Protein AF-A0AAD2CV80-F1 (afdb_monomer)

Sequence (392 aa):
MEKDSDRKEDLEDEEGEEEGEEEEEEEEKKTISNSDIKRDERKTDMGKVMTVIHEESKKSILDYGKTAAKKYKFEELEPTHRPIFSLKTSTVKTEERFKMSAQEYLDHFKIATILQDTFKTILDRREENARDLFIQYLEATLNGEHILLREHAFVNATPLNRKCFLQQVRKVFHCTPCYKIVTGLDYLQLLTLICSDFPKSLMIEAVKVINVADTKLPSTKAMEDLLFEKYELFDLQCSICIFFYFHEFMEGIKTIFQDAQLNSASLD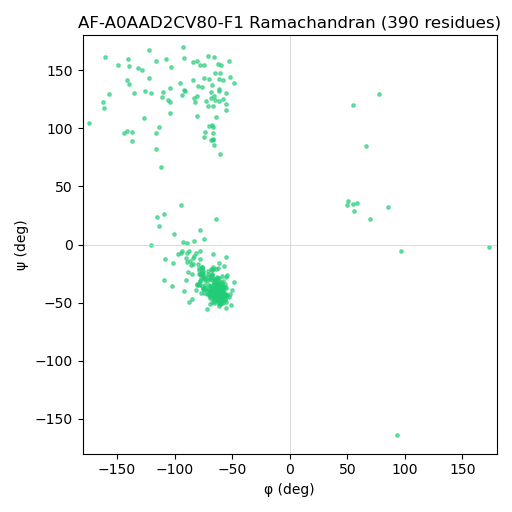LDEECSVITIYTAACNFIRRGNLNKCPYPSFENVLEAIIHDTDLEERLSSEPLVLADDIVPDLTGKISYRKFCAGMYRNKHLILSIYKPIVSKSLLEKRKLHESSKRKETGSKKDDIKRTKTKG

Organism: Euplotes crassus (NCBI:txid5936)

Radius of gyration: 31.73 Å; Cα contacts (8 Å, |Δi|>4): 319; chains: 1; bounding box: 100×70×102 Å

pLDDT: mean 74.3, std 18.34, range [37.34, 96.38]

Mean predicted aligned error: 14.47 Å

Foldseek 3Di:
DDDDDDDDDDDDDDDDDDDDPPPPVVVVVVVVVVVVVVVVVVVLVVLVVVVVVQVVLLVVLVVLLVVLCVVDPDDDPPPPADQLADPPPDPVVPVVLVVDDPVRNCQLQVVVLLVVVLVVVCVSVVDPCSPVSSVVSVVCLLQLSVQFADAPCSCQVALSSVLSLLLSLCSRPVSHPPDQKDFLQVSVVSSCSRHVPPDPVLSLVLQQLDDPVPDPDDCPDDSNVSRRDMDGPLSSSLSCCCCRSVVVLLVQLQVQQVVQPPDDPHADQFDWGWLLSSLVSSVVCVVVCVVVSGDDDDSSLQLQLSCPPHPVCVVSSPDPHDDPVVCSVVRGDIDGNSSSSVSNSPPVVSSVVSNPRSDDPVVVVVVVVVVVVVVVVVVVVVVVVVVVPPPD

InterPro domains:
  IPR038968 Centriolar satellite-associated tubulin polyglutamylase complex regulator 1 [PTHR34252] (95-263)

Secondary structure (DSSP, 8-state):
-------------------S-SSSHHHHHHHHHHHHHHHHHHHHHHHHHHHHHHHHHHHHHHHHHHHHHHH--------SS--SS----SSHHHHHHHHS-HHHHHHHTTHHHHHHHHHHHHHHHT-S-HHHHHHHHHHHHHHT-TTTT--HHHHHSSHHHHHHHHHHHIIIIIT-TT-SEEEHHHHHHHHHTTSTT--HHHHHHHHHTS--TT--S---S-TTGGGGSEEEHHHHHHHHIIIIITHHHHHHHHHHHHHHSTT-SS--SS-EEEHHHHHHHHHHHHHHHTTTT-----HHHHHHHHSTTSHHHHHHHT-S---HHHHGGG--SEEEHHHHHHHHHH-HHHHHHHHS-SS-HHHHHHHHHHHHHHHHHHHHHHHHHHHSSS--

Solvent-accessible surface area (backbone atoms only — not comparable to full-atom values): 23108 Å² total; per-residue (Å²): 133,86,81,86,83,89,87,83,88,86,88,84,89,83,90,82,87,91,84,85,74,79,73,66,60,62,57,54,58,58,53,53,57,56,52,54,53,54,51,50,53,52,51,54,49,52,51,51,50,52,52,49,54,50,52,53,49,50,49,52,52,50,52,50,19,54,50,35,52,69,74,42,87,69,81,72,90,69,72,90,62,78,72,73,56,89,76,85,78,71,72,72,60,59,64,54,58,75,70,47,52,72,67,56,47,37,64,60,71,46,47,59,60,55,52,52,51,49,51,49,53,44,64,72,65,64,55,94,55,52,69,59,54,50,51,52,49,52,52,31,47,60,73,27,53,68,43,60,73,32,52,38,71,65,36,66,70,38,64,66,36,36,38,23,43,55,42,45,51,39,46,54,58,69,45,45,93,86,61,61,65,43,31,50,48,59,51,49,54,59,49,29,73,38,18,73,61,55,59,65,67,58,53,45,58,30,55,71,51,54,79,58,93,84,56,99,54,81,80,86,62,60,73,73,56,59,30,73,39,74,38,50,43,68,59,55,51,37,26,44,51,46,53,61,55,27,33,74,47,51,54,50,49,52,49,53,53,31,71,67,43,90,87,52,100,58,74,62,49,75,58,66,37,53,37,54,56,53,52,52,52,49,54,52,47,51,66,60,41,62,78,71,59,62,53,69,79,53,71,64,55,52,49,53,9,64,37,46,99,37,76,62,40,64,58,49,71,75,53,95,75,64,60,70,78,76,44,59,84,71,51,68,64,67,43,19,57,33,54,38,52,44,18,50,52,66,37,58,65,65,56,49,61,55,62,50,68,85,59,55,69,69,58,55,49,53,47,53,50,51,54,54,51,52,52,52,57,59,50,56,57,55,56,58,59,62,66,64,74,78,73,129

Structure (mmCIF, N/CA/C/O backbone):
data_AF-A0AAD2CV80-F1
#
_entry.id   AF-A0AAD2CV80-F1
#
loop_
_atom_site.group_PDB
_atom_site.id
_atom_site.type_symbol
_atom_site.label_atom_id
_atom_site.label_alt_id
_atom_site.label_comp_id
_atom_site.label_asym_id
_atom_site.label_entity_id
_atom_site.label_seq_id
_atom_site.pdbx_PDB_ins_code
_atom_site.Cartn_x
_atom_site.Cartn_y
_atom_site.Cartn_z
_atom_site.occupancy
_atom_site.B_iso_or_equiv
_atom_site.auth_seq_id
_atom_site.auth_comp_id
_atom_site.auth_asym_id
_atom_site.auth_atom_id
_atom_site.pdbx_PDB_model_num
ATOM 1 N N . MET A 1 1 ? -75.167 -33.364 -38.576 1.00 37.97 1 MET A N 1
ATOM 2 C CA . MET A 1 1 ? -74.734 -34.770 -38.475 1.00 37.97 1 MET A CA 1
ATOM 3 C C . MET A 1 1 ? -74.179 -34.914 -37.066 1.00 37.97 1 MET A C 1
ATOM 5 O O . MET A 1 1 ? -73.156 -34.306 -36.803 1.00 37.97 1 MET A O 1
ATOM 9 N N . GLU A 1 2 ? -75.004 -35.286 -36.079 1.00 38.47 2 GLU A N 1
ATOM 10 C CA . GLU A 1 2 ? -75.248 -36.691 -35.654 1.00 38.47 2 GLU A CA 1
ATOM 11 C C . GLU A 1 2 ? -73.912 -37.390 -35.312 1.00 38.47 2 GLU A C 1
ATOM 13 O O . GLU A 1 2 ? -73.063 -37.466 -36.191 1.00 38.47 2 GLU A O 1
ATOM 18 N N . LYS A 1 3 ? -73.617 -37.903 -34.107 1.00 43.44 3 LYS A N 1
ATOM 19 C CA . LYS A 1 3 ? -74.447 -38.496 -33.043 1.00 43.44 3 LYS A CA 1
ATOM 20 C C . LYS A 1 3 ? -73.737 -38.496 -31.679 1.00 43.44 3 LYS A C 1
ATOM 22 O O . LYS A 1 3 ? -72.512 -38.450 -31.607 1.00 43.44 3 LYS A O 1
ATOM 27 N N . ASP A 1 4 ? -74.582 -38.642 -30.666 1.00 47.25 4 ASP A N 1
ATOM 28 C CA . ASP A 1 4 ? -74.363 -39.020 -29.268 1.00 47.25 4 ASP A CA 1
ATOM 29 C C . ASP A 1 4 ? -73.577 -40.327 -29.048 1.00 47.25 4 ASP A C 1
ATOM 31 O O . ASP A 1 4 ? -73.647 -41.244 -29.870 1.00 47.25 4 ASP A O 1
ATOM 35 N N . SER A 1 5 ? -72.974 -40.462 -27.859 1.00 50.16 5 SER A N 1
ATOM 36 C CA . SER A 1 5 ? -73.147 -41.669 -27.032 1.00 50.16 5 SER A CA 1
ATOM 37 C C . SER A 1 5 ? -72.735 -41.438 -25.572 1.00 50.16 5 SER A C 1
ATOM 39 O O . SER A 1 5 ? -71.585 -41.106 -25.282 1.00 50.16 5 SER A O 1
ATOM 41 N N . ASP A 1 6 ? -73.701 -41.678 -24.693 1.00 51.53 6 ASP A N 1
ATOM 42 C CA . ASP A 1 6 ? -73.673 -41.690 -23.232 1.00 51.53 6 ASP A CA 1
ATOM 43 C C . ASP A 1 6 ? -72.697 -42.698 -22.597 1.00 51.53 6 ASP A C 1
ATOM 45 O O . ASP A 1 6 ? -72.509 -43.800 -23.119 1.00 51.53 6 ASP A O 1
ATOM 49 N N . ARG A 1 7 ? -72.240 -42.407 -21.366 1.00 49.97 7 ARG A N 1
ATOM 50 C CA . ARG A 1 7 ? -72.308 -43.392 -20.269 1.00 49.97 7 ARG A CA 1
ATOM 51 C C . ARG A 1 7 ? -72.270 -42.738 -18.880 1.00 49.97 7 ARG A C 1
ATOM 53 O O . ARG A 1 7 ? -71.425 -41.895 -18.600 1.00 49.97 7 ARG A O 1
ATOM 60 N N . LYS A 1 8 ? -73.242 -43.151 -18.068 1.00 45.69 8 LYS A N 1
ATOM 61 C CA . LYS A 1 8 ? -73.557 -42.797 -16.678 1.00 45.69 8 LYS A CA 1
ATOM 62 C C . LYS A 1 8 ? -72.895 -43.760 -15.674 1.00 45.69 8 LYS A C 1
ATOM 64 O O . LYS A 1 8 ? -72.506 -44.849 -16.094 1.00 45.69 8 LYS A O 1
ATOM 69 N N . GLU A 1 9 ? -72.985 -43.358 -14.394 1.00 44.88 9 GLU A N 1
ATOM 70 C CA . GLU A 1 9 ? -72.984 -44.171 -13.148 1.00 44.88 9 GLU A CA 1
ATOM 71 C C . GLU A 1 9 ? -71.583 -44.675 -12.700 1.00 44.88 9 GLU A C 1
ATOM 73 O O . GLU A 1 9 ? -70.792 -45.094 -13.534 1.00 44.88 9 GLU A O 1
ATOM 78 N N . ASP A 1 10 ? -71.118 -44.508 -11.450 1.00 47.16 10 ASP A N 1
ATOM 79 C CA . ASP A 1 10 ? -71.797 -44.693 -10.156 1.00 47.16 10 ASP A CA 1
ATOM 80 C C . ASP A 1 10 ? -71.296 -43.765 -9.018 1.00 47.16 10 ASP A C 1
ATOM 82 O O . ASP A 1 10 ? -70.159 -43.290 -9.013 1.00 47.16 10 ASP A O 1
ATOM 86 N N . LEU A 1 11 ? -72.206 -43.537 -8.063 1.00 48.62 11 LEU A N 1
ATOM 87 C CA . LEU A 1 11 ? -72.027 -42.977 -6.717 1.00 48.62 11 LEU A CA 1
ATOM 88 C C . LEU A 1 11 ? -71.796 -44.130 -5.729 1.00 48.62 11 LEU A C 1
ATOM 90 O O . LEU A 1 11 ? -72.610 -45.049 -5.712 1.00 48.62 11 LEU A O 1
ATOM 94 N N . GLU A 1 12 ? -70.789 -44.027 -4.861 1.00 50.53 12 GLU A N 1
ATOM 95 C CA . GLU A 1 12 ? -70.768 -44.731 -3.572 1.00 50.53 12 GLU A CA 1
ATOM 96 C C . GLU A 1 12 ? -70.311 -43.770 -2.466 1.00 50.53 12 GLU A C 1
ATOM 98 O O . GLU A 1 12 ? -69.336 -43.029 -2.616 1.00 50.53 12 GLU A O 1
ATOM 103 N N . ASP A 1 13 ? -71.113 -43.767 -1.403 1.00 47.34 13 ASP A N 1
ATOM 104 C CA . ASP A 1 13 ? -70.988 -43.026 -0.155 1.00 47.34 13 ASP A CA 1
ATOM 105 C C . ASP A 1 13 ? -69.916 -43.652 0.751 1.00 47.34 13 ASP A C 1
ATOM 107 O O . ASP A 1 13 ? -69.956 -44.857 0.979 1.00 47.34 13 ASP A O 1
ATOM 111 N N . GLU A 1 14 ? -69.052 -42.841 1.368 1.00 46.66 14 GLU A N 1
ATOM 112 C CA . GLU A 1 14 ? -68.424 -43.177 2.657 1.00 46.66 14 GLU A CA 1
ATOM 113 C C . GLU A 1 14 ? -68.341 -41.911 3.529 1.00 46.66 14 GLU A C 1
ATOM 115 O O . GLU A 1 14 ? -67.460 -41.065 3.380 1.00 46.66 14 GLU A O 1
ATOM 120 N N . GLU A 1 15 ? -69.317 -41.773 4.432 1.00 44.31 15 GLU A N 1
ATOM 121 C CA . GLU A 1 15 ? -69.205 -40.984 5.660 1.00 44.31 15 GLU A CA 1
ATOM 122 C C . GLU A 1 15 ? -68.452 -41.831 6.700 1.00 44.31 15 GLU A C 1
ATOM 124 O O . GLU A 1 15 ? -68.851 -42.965 6.973 1.00 44.31 15 GLU A O 1
ATOM 129 N N . GLY A 1 16 ? -67.390 -41.291 7.307 1.00 41.75 16 GLY A N 1
ATOM 130 C CA . GLY A 1 16 ? -66.671 -41.975 8.383 1.00 41.75 16 GLY A CA 1
ATOM 131 C C . GLY A 1 16 ? -65.572 -41.139 9.044 1.00 41.75 16 GLY A C 1
ATOM 132 O O . GLY A 1 16 ? -64.489 -41.008 8.494 1.00 41.75 16 GLY A O 1
ATOM 133 N N . GLU A 1 17 ? -65.878 -40.652 10.251 1.00 47.00 17 GLU A N 1
ATOM 134 C CA . GLU A 1 17 ? -64.962 -40.474 11.397 1.00 47.00 17 GLU A CA 1
ATOM 135 C C . GLU A 1 17 ? -63.813 -39.436 11.296 1.00 47.00 17 GLU A C 1
ATOM 137 O O . GLU A 1 17 ? -62.654 -39.780 11.097 1.00 47.00 17 GLU A O 1
ATOM 142 N N . GLU A 1 18 ? -64.115 -38.163 11.600 1.00 46.06 18 GLU A N 1
ATOM 143 C CA . GLU A 1 18 ? -63.144 -37.159 12.085 1.00 46.06 18 GLU A CA 1
ATOM 144 C C . GLU A 1 18 ? -63.519 -36.723 13.517 1.00 46.06 18 GLU A C 1
ATOM 146 O O . GLU A 1 18 ? -64.161 -35.699 13.722 1.00 46.06 18 GLU A O 1
ATOM 151 N N . GLU A 1 19 ? -63.131 -37.500 14.529 1.00 49.28 19 GLU A N 1
ATOM 152 C CA . GLU A 1 19 ? -63.000 -37.017 15.913 1.00 49.28 19 GLU A CA 1
ATOM 153 C C . GLU A 1 19 ? -61.801 -37.735 16.554 1.00 49.28 19 GLU A C 1
ATOM 155 O O . GLU A 1 19 ? -61.918 -38.871 17.012 1.00 49.28 19 GLU A O 1
ATOM 160 N N . GLY A 1 20 ? -60.620 -37.099 16.553 1.00 47.88 20 GLY A N 1
ATOM 161 C CA . GLY A 1 20 ? -59.444 -37.687 17.210 1.00 47.88 20 GLY A CA 1
ATOM 162 C C . GLY A 1 20 ? -58.074 -37.014 17.056 1.00 47.88 20 GLY A C 1
ATOM 163 O O . GLY A 1 20 ? -57.135 -37.509 17.669 1.00 47.88 20 GLY A O 1
ATOM 164 N N . GLU A 1 21 ? -57.913 -35.918 16.303 1.00 45.22 21 GLU A N 1
ATOM 165 C CA . GLU A 1 21 ? -56.579 -35.341 16.002 1.00 45.22 21 GLU A CA 1
ATOM 166 C C . GLU A 1 21 ? -56.299 -33.949 16.615 1.00 45.22 21 GLU A C 1
ATOM 168 O O . GLU A 1 21 ? -55.346 -33.282 16.223 1.00 45.22 21 GLU A O 1
ATOM 173 N N . GLU A 1 22 ? -57.070 -33.481 17.605 1.00 46.62 22 GLU A N 1
ATOM 174 C CA . GLU A 1 22 ? -56.837 -32.145 18.199 1.00 46.62 22 GLU A CA 1
ATOM 175 C C . GLU A 1 22 ? -55.952 -32.124 19.465 1.00 46.62 22 GLU A C 1
ATOM 177 O O . GLU A 1 22 ? -55.540 -31.043 19.883 1.00 46.62 22 GLU A O 1
ATOM 182 N N . GLU A 1 23 ? -55.572 -33.268 20.054 1.00 46.78 23 GLU A N 1
ATOM 183 C CA . GLU A 1 23 ? -54.727 -33.280 21.271 1.00 46.78 23 GLU A CA 1
ATOM 184 C C . GLU A 1 23 ? -53.230 -33.585 21.036 1.00 46.78 23 GLU A C 1
ATOM 186 O O . GLU A 1 23 ? -52.414 -33.242 21.893 1.00 46.78 23 GLU A O 1
ATOM 191 N N . GLU A 1 24 ? -52.813 -34.118 19.878 1.00 46.50 24 GLU A N 1
ATOM 192 C CA . GLU A 1 24 ? -51.377 -34.335 19.574 1.00 46.50 24 GLU A CA 1
ATOM 193 C C . GLU A 1 24 ? -50.689 -33.115 18.920 1.00 46.50 24 GLU A C 1
ATOM 195 O O . GLU A 1 24 ? -49.484 -32.911 19.092 1.00 46.50 24 GLU A O 1
ATOM 200 N N . GLU A 1 25 ? -51.435 -32.219 18.261 1.00 46.22 25 GLU A N 1
ATOM 201 C CA . GLU A 1 25 ? -50.856 -31.036 17.601 1.00 46.22 25 GLU A CA 1
ATOM 202 C C . GLU A 1 25 ? -50.459 -29.902 18.577 1.00 46.22 25 GLU A C 1
ATOM 204 O O . GLU A 1 25 ? -49.648 -29.027 18.238 1.00 46.22 25 GLU A O 1
ATOM 209 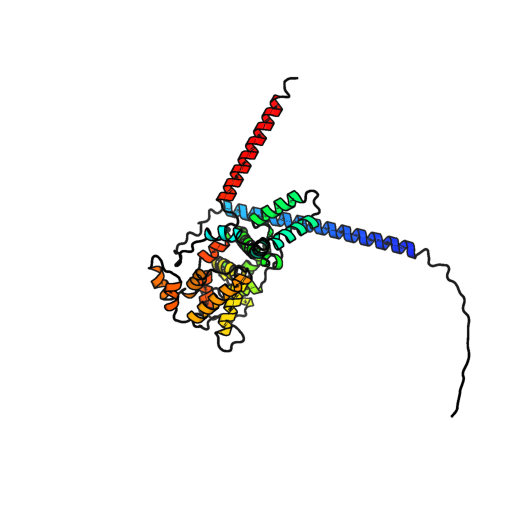N N . GLU A 1 26 ? -50.995 -29.892 19.805 1.00 47.62 26 GLU A N 1
ATOM 210 C CA . GLU A 1 26 ? -50.689 -28.857 20.805 1.00 47.62 26 GLU A CA 1
ATOM 211 C C . GLU A 1 26 ? -49.409 -29.155 21.616 1.00 47.62 26 GLU A C 1
ATOM 213 O O . GLU A 1 26 ? -48.724 -28.226 22.072 1.00 47.62 26 GLU A O 1
ATOM 218 N N . GLU A 1 27 ? -49.013 -30.430 21.743 1.00 47.06 27 GLU A N 1
ATOM 219 C CA . GLU A 1 27 ? -47.745 -30.822 22.376 1.00 47.06 27 GLU A CA 1
ATOM 220 C C . GLU A 1 27 ? -46.537 -30.628 21.442 1.00 47.06 27 GLU A C 1
ATOM 222 O O . GLU A 1 27 ? -45.474 -30.172 21.893 1.00 47.06 27 GLU A O 1
ATOM 227 N N . GLU A 1 28 ? -46.705 -30.844 20.133 1.00 46.09 28 GLU A N 1
ATOM 228 C CA . GLU A 1 28 ? -45.637 -30.668 19.138 1.00 46.09 28 GLU A CA 1
ATOM 229 C C . GLU A 1 28 ? -45.335 -29.176 18.863 1.00 46.09 28 GLU A C 1
ATOM 231 O O . GLU A 1 28 ? -44.172 -28.759 18.770 1.00 46.09 28 GLU A O 1
ATOM 236 N N . LYS A 1 29 ? -46.356 -28.302 18.892 1.00 48.78 29 LYS A N 1
ATOM 237 C CA . LYS A 1 29 ? -46.172 -26.836 18.791 1.00 48.78 29 LYS A CA 1
ATOM 238 C C . LYS A 1 29 ? -45.455 -26.230 20.011 1.00 48.78 29 LYS A C 1
ATOM 240 O O . LYS A 1 29 ? -44.720 -25.248 19.862 1.00 48.78 29 LYS A O 1
ATOM 245 N N . LYS A 1 30 ? -45.571 -26.826 21.208 1.00 49.12 30 LYS A N 1
ATOM 246 C CA . LYS A 1 30 ? -44.830 -26.401 22.420 1.00 49.12 30 LYS A CA 1
ATOM 247 C C . LYS A 1 30 ? -43.374 -26.875 22.457 1.00 49.12 30 LYS A C 1
ATOM 249 O O . LYS A 1 30 ? -42.538 -26.236 23.108 1.00 49.12 30 LYS A O 1
ATOM 254 N N . THR A 1 31 ? -43.033 -27.967 21.773 1.00 47.12 31 THR A N 1
ATOM 255 C CA . THR A 1 31 ? -41.642 -28.446 21.703 1.00 47.12 31 THR A CA 1
ATOM 256 C C . THR A 1 31 ? -40.819 -27.679 20.666 1.00 47.12 31 THR A C 1
ATOM 258 O O . THR A 1 31 ? -39.649 -27.377 20.924 1.00 47.12 31 THR A O 1
ATOM 261 N N . ILE A 1 32 ? -41.432 -27.262 19.552 1.00 47.62 32 ILE A N 1
ATOM 262 C CA . ILE A 1 32 ? -40.757 -26.482 18.503 1.00 47.62 32 ILE A CA 1
ATOM 263 C C . ILE A 1 32 ? -40.389 -25.074 19.009 1.00 47.62 32 ILE A C 1
ATOM 265 O O . ILE A 1 32 ? -39.230 -24.671 18.876 1.00 47.62 32 ILE A O 1
ATOM 269 N N . SER A 1 33 ? -41.282 -24.381 19.734 1.00 50.91 33 SER A N 1
ATOM 270 C CA . SER A 1 33 ? -41.008 -23.016 20.227 1.00 50.91 33 SER A CA 1
ATOM 271 C C . SER A 1 33 ? -39.862 -22.949 21.249 1.00 50.91 33 SER A C 1
ATOM 273 O O . SER A 1 33 ? -39.088 -21.992 21.264 1.00 50.91 33 SER A O 1
ATOM 275 N N . ASN A 1 34 ? -39.694 -23.978 22.085 1.00 44.69 34 ASN A N 1
ATOM 276 C CA . ASN A 1 34 ? -38.605 -24.040 23.065 1.00 44.69 34 ASN A CA 1
ATOM 277 C C . ASN A 1 34 ? -37.250 -24.401 22.436 1.00 44.69 34 ASN A C 1
ATOM 279 O O . ASN A 1 34 ? -36.200 -24.058 22.990 1.00 44.69 34 ASN A O 1
ATOM 283 N N . SER A 1 35 ? -37.251 -25.098 21.297 1.00 47.75 35 SER A N 1
ATOM 284 C CA . SER A 1 35 ? -36.026 -25.453 20.578 1.00 47.75 35 SER A CA 1
ATOM 285 C C . SER A 1 35 ? -35.443 -24.262 19.812 1.00 47.75 35 SER A C 1
ATOM 287 O O . SER A 1 35 ? -34.224 -24.079 19.829 1.00 47.75 35 SER A O 1
ATOM 289 N N . ASP A 1 36 ? -36.298 -23.396 19.259 1.00 46.00 36 ASP A N 1
ATOM 290 C CA . ASP A 1 36 ? -35.887 -22.188 18.539 1.00 46.00 36 ASP A CA 1
ATOM 291 C C . ASP A 1 36 ? -35.416 -21.074 19.483 1.00 46.00 36 ASP A C 1
ATOM 293 O O . ASP A 1 36 ? -34.375 -20.463 19.231 1.00 46.00 36 ASP A O 1
ATOM 297 N N . ILE A 1 37 ? -36.065 -20.901 20.643 1.00 49.69 37 ILE A N 1
ATOM 298 C CA . ILE A 1 37 ? -35.606 -19.968 21.689 1.00 49.69 37 ILE A CA 1
ATOM 299 C C . ILE A 1 37 ? -34.226 -20.389 22.230 1.00 49.69 37 ILE A C 1
ATOM 301 O O . ILE A 1 37 ? -33.315 -19.566 22.331 1.00 49.69 37 ILE A O 1
ATOM 305 N N . LYS A 1 38 ? -34.002 -21.689 22.478 1.00 45.53 38 LYS A N 1
ATOM 306 C CA . LYS A 1 38 ? -32.685 -22.201 22.910 1.00 45.53 38 LYS A CA 1
ATOM 307 C C . LYS A 1 38 ? -31.613 -22.113 21.819 1.00 45.53 38 LYS A C 1
ATOM 309 O O . LYS A 1 38 ? -30.422 -22.066 22.138 1.00 45.53 38 LYS A O 1
ATOM 314 N N . ARG A 1 39 ? -31.993 -22.119 20.536 1.00 44.72 39 ARG A N 1
ATOM 315 C CA . ARG A 1 39 ? -31.057 -21.970 19.409 1.00 44.72 39 ARG A CA 1
ATOM 316 C C . ARG A 1 39 ? -30.588 -20.525 19.263 1.00 44.72 39 ARG A C 1
ATOM 318 O O . ARG A 1 39 ? -29.406 -20.313 18.991 1.00 44.72 39 ARG A O 1
ATOM 325 N N . ASP A 1 40 ? -31.475 -19.562 19.495 1.00 45.38 40 ASP A N 1
ATOM 326 C CA . ASP A 1 40 ? -31.134 -18.139 19.484 1.00 45.38 40 ASP A CA 1
ATOM 327 C C . ASP A 1 40 ? -30.314 -17.725 20.711 1.00 45.38 40 ASP A C 1
ATOM 329 O O . ASP A 1 40 ? -29.305 -17.032 20.558 1.00 45.38 40 ASP A O 1
ATOM 333 N N . GLU A 1 41 ? -30.625 -18.251 21.901 1.00 46.16 41 GLU A N 1
ATOM 334 C CA . GLU A 1 41 ? -29.812 -18.013 23.101 1.00 46.16 41 GLU A CA 1
ATOM 335 C C . GLU A 1 41 ? -28.372 -18.532 22.929 1.00 46.16 41 GLU A C 1
ATOM 337 O O . GLU A 1 41 ? -27.413 -17.805 23.200 1.00 46.16 41 GLU A O 1
ATOM 342 N N . ARG A 1 42 ? -28.186 -19.737 22.365 1.00 47.00 42 ARG A N 1
ATOM 343 C CA . ARG A 1 42 ? -26.847 -20.293 22.076 1.00 47.00 42 ARG A CA 1
ATOM 344 C C . ARG A 1 42 ? -26.081 -19.514 21.003 1.00 47.00 42 ARG A C 1
ATOM 346 O O . ARG A 1 42 ? -24.857 -19.422 21.089 1.00 47.00 42 ARG A O 1
ATOM 353 N N . LYS A 1 43 ? -26.764 -18.939 20.005 1.00 50.25 43 LYS A N 1
ATOM 354 C CA . LYS A 1 43 ? -26.129 -18.052 19.011 1.00 50.25 43 LYS A CA 1
ATOM 355 C C . LYS A 1 43 ? -25.677 -16.738 19.644 1.00 50.25 43 LYS A C 1
ATOM 357 O O . LYS A 1 43 ? -24.567 -16.290 19.358 1.00 50.25 43 LYS A O 1
ATOM 362 N N . THR A 1 44 ? -26.480 -16.151 20.534 1.00 52.81 44 THR A N 1
ATOM 363 C CA . THR A 1 44 ? -26.062 -14.958 21.284 1.00 52.81 44 THR A CA 1
ATOM 364 C C . THR A 1 44 ? -24.906 -15.238 22.241 1.00 52.81 44 THR A C 1
ATOM 366 O O . THR A 1 44 ? -24.040 -14.379 22.404 1.00 52.81 44 THR A O 1
ATOM 369 N N . ASP A 1 45 ? -24.835 -16.439 22.818 1.00 53.84 45 ASP A N 1
ATOM 370 C CA . ASP A 1 45 ? -23.757 -16.819 23.734 1.00 53.84 45 ASP A CA 1
ATOM 371 C C . ASP A 1 45 ? -22.438 -17.086 22.990 1.00 53.84 45 ASP A C 1
ATOM 373 O O . ASP A 1 45 ? -21.392 -16.570 23.378 1.00 53.84 45 ASP A O 1
ATOM 377 N N . MET A 1 46 ? -22.476 -17.767 21.835 1.00 44.91 46 MET A N 1
ATOM 378 C CA . MET A 1 46 ? -21.298 -17.894 20.962 1.00 44.91 46 MET A CA 1
ATOM 379 C C . MET A 1 46 ? -20.823 -16.548 20.407 1.00 44.91 46 MET A C 1
ATOM 381 O O . MET A 1 46 ? -19.617 -16.324 20.313 1.00 44.91 46 MET A O 1
ATOM 385 N N . GLY A 1 47 ? -21.744 -15.638 20.068 1.00 52.12 47 GLY A N 1
ATOM 386 C CA . GLY A 1 47 ? -21.395 -14.278 19.653 1.00 52.12 47 GLY A CA 1
ATOM 387 C C . GLY A 1 47 ? -20.614 -13.539 20.739 1.00 52.12 47 GLY A C 1
ATOM 388 O O . GLY A 1 47 ? -19.551 -12.982 20.465 1.00 52.12 47 GLY A O 1
ATOM 389 N N . LYS A 1 48 ? -21.074 -13.621 21.994 1.00 56.25 48 LYS A N 1
ATOM 390 C CA . LYS A 1 48 ? -20.367 -13.053 23.151 1.00 56.25 48 LYS A CA 1
ATOM 391 C C . LYS A 1 48 ? -18.998 -13.702 23.357 1.00 56.25 48 LYS A C 1
ATOM 393 O O . LYS A 1 48 ? -18.008 -12.984 23.484 1.00 56.25 48 LYS A O 1
ATOM 398 N N . VAL A 1 49 ? -18.906 -15.031 23.308 1.00 51.94 49 VAL A N 1
ATOM 399 C CA . VAL A 1 49 ? -17.630 -15.755 23.448 1.00 51.94 49 VAL A CA 1
ATOM 400 C C . VAL A 1 49 ? -16.632 -15.348 22.359 1.00 51.94 49 VAL A C 1
ATOM 402 O O . VAL A 1 49 ? -15.491 -15.019 22.674 1.00 51.94 49 VAL A O 1
ATOM 405 N N . MET A 1 50 ? -17.059 -15.269 21.096 1.00 51.88 50 MET A N 1
ATOM 406 C CA . MET A 1 50 ? -16.197 -14.820 19.998 1.00 51.88 50 MET A CA 1
ATOM 407 C C . MET A 1 50 ? -15.758 -13.366 20.169 1.00 51.88 50 MET A C 1
ATOM 409 O O . MET A 1 50 ? -14.594 -13.060 19.926 1.00 51.88 50 MET A O 1
ATOM 413 N N . THR A 1 51 ? -16.634 -12.473 20.647 1.00 61.41 51 THR A N 1
ATOM 414 C CA . THR A 1 51 ? -16.232 -11.086 20.937 1.00 61.41 51 THR A CA 1
ATOM 415 C C . THR A 1 51 ? -15.213 -10.991 22.072 1.00 61.41 51 THR A C 1
ATOM 417 O O . THR A 1 51 ? -14.274 -10.207 21.963 1.00 61.41 51 THR A O 1
ATOM 420 N N . VAL A 1 52 ? -15.333 -11.811 23.121 1.00 63.25 52 VAL A N 1
ATOM 421 C CA . VAL A 1 52 ? -14.362 -11.845 24.227 1.00 63.25 52 VAL A CA 1
ATOM 422 C C . VAL A 1 52 ? -13.009 -12.364 23.742 1.00 63.25 52 VAL A C 1
ATOM 424 O O . VAL A 1 52 ? -11.993 -11.716 23.982 1.00 63.25 52 VAL A O 1
ATOM 427 N N . ILE A 1 53 ? -12.989 -13.464 22.981 1.00 59.53 53 ILE A N 1
ATOM 428 C CA . ILE A 1 53 ? -11.758 -14.016 22.392 1.00 59.53 53 ILE A CA 1
ATOM 429 C C . ILE A 1 53 ? -11.092 -12.991 21.464 1.00 59.53 53 ILE A C 1
ATOM 431 O O . ILE A 1 53 ? -9.868 -12.840 21.473 1.00 59.53 53 ILE A O 1
ATOM 435 N N . HIS A 1 54 ? -11.885 -12.256 20.681 1.00 66.75 54 HIS A N 1
ATOM 436 C CA . HIS A 1 54 ? -11.402 -11.206 19.781 1.00 66.75 54 HIS A CA 1
ATOM 437 C C . HIS A 1 54 ? -10.753 -10.052 20.549 1.00 66.75 54 HIS A C 1
ATOM 439 O O . HIS A 1 54 ? -9.654 -9.622 20.203 1.00 66.75 54 HIS A O 1
ATOM 445 N N . GLU A 1 55 ? -11.383 -9.584 21.628 1.00 70.00 55 GLU A N 1
ATOM 446 C CA . GLU A 1 55 ? -10.851 -8.506 22.469 1.00 70.00 55 GLU A CA 1
ATOM 447 C C . GLU A 1 55 ? -9.606 -8.933 23.265 1.00 70.00 55 GLU A C 1
ATOM 449 O O . GLU A 1 55 ? -8.635 -8.176 23.343 1.00 70.00 55 GLU A O 1
ATOM 454 N N . GLU A 1 56 ? -9.566 -10.159 23.795 1.00 68.50 56 GLU A N 1
ATOM 455 C CA . GLU A 1 56 ? -8.372 -10.697 24.460 1.00 68.50 56 GLU A CA 1
ATOM 456 C C . GLU A 1 56 ? -7.202 -10.864 23.484 1.00 68.50 56 GLU A C 1
ATOM 458 O O . GLU A 1 56 ? -6.068 -10.477 23.790 1.00 68.50 56 GLU A O 1
ATOM 463 N N . SER A 1 57 ? -7.479 -11.356 22.276 1.00 70.44 57 SER A N 1
ATOM 464 C CA . SER A 1 57 ? -6.478 -11.504 21.217 1.00 70.44 57 SER A CA 1
ATOM 465 C C . SER A 1 57 ? -5.936 -10.144 20.768 1.00 70.44 57 SER A C 1
ATOM 467 O O . SER A 1 57 ? -4.718 -9.963 20.690 1.00 70.44 57 SER A O 1
ATOM 469 N N . LYS A 1 58 ? -6.808 -9.144 20.564 1.00 72.94 58 LYS A N 1
ATOM 470 C CA . LYS A 1 58 ? -6.398 -7.755 20.287 1.00 72.94 58 LYS A CA 1
ATOM 471 C C . LYS A 1 58 ? -5.491 -7.204 21.378 1.00 72.94 58 LYS A C 1
ATOM 473 O O . LYS A 1 58 ? -4.454 -6.613 21.074 1.00 72.94 58 LYS A O 1
ATOM 478 N N . LYS A 1 59 ? -5.873 -7.392 22.644 1.00 75.12 59 LYS A N 1
ATOM 479 C CA . LYS A 1 59 ? -5.104 -6.905 23.791 1.00 75.12 59 LYS A CA 1
ATOM 480 C C . LYS A 1 59 ? -3.719 -7.549 23.841 1.00 75.12 59 LYS A C 1
ATOM 482 O O . LYS A 1 59 ? -2.735 -6.835 24.013 1.00 75.12 59 LYS A O 1
ATOM 487 N N . SER A 1 60 ? -3.633 -8.858 23.605 1.00 74.06 60 SER A N 1
ATOM 488 C CA . SER A 1 60 ? -2.365 -9.594 23.555 1.00 74.06 60 SER A CA 1
ATOM 489 C C . SER A 1 60 ? -1.443 -9.092 22.433 1.00 74.06 60 SER A C 1
ATOM 491 O O . SER A 1 60 ? -0.277 -8.778 22.683 1.00 74.06 60 SER A O 1
ATOM 493 N N . ILE A 1 61 ? -1.977 -8.898 21.218 1.00 71.94 61 ILE A N 1
ATOM 494 C CA . ILE A 1 61 ? -1.234 -8.331 20.076 1.00 71.94 61 ILE A CA 1
ATOM 495 C C . ILE A 1 61 ? -0.705 -6.927 20.409 1.00 71.94 61 ILE A C 1
ATOM 497 O O . ILE A 1 61 ? 0.456 -6.600 20.141 1.00 71.94 61 ILE A O 1
ATOM 501 N N . LEU A 1 62 ? -1.542 -6.092 21.029 1.00 71.25 62 LEU A N 1
ATOM 502 C CA . LEU A 1 62 ? -1.184 -4.722 21.381 1.00 71.25 62 LEU A CA 1
ATOM 503 C C . LEU A 1 62 ? -0.118 -4.659 22.487 1.00 71.25 62 LEU A C 1
ATOM 505 O O . LEU A 1 62 ? 0.806 -3.842 22.412 1.00 71.25 62 LEU A O 1
ATOM 509 N N . ASP A 1 63 ? -0.224 -5.512 23.503 1.00 73.44 63 ASP A N 1
ATOM 510 C CA . ASP A 1 63 ? 0.737 -5.585 24.606 1.00 73.44 63 ASP A CA 1
ATOM 511 C C . ASP A 1 63 ? 2.096 -6.117 24.130 1.00 73.44 63 ASP A C 1
ATOM 513 O O . ASP A 1 63 ? 3.145 -5.594 24.536 1.00 73.44 63 ASP A O 1
ATOM 517 N N . TYR A 1 64 ? 2.096 -7.066 23.188 1.00 67.62 64 TYR A N 1
ATOM 518 C CA . TYR A 1 64 ? 3.310 -7.519 22.514 1.00 67.62 64 TYR A CA 1
ATOM 519 C C . TYR A 1 64 ? 3.996 -6.370 21.759 1.00 67.62 64 TYR A C 1
ATOM 521 O O . TYR A 1 64 ? 5.170 -6.084 22.012 1.00 67.62 64 TYR A O 1
ATOM 529 N N . GLY A 1 65 ? 3.257 -5.636 20.915 1.00 60.50 65 GLY A N 1
ATOM 530 C CA . GLY A 1 65 ? 3.798 -4.502 20.153 1.00 60.50 65 GLY A CA 1
ATOM 531 C C . GLY A 1 65 ? 4.372 -3.389 21.043 1.00 60.50 65 GLY A C 1
ATOM 532 O O . GLY A 1 65 ? 5.457 -2.865 20.782 1.00 60.50 65 GLY A O 1
ATOM 533 N N . LYS A 1 66 ? 3.701 -3.064 22.160 1.00 66.06 66 LYS A N 1
ATOM 534 C CA . LYS A 1 66 ? 4.200 -2.086 23.149 1.00 66.06 66 LYS A CA 1
ATOM 535 C C . LYS A 1 66 ? 5.486 -2.551 23.832 1.00 66.06 66 LYS A C 1
ATOM 537 O O . LYS A 1 66 ? 6.391 -1.744 24.059 1.00 66.06 66 LYS A O 1
ATOM 542 N N . THR A 1 67 ? 5.573 -3.837 24.162 1.00 61.31 67 THR A N 1
ATOM 543 C CA . THR A 1 67 ? 6.744 -4.426 24.823 1.00 61.31 67 THR A CA 1
ATOM 544 C C . THR A 1 67 ? 7.948 -4.459 23.889 1.00 61.31 67 THR A C 1
ATOM 546 O O . THR A 1 67 ? 9.043 -4.056 24.292 1.00 61.31 67 THR A O 1
ATOM 549 N N . ALA A 1 68 ? 7.738 -4.855 22.632 1.00 54.56 68 ALA A N 1
ATOM 550 C CA . ALA A 1 68 ? 8.764 -4.852 21.594 1.00 54.56 68 ALA A CA 1
ATOM 551 C C . ALA A 1 68 ? 9.317 -3.435 21.353 1.00 54.56 68 ALA A C 1
ATOM 553 O O . ALA A 1 68 ? 10.524 -3.219 21.469 1.00 54.56 68 ALA A O 1
ATOM 554 N N . ALA A 1 69 ? 8.444 -2.440 21.155 1.00 56.66 69 ALA A N 1
ATOM 555 C CA . ALA A 1 69 ? 8.853 -1.051 20.922 1.00 56.66 69 ALA A CA 1
ATOM 556 C C . ALA A 1 69 ? 9.617 -0.416 22.103 1.00 56.66 69 ALA A C 1
ATOM 558 O O . ALA A 1 69 ? 10.472 0.442 21.901 1.00 56.66 69 ALA A O 1
ATOM 559 N N . LYS A 1 70 ? 9.326 -0.821 23.349 1.00 58.50 70 LYS A N 1
ATOM 560 C CA . LYS A 1 70 ? 10.028 -0.319 24.545 1.00 58.50 70 LYS A CA 1
ATOM 561 C C . LYS A 1 70 ? 11.393 -0.984 24.752 1.00 58.50 70 LYS A C 1
ATOM 563 O O . LYS A 1 70 ? 12.305 -0.344 25.271 1.00 58.50 70 LYS A O 1
ATOM 568 N N . LYS A 1 71 ? 11.520 -2.266 24.392 1.00 47.03 71 LYS A N 1
ATOM 569 C CA . LYS A 1 71 ? 12.741 -3.065 24.583 1.00 47.03 71 LYS A CA 1
ATOM 570 C C . LYS A 1 71 ? 13.809 -2.756 23.535 1.00 47.03 71 LYS A C 1
ATOM 572 O O . LYS A 1 71 ? 14.996 -2.817 23.844 1.00 47.03 71 LYS A O 1
ATOM 577 N N . TYR A 1 72 ? 13.394 -2.395 22.326 1.00 44.62 72 TYR A N 1
ATOM 578 C CA . TYR A 1 72 ? 14.295 -2.138 21.211 1.00 44.62 72 TYR A CA 1
ATOM 579 C C . TYR A 1 72 ? 14.237 -0.656 20.836 1.00 44.62 72 TYR A C 1
ATOM 581 O O . TYR A 1 72 ? 13.301 -0.190 20.194 1.00 44.62 72 TYR A O 1
ATOM 589 N N . LYS A 1 73 ? 15.247 0.102 21.283 1.00 39.97 73 LYS A N 1
ATOM 590 C CA . LYS A 1 73 ? 15.483 1.491 20.869 1.00 39.97 73 LYS A CA 1
ATOM 591 C C . LYS A 1 73 ? 15.908 1.449 19.398 1.00 39.97 73 LYS A C 1
ATOM 593 O O . LYS A 1 73 ? 17.072 1.211 19.100 1.00 39.97 73 LYS A O 1
ATOM 598 N N . PHE A 1 74 ? 14.938 1.534 18.500 1.00 43.34 74 PHE A N 1
ATOM 599 C CA . PHE A 1 74 ? 15.175 1.379 17.071 1.00 43.34 74 PHE A CA 1
ATOM 600 C C . PHE A 1 74 ? 15.731 2.684 16.494 1.00 43.34 74 PHE A C 1
ATOM 602 O O . PHE A 1 74 ? 15.228 3.759 16.828 1.00 43.34 74 PHE A O 1
ATOM 609 N N . GLU A 1 75 ? 16.755 2.584 15.646 1.00 41.78 75 GLU A N 1
ATOM 610 C CA . GLU A 1 75 ? 17.169 3.678 14.767 1.00 41.78 75 GLU A CA 1
ATOM 611 C C . GLU A 1 75 ? 15.949 4.089 13.938 1.00 41.78 75 GLU A C 1
ATOM 613 O O . GLU A 1 75 ? 15.402 3.289 13.176 1.00 41.78 75 GLU A O 1
ATOM 618 N N . GLU A 1 76 ? 15.467 5.323 14.120 1.00 47.38 76 GLU A N 1
ATOM 619 C CA . GLU A 1 76 ? 14.574 5.931 13.134 1.00 47.38 76 GLU A CA 1
ATOM 620 C C . GLU A 1 76 ? 15.220 5.725 11.755 1.00 47.38 76 GLU A C 1
ATOM 622 O O . GLU A 1 76 ? 16.442 5.779 11.632 1.00 47.38 76 GLU A O 1
ATOM 627 N N . LEU A 1 77 ? 14.410 5.399 10.740 1.00 47.72 77 LEU A N 1
ATOM 628 C CA . LEU A 1 77 ? 14.843 5.342 9.342 1.00 47.72 77 LEU A CA 1
ATOM 629 C C . LEU A 1 77 ? 15.330 6.743 8.949 1.00 47.72 77 LEU A C 1
ATOM 631 O O . LEU A 1 77 ? 14.596 7.504 8.323 1.00 47.72 77 LEU A O 1
ATOM 635 N N . GLU A 1 78 ? 16.537 7.103 9.365 1.00 40.16 78 GLU A N 1
ATOM 636 C CA . GLU A 1 78 ? 17.209 8.314 8.948 1.00 40.16 78 GLU A CA 1
ATOM 637 C C . GLU A 1 78 ? 17.503 8.123 7.459 1.00 40.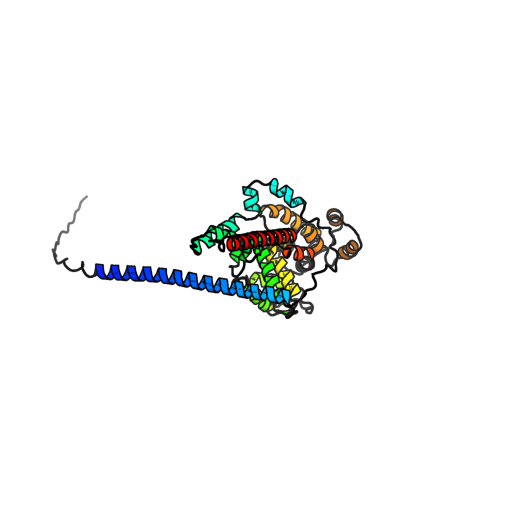16 78 GLU A C 1
ATOM 639 O O . GLU A 1 78 ? 18.133 7.130 7.061 1.00 40.16 78 GLU A O 1
ATOM 644 N N . PRO A 1 79 ? 16.970 8.990 6.587 1.00 39.56 79 PRO A N 1
ATOM 645 C CA . PRO A 1 79 ? 17.169 8.848 5.160 1.00 39.56 79 PRO A CA 1
ATOM 646 C C . PRO A 1 79 ? 18.650 9.082 4.848 1.00 39.56 79 PRO A C 1
ATOM 648 O O . PRO A 1 79 ? 19.114 10.212 4.761 1.00 39.56 79 PRO A O 1
ATOM 651 N N . THR A 1 80 ? 19.403 7.997 4.653 1.00 40.09 80 THR A N 1
ATOM 652 C CA . THR A 1 80 ? 20.787 8.058 4.152 1.00 40.09 80 THR A CA 1
ATOM 653 C C . THR A 1 80 ? 20.866 8.621 2.729 1.00 40.09 80 THR A C 1
ATOM 655 O O . THR A 1 80 ? 21.908 9.133 2.336 1.00 40.09 80 THR A O 1
ATOM 658 N N . HIS A 1 81 ? 19.755 8.576 1.984 1.00 45.56 81 HIS A N 1
ATOM 659 C CA . HIS A 1 81 ? 19.584 9.199 0.673 1.00 45.56 81 HIS A CA 1
ATOM 660 C C . HIS A 1 81 ? 18.592 10.359 0.765 1.00 45.56 81 HIS A C 1
ATOM 662 O O . HIS A 1 81 ? 17.464 10.189 1.241 1.00 45.56 81 HIS A O 1
ATOM 668 N N . ARG A 1 82 ? 19.010 11.539 0.295 1.00 50.34 82 ARG A N 1
ATOM 669 C CA . ARG A 1 82 ? 18.102 12.673 0.099 1.00 50.34 82 ARG A CA 1
ATOM 670 C C . ARG A 1 82 ? 17.137 12.332 -1.045 1.00 50.34 82 ARG A C 1
ATOM 672 O O . ARG A 1 82 ? 17.600 11.783 -2.039 1.00 50.34 82 ARG A O 1
ATOM 679 N N . PRO A 1 83 ? 15.830 12.633 -0.917 1.00 54.16 83 PRO A N 1
ATOM 680 C CA . PRO A 1 83 ? 14.932 12.530 -2.064 1.00 54.16 83 PRO A CA 1
ATOM 681 C C . PRO A 1 83 ? 15.446 13.420 -3.189 1.00 54.16 83 PRO A C 1
ATOM 683 O O . PRO A 1 83 ? 15.860 14.550 -2.916 1.00 54.16 83 PRO A O 1
ATOM 686 N N . ILE A 1 84 ? 15.336 12.947 -4.428 1.00 56.16 84 ILE A N 1
ATOM 687 C CA . ILE A 1 84 ? 15.632 13.765 -5.613 1.00 56.16 84 ILE A CA 1
ATOM 688 C C . ILE A 1 84 ? 14.656 14.955 -5.675 1.00 56.16 84 ILE A C 1
ATOM 690 O O . ILE A 1 84 ? 15.041 16.075 -6.005 1.00 56.16 84 ILE A O 1
ATOM 694 N N . PHE A 1 85 ? 13.401 14.747 -5.254 1.00 57.00 85 PHE A N 1
ATOM 695 C CA . PHE A 1 85 ? 12.354 15.769 -5.277 1.00 57.00 85 PHE A CA 1
ATOM 696 C C . PHE A 1 85 ? 11.950 16.257 -3.882 1.00 57.00 85 PHE A C 1
ATOM 698 O O . PHE A 1 85 ? 11.604 15.486 -2.984 1.00 57.00 85 PHE A O 1
ATOM 705 N N . SER A 1 86 ? 11.904 17.579 -3.706 1.00 47.16 86 SER A N 1
ATOM 706 C CA . SER A 1 86 ? 11.393 18.205 -2.483 1.00 47.16 86 SER A CA 1
ATOM 707 C C . SER A 1 86 ? 9.863 18.128 -2.428 1.00 47.16 86 SER A C 1
ATOM 709 O O . SER A 1 86 ? 9.147 18.999 -2.924 1.00 47.16 86 SER A O 1
ATOM 711 N N . LEU A 1 87 ? 9.339 17.076 -1.799 1.00 50.09 87 LEU A N 1
ATOM 712 C CA . LEU A 1 87 ? 7.906 16.912 -1.565 1.00 50.09 87 LEU A CA 1
ATOM 713 C C . LEU A 1 87 ? 7.434 17.869 -0.457 1.00 50.09 87 LEU A C 1
ATOM 715 O O . LEU A 1 87 ? 7.511 17.561 0.737 1.00 50.09 87 LEU A O 1
ATOM 719 N N . LYS A 1 88 ? 6.883 19.030 -0.837 1.00 39.53 88 LYS A N 1
ATOM 720 C CA . LYS A 1 88 ? 6.143 19.910 0.086 1.00 39.53 88 LYS A CA 1
ATOM 721 C C . LYS A 1 88 ? 4.869 19.206 0.556 1.00 39.53 88 LYS A C 1
ATOM 723 O O . LYS A 1 88 ? 3.785 19.386 0.009 1.00 39.53 88 LYS A O 1
ATOM 728 N N . THR A 1 89 ? 4.975 18.390 1.598 1.00 39.50 89 THR A N 1
ATOM 729 C CA . THR A 1 89 ? 3.811 17.718 2.172 1.00 39.50 89 THR A CA 1
ATOM 730 C C . THR A 1 89 ? 3.069 18.634 3.154 1.00 39.50 89 THR A C 1
ATOM 732 O O . THR A 1 89 ? 3.610 19.083 4.158 1.00 39.50 89 THR A O 1
ATOM 735 N N . SER A 1 90 ? 1.761 18.800 2.914 1.00 41.69 90 SER A N 1
ATOM 736 C CA . SER A 1 90 ? 0.708 18.931 3.942 1.00 41.69 90 SER A CA 1
ATOM 737 C C . SER A 1 90 ? 0.190 20.310 4.390 1.00 41.69 90 SER A C 1
ATOM 739 O O . SER A 1 90 ? -0.808 20.315 5.114 1.00 41.69 90 SER A O 1
ATOM 741 N N . THR A 1 91 ? 0.720 21.463 3.979 1.00 37.34 91 THR A N 1
ATOM 742 C CA . THR A 1 91 ? 0.057 22.750 4.319 1.00 37.34 91 THR A CA 1
ATOM 743 C C . THR A 1 91 ? -1.114 23.074 3.387 1.00 37.34 91 THR A C 1
ATOM 745 O O . THR A 1 91 ? -2.158 23.521 3.856 1.00 37.34 91 THR A O 1
ATOM 748 N N . VAL A 1 92 ? -1.007 22.712 2.106 1.00 41.19 92 VAL A N 1
ATOM 749 C CA . VAL A 1 92 ? -2.026 22.973 1.067 1.00 41.19 92 VAL A CA 1
ATOM 750 C C . VAL A 1 92 ? -3.353 22.230 1.321 1.00 41.19 92 VAL A C 1
ATOM 752 O O . VAL A 1 92 ? -4.430 22.773 1.091 1.00 41.19 92 VAL A O 1
ATOM 755 N N . LYS A 1 93 ? -3.314 21.037 1.936 1.00 55.84 93 LYS A N 1
ATOM 756 C CA . LYS A 1 93 ? -4.514 20.201 2.151 1.00 55.84 93 LYS A CA 1
ATOM 757 C C . LYS A 1 93 ? -5.542 20.788 3.125 1.00 55.84 93 LYS A C 1
ATOM 759 O O . LYS A 1 93 ? -6.686 20.347 3.129 1.00 55.84 93 LYS A O 1
ATOM 764 N N . THR A 1 94 ? -5.176 21.719 4.009 1.00 56.47 94 THR A N 1
ATOM 765 C CA . THR A 1 94 ? -6.139 22.204 5.018 1.00 56.47 94 THR A CA 1
ATOM 766 C C . THR A 1 94 ? -7.146 23.178 4.427 1.00 56.47 94 THR A C 1
ATOM 768 O O . THR A 1 94 ? -8.328 23.047 4.722 1.00 56.47 94 THR A O 1
ATOM 771 N N . GLU A 1 95 ? -6.703 24.093 3.569 1.00 62.69 95 GLU A N 1
ATOM 772 C CA . GLU A 1 95 ? -7.588 25.060 2.913 1.00 62.69 95 GLU A CA 1
ATOM 773 C C . GLU A 1 95 ? -8.499 24.391 1.883 1.00 62.69 95 GLU A C 1
ATOM 775 O O . GLU A 1 95 ? -9.666 24.752 1.766 1.00 62.69 95 GLU A O 1
ATOM 780 N N . GLU A 1 96 ? -8.004 23.365 1.187 1.00 69.06 96 GLU A N 1
ATOM 781 C CA . GLU A 1 96 ? -8.802 22.567 0.250 1.00 69.06 96 GLU A CA 1
ATOM 782 C C . GLU A 1 96 ? -9.954 21.831 0.945 1.00 69.06 96 GLU A C 1
ATOM 784 O O . GLU A 1 96 ? -11.055 21.785 0.403 1.00 69.06 96 GLU A O 1
ATOM 789 N N . ARG A 1 97 ? -9.755 21.331 2.177 1.00 69.94 97 ARG A N 1
ATOM 790 C CA . ARG A 1 97 ? -10.823 20.664 2.950 1.00 69.94 97 ARG A CA 1
ATOM 791 C C . ARG A 1 97 ? -12.016 21.572 3.225 1.00 69.94 97 ARG A C 1
ATOM 793 O O . ARG A 1 97 ? -13.140 21.091 3.205 1.00 69.94 97 ARG A O 1
ATOM 800 N N . PHE A 1 98 ? -11.779 22.857 3.493 1.00 77.69 98 PHE A N 1
ATOM 801 C CA . PHE A 1 98 ? -12.853 23.815 3.784 1.00 77.69 98 PHE A CA 1
ATOM 802 C C . PHE A 1 98 ? -13.585 24.300 2.528 1.00 77.69 98 PHE A C 1
ATOM 804 O O . PHE A 1 98 ? -14.642 24.912 2.647 1.00 77.69 98 PHE A O 1
ATOM 811 N N . LYS A 1 99 ? -13.041 24.025 1.336 1.00 86.25 99 LYS A N 1
ATOM 812 C CA . LYS A 1 99 ? -13.681 24.326 0.049 1.00 86.25 99 LYS A CA 1
ATOM 813 C C . LYS A 1 99 ? -14.580 23.190 -0.449 1.00 86.25 99 LYS A C 1
ATOM 815 O O . LYS A 1 99 ? -15.371 23.419 -1.356 1.00 86.25 99 LYS A O 1
ATOM 820 N N . MET A 1 100 ? -14.458 21.988 0.118 1.00 85.38 100 MET A N 1
ATOM 821 C CA . MET A 1 100 ? -15.290 20.836 -0.241 1.00 85.38 100 MET A CA 1
ATOM 822 C C . MET A 1 100 ? -16.699 20.983 0.335 1.00 85.38 100 MET A C 1
ATOM 824 O O . MET A 1 100 ? -16.880 21.424 1.472 1.00 85.38 100 MET A O 1
ATOM 828 N N . SER A 1 101 ? -17.700 20.537 -0.417 1.00 89.00 101 SER A N 1
ATOM 829 C CA . SER A 1 101 ? -19.036 20.309 0.131 1.00 89.00 101 SER A CA 1
ATOM 830 C C . SER A 1 101 ? -19.025 19.172 1.163 1.00 89.00 101 SER A C 1
ATOM 832 O O . SER A 1 101 ? -18.121 18.331 1.196 1.00 89.00 101 SER A O 1
ATOM 834 N N . ALA A 1 102 ? -20.061 19.108 2.004 1.00 87.12 102 ALA A N 1
ATOM 835 C CA . ALA A 1 102 ? -20.190 18.050 3.007 1.00 87.12 102 ALA A CA 1
ATOM 836 C C . ALA A 1 102 ? -20.182 16.646 2.375 1.00 87.12 102 ALA A C 1
ATOM 838 O O . ALA A 1 102 ? -19.497 15.753 2.871 1.00 87.12 102 ALA A O 1
ATOM 839 N N . GLN A 1 103 ? -20.889 16.465 1.255 1.00 86.69 103 GLN A N 1
ATOM 840 C CA . GLN A 1 103 ? -20.942 15.187 0.548 1.00 86.69 103 GLN A CA 1
ATOM 841 C C . GLN A 1 103 ? -19.571 14.808 -0.025 1.00 86.69 103 GLN A C 1
ATOM 843 O O . GLN A 1 103 ? -19.089 13.696 0.190 1.00 86.69 103 GLN A O 1
ATOM 848 N N . GLU A 1 104 ? -18.887 15.755 -0.673 1.00 84.44 104 GLU A N 1
ATOM 849 C CA . GLU A 1 104 ? -17.541 15.524 -1.199 1.00 84.44 104 GLU A CA 1
ATOM 850 C C . GLU A 1 104 ? -16.558 15.144 -0.098 1.00 84.44 104 GLU A C 1
ATOM 852 O O . GLU A 1 104 ? -15.758 14.232 -0.305 1.00 84.44 104 GLU A O 1
ATOM 857 N N . TYR A 1 105 ? -16.645 15.787 1.071 1.00 83.56 105 TYR A N 1
ATOM 858 C CA . TYR A 1 105 ? -15.822 15.466 2.232 1.00 83.56 105 TYR A CA 1
ATOM 859 C C . TYR A 1 105 ? -16.067 14.032 2.721 1.00 83.56 105 TYR A C 1
ATOM 861 O O . TYR A 1 105 ? -15.114 13.264 2.885 1.00 83.56 105 TYR A O 1
ATOM 869 N N . LEU A 1 106 ? -17.333 13.650 2.924 1.00 85.06 106 LEU A N 1
ATOM 870 C CA . LEU A 1 106 ? -17.701 12.304 3.373 1.00 85.06 106 LEU A CA 1
ATOM 871 C C . LEU A 1 106 ? -17.197 11.237 2.400 1.00 85.06 106 LEU A C 1
ATOM 873 O O . LEU A 1 106 ? -16.609 10.242 2.831 1.00 85.06 106 LEU A O 1
ATOM 877 N N . ASP A 1 107 ? -17.361 11.477 1.101 1.00 82.69 107 ASP A N 1
ATOM 878 C CA . ASP A 1 107 ? -16.936 10.548 0.063 1.00 82.69 107 ASP A CA 1
ATOM 879 C C . ASP A 1 107 ? -15.412 10.513 -0.094 1.00 82.69 107 ASP A C 1
ATOM 881 O O . ASP A 1 107 ? -14.850 9.449 -0.352 1.00 82.69 107 ASP A O 1
ATOM 885 N N . HIS A 1 108 ? -14.734 11.662 0.034 1.00 79.69 108 HIS A N 1
ATOM 886 C CA . HIS A 1 108 ? -13.275 11.785 -0.074 1.00 79.69 108 HIS A CA 1
ATOM 887 C C . HIS A 1 108 ? -12.563 11.043 1.055 1.00 79.69 108 HIS A C 1
ATOM 889 O O . HIS A 1 108 ? -11.635 10.281 0.800 1.00 79.69 108 HIS A O 1
ATOM 895 N N . PHE A 1 109 ? -13.022 11.217 2.294 1.00 80.56 109 PHE A N 1
ATOM 896 C CA . PHE A 1 109 ? -12.416 10.574 3.461 1.00 80.56 109 PHE A CA 1
ATOM 897 C C . PHE A 1 109 ? -13.069 9.236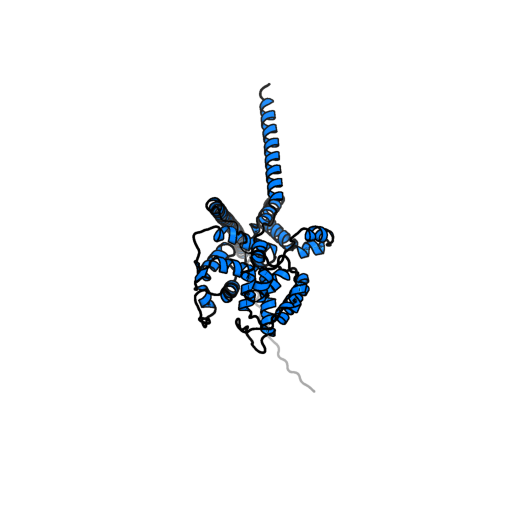 3.832 1.00 80.56 109 PHE A C 1
ATOM 899 O O . PHE A 1 109 ? -12.669 8.625 4.821 1.00 80.56 109 PHE A O 1
ATOM 906 N N . LYS A 1 110 ? -14.058 8.774 3.051 1.00 85.75 110 LYS A N 1
ATOM 907 C CA . LYS A 1 110 ? -14.818 7.531 3.281 1.00 85.75 110 LYS A CA 1
ATOM 908 C C . LYS A 1 110 ? -15.372 7.434 4.710 1.00 85.75 110 LYS A C 1
ATOM 910 O O . LYS A 1 110 ? -15.426 6.360 5.307 1.00 85.75 110 LYS A O 1
ATOM 915 N N . ILE A 1 111 ? -15.808 8.570 5.258 1.00 85.88 111 ILE A N 1
ATOM 916 C CA . ILE A 1 111 ? -16.298 8.674 6.643 1.00 85.88 111 ILE A CA 1
ATOM 917 C C . ILE A 1 111 ? -17.547 7.816 6.848 1.00 85.88 111 ILE A C 1
ATOM 919 O O . ILE A 1 111 ? -17.715 7.228 7.913 1.00 85.88 111 ILE A O 1
ATOM 923 N N . ALA A 1 112 ? -18.389 7.688 5.817 1.00 89.25 112 ALA A N 1
ATOM 924 C CA . ALA A 1 112 ? -19.576 6.840 5.854 1.00 89.25 112 ALA A CA 1
ATOM 925 C C . ALA A 1 112 ? -19.241 5.384 6.219 1.00 89.25 112 ALA A C 1
ATOM 927 O O . ALA A 1 112 ? -19.919 4.811 7.064 1.00 89.25 112 ALA A O 1
ATOM 928 N N . THR A 1 113 ? -18.161 4.818 5.668 1.00 89.69 113 THR A N 1
ATOM 929 C CA . THR A 1 113 ? -17.718 3.449 5.977 1.00 89.69 113 THR A CA 1
ATOM 930 C C . THR A 1 113 ? -17.331 3.299 7.447 1.00 89.69 113 THR A C 1
ATOM 932 O O . THR A 1 113 ? -17.685 2.310 8.080 1.00 89.69 113 THR A O 1
ATOM 935 N N . ILE A 1 114 ? -16.640 4.296 8.009 1.00 88.44 114 ILE A N 1
ATOM 936 C CA . ILE A 1 114 ? -16.248 4.301 9.424 1.00 88.44 114 ILE A CA 1
ATOM 937 C C . ILE A 1 114 ? -17.498 4.365 10.305 1.00 88.44 114 ILE A C 1
ATOM 939 O O . ILE A 1 114 ? -17.631 3.551 11.209 1.00 88.44 114 ILE A O 1
ATOM 943 N N . LEU A 1 115 ? -18.424 5.287 10.016 1.00 90.88 115 LEU A N 1
ATOM 944 C CA . LEU A 1 115 ? -19.656 5.460 10.790 1.00 90.88 115 LEU A CA 1
ATOM 945 C C . LEU A 1 115 ? -20.569 4.234 10.717 1.00 90.88 115 LEU A C 1
ATOM 947 O O . LEU A 1 115 ? -21.103 3.820 11.742 1.00 90.88 115 LEU A O 1
ATOM 951 N N . GLN A 1 116 ? -20.731 3.638 9.533 1.00 92.75 116 GLN A N 1
ATOM 952 C CA . GLN A 1 116 ? -21.493 2.401 9.358 1.00 92.75 116 GLN A CA 1
ATOM 953 C C . GLN A 1 116 ? -20.916 1.274 10.214 1.00 92.75 116 GLN A C 1
ATOM 955 O O . GLN A 1 116 ? -21.670 0.585 10.899 1.00 92.75 116 GLN A O 1
ATOM 960 N N . ASP A 1 117 ? -19.591 1.125 10.234 1.00 92.81 117 ASP A N 1
ATOM 961 C CA . ASP A 1 117 ? -18.934 0.119 11.065 1.00 92.81 117 ASP A CA 1
ATOM 962 C C . ASP A 1 117 ? -19.078 0.407 12.564 1.00 92.81 117 ASP A C 1
ATOM 964 O O . ASP A 1 117 ? -19.343 -0.501 13.356 1.00 92.81 117 ASP A O 1
ATOM 968 N N . THR A 1 118 ? -18.980 1.680 12.962 1.00 91.50 118 THR A N 1
ATOM 969 C CA . THR A 1 118 ? -19.214 2.088 14.350 1.00 91.50 118 THR A CA 1
ATOM 970 C C . THR A 1 118 ? -20.638 1.762 14.787 1.00 91.50 118 THR A C 1
ATOM 972 O O . THR A 1 118 ? -20.834 1.178 15.850 1.00 91.50 118 THR A O 1
ATOM 975 N N . PHE A 1 119 ? -21.641 2.105 13.975 1.00 92.31 119 PHE A N 1
ATOM 976 C CA . PHE A 1 119 ? -23.038 1.829 14.303 1.00 92.31 119 PHE A CA 1
ATOM 977 C C . PHE A 1 119 ? -23.331 0.338 14.328 1.00 92.31 119 PHE A C 1
ATOM 979 O O . PHE A 1 119 ? -23.982 -0.117 15.262 1.00 92.31 119 PHE A O 1
ATOM 986 N N . LYS A 1 120 ? -22.795 -0.432 13.377 1.00 91.88 120 LYS A N 1
ATOM 987 C CA . LYS A 1 120 ? -22.883 -1.892 13.413 1.00 91.88 120 LYS A CA 1
ATOM 988 C C . LYS A 1 120 ? -22.307 -2.442 14.721 1.00 91.88 120 LYS A C 1
ATOM 990 O O . LYS A 1 120 ? -22.990 -3.178 15.416 1.00 91.88 120 LYS A O 1
ATOM 995 N N . THR A 1 121 ? -21.119 -1.988 15.122 1.00 89.06 121 THR A N 1
ATOM 996 C CA . THR A 1 121 ? -20.482 -2.399 16.386 1.00 89.06 121 THR A CA 1
ATOM 997 C C . THR A 1 121 ? -21.342 -2.062 17.610 1.00 89.06 121 THR A C 1
ATOM 999 O O . THR A 1 121 ? -21.458 -2.875 18.526 1.00 89.06 121 THR A O 1
ATOM 1002 N N . ILE A 1 122 ? -21.961 -0.877 17.636 1.00 89.75 122 ILE A N 1
ATOM 1003 C CA . ILE A 1 122 ? -22.856 -0.456 18.725 1.00 89.75 122 ILE A CA 1
ATOM 1004 C C . ILE A 1 122 ? -24.099 -1.344 18.795 1.00 89.75 122 ILE A C 1
ATOM 1006 O O . ILE A 1 122 ? -24.473 -1.798 19.877 1.00 89.75 122 ILE A O 1
ATOM 1010 N N . LEU A 1 123 ? -24.716 -1.606 17.643 1.00 91.25 123 LEU A N 1
ATOM 1011 C CA . LEU A 1 123 ? -25.904 -2.447 17.538 1.00 91.25 123 LEU A CA 1
ATOM 1012 C C . LEU A 1 123 ? -25.605 -3.904 17.914 1.00 91.25 123 LEU A C 1
ATOM 1014 O O . LEU A 1 123 ? -26.402 -4.521 18.618 1.00 91.25 123 LEU A O 1
ATOM 1018 N N . ASP A 1 124 ? -24.446 -4.426 17.510 1.00 89.19 124 ASP A N 1
ATOM 1019 C CA . ASP A 1 124 ? -24.027 -5.802 17.784 1.00 89.19 124 ASP A CA 1
ATOM 1020 C C . ASP A 1 124 ? -23.733 -6.022 19.275 1.00 89.19 124 ASP A C 1
ATOM 1022 O O . ASP A 1 124 ? -24.130 -7.039 19.844 1.00 89.19 124 ASP A O 1
ATOM 1026 N N . ARG A 1 125 ? -23.078 -5.059 19.941 1.00 86.81 125 ARG A N 1
ATOM 1027 C CA . ARG A 1 125 ? -22.757 -5.168 21.376 1.00 86.81 125 ARG A CA 1
ATOM 1028 C C . ARG A 1 125 ? -23.951 -4.914 22.293 1.00 86.81 125 ARG A C 1
ATOM 1030 O O . ARG A 1 125 ? -23.921 -5.358 23.438 1.00 86.81 125 ARG A O 1
ATOM 1037 N N . ARG A 1 126 ? -24.991 -4.222 21.805 1.00 85.94 126 ARG A N 1
ATOM 1038 C CA . ARG A 1 126 ? -26.198 -3.851 22.573 1.00 85.94 126 ARG A CA 1
ATOM 1039 C C . ARG A 1 126 ? -25.876 -3.198 23.926 1.00 85.94 126 ARG A C 1
ATOM 1041 O O . ARG A 1 126 ? -26.581 -3.416 24.908 1.00 85.94 126 ARG A O 1
ATOM 1048 N N . GLU A 1 127 ? -24.793 -2.426 23.992 1.00 76.56 127 GLU A N 1
ATOM 1049 C CA . GLU A 1 127 ? -24.389 -1.759 25.230 1.00 76.56 127 GLU A CA 1
ATOM 1050 C C . GLU A 1 127 ? -25.361 -0.632 25.598 1.00 76.56 127 GLU A C 1
ATOM 1052 O O . GLU A 1 127 ? -25.818 0.119 24.736 1.00 76.56 127 GLU A O 1
ATOM 1057 N N . GLU A 1 128 ? -25.619 -0.468 26.899 1.00 71.56 128 GLU A N 1
ATOM 1058 C CA . GLU A 1 128 ? -26.504 0.583 27.423 1.00 71.56 128 GLU A CA 1
ATOM 1059 C C . GLU A 1 128 ? -25.985 1.998 27.100 1.00 71.56 128 GLU A C 1
ATOM 1061 O O . GLU A 1 128 ? -26.770 2.925 26.907 1.00 71.56 128 GLU A O 1
ATOM 1066 N N . ASN A 1 129 ? -24.661 2.164 26.970 1.00 87.12 129 ASN A N 1
ATOM 1067 C CA . ASN A 1 129 ? -24.002 3.451 26.741 1.00 87.12 129 ASN A CA 1
ATOM 1068 C C . ASN A 1 129 ? -23.376 3.551 25.341 1.00 87.12 129 ASN A C 1
ATOM 1070 O O . ASN A 1 129 ? -22.162 3.695 25.187 1.00 87.12 129 ASN A O 1
ATOM 1074 N N . ALA A 1 130 ? -24.217 3.567 24.303 1.00 88.44 130 ALA A N 1
ATOM 1075 C CA . ALA A 1 130 ? -23.803 3.714 22.899 1.00 88.44 130 ALA A CA 1
ATOM 1076 C C . ALA A 1 130 ? -22.823 4.880 22.644 1.00 88.44 130 ALA A C 1
ATOM 1078 O O . ALA A 1 130 ? -21.945 4.793 21.784 1.00 88.44 130 ALA A O 1
ATOM 1079 N N . ARG A 1 131 ? -22.945 5.974 23.409 1.00 88.81 131 ARG A N 1
ATOM 1080 C CA . ARG A 1 131 ? -22.046 7.134 23.329 1.00 88.81 131 ARG A CA 1
ATOM 1081 C C . ARG A 1 131 ? -20.597 6.778 23.662 1.00 88.81 131 ARG A C 1
ATOM 1083 O O . ARG A 1 131 ? -19.692 7.236 22.966 1.00 88.81 131 ARG A O 1
ATOM 1090 N N . ASP A 1 132 ? -20.374 6.012 24.723 1.00 88.62 132 ASP A N 1
ATOM 1091 C CA . ASP A 1 132 ? -19.022 5.682 25.173 1.00 88.62 132 ASP A CA 1
ATOM 1092 C C . ASP A 1 132 ? -18.361 4.722 24.189 1.00 88.62 132 ASP A C 1
ATOM 1094 O O . ASP A 1 132 ? -17.200 4.911 23.831 1.00 88.62 132 ASP A O 1
ATOM 1098 N N . LEU A 1 133 ? -19.128 3.765 23.664 1.00 88.50 133 LEU A N 1
ATOM 1099 C CA . LEU A 1 133 ? -18.665 2.850 22.627 1.00 88.50 133 LEU A CA 1
ATOM 1100 C C . LEU A 1 133 ? -18.323 3.582 21.320 1.00 88.50 133 LEU A C 1
ATOM 1102 O O . LEU A 1 133 ? -17.299 3.294 20.702 1.00 88.50 133 LEU A O 1
ATOM 1106 N N . PHE A 1 134 ? -19.119 4.583 20.930 1.00 90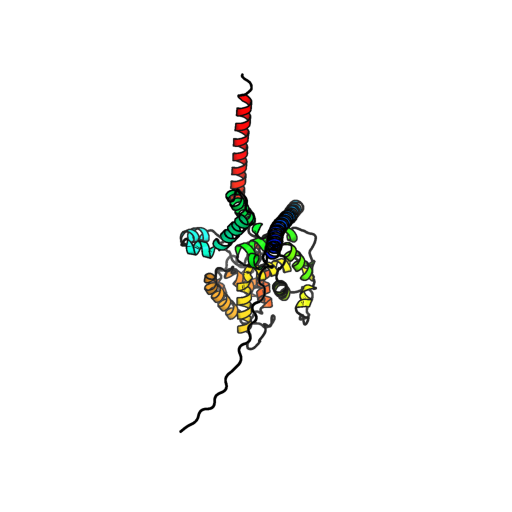.94 134 PHE A N 1
ATOM 1107 C CA . PHE A 1 134 ? -18.807 5.448 19.790 1.00 90.94 134 PHE A CA 1
ATOM 1108 C C . PHE A 1 134 ? -17.463 6.170 19.975 1.00 90.94 134 PHE A C 1
ATOM 1110 O O . PHE A 1 134 ? -16.619 6.163 19.078 1.00 90.94 134 PHE A O 1
ATOM 1117 N N . ILE A 1 135 ? -17.234 6.764 21.151 1.00 90.38 135 ILE A N 1
ATOM 1118 C CA . ILE A 1 135 ? -15.976 7.456 21.467 1.00 90.38 135 ILE A CA 1
ATOM 1119 C C . ILE A 1 135 ? -14.799 6.473 21.450 1.00 90.38 135 ILE A C 1
ATOM 1121 O O . ILE A 1 135 ? -13.791 6.755 20.803 1.00 90.38 135 ILE A O 1
ATOM 1125 N N . GLN A 1 136 ? -14.935 5.313 22.097 1.00 88.88 136 GLN A N 1
ATOM 1126 C CA . GLN A 1 136 ? -13.902 4.273 22.122 1.00 88.88 136 GLN A CA 1
ATOM 1127 C C . GLN A 1 136 ? -13.550 3.785 20.715 1.00 88.88 136 GLN A C 1
ATOM 1129 O O . GLN A 1 136 ? -12.374 3.634 20.387 1.00 88.88 136 GLN A O 1
ATOM 1134 N N . TYR A 1 137 ? -14.549 3.591 19.853 1.00 91.06 137 TYR A N 1
ATOM 1135 C CA . TYR A 1 137 ? -14.318 3.184 18.471 1.00 91.06 137 TYR A CA 1
ATOM 1136 C C . TYR A 1 137 ? -13.553 4.255 17.680 1.00 91.06 137 TYR A C 1
ATOM 1138 O O . TYR A 1 137 ? -12.617 3.939 16.942 1.00 91.06 137 TYR A O 1
ATOM 1146 N N . LEU A 1 138 ? -13.901 5.537 17.840 1.00 89.19 138 LEU A N 1
ATOM 1147 C CA . LEU A 1 138 ? -13.158 6.625 17.201 1.00 89.19 138 LEU A CA 1
ATOM 1148 C C . LEU A 1 138 ? -11.717 6.708 17.717 1.00 89.19 138 LEU A C 1
ATOM 1150 O O . LEU A 1 138 ? -10.798 6.926 16.932 1.00 89.19 138 LEU A O 1
ATOM 1154 N N . GLU A 1 139 ? -11.491 6.493 19.012 1.00 88.00 139 GLU A N 1
ATOM 1155 C CA . GLU A 1 139 ? -10.144 6.423 19.585 1.00 88.00 139 GLU A CA 1
ATOM 1156 C C . GLU A 1 139 ? -9.338 5.252 19.019 1.00 88.00 139 GLU A C 1
ATOM 1158 O O . GLU A 1 139 ? -8.202 5.451 18.581 1.00 88.00 139 GLU A O 1
ATOM 1163 N N . ALA A 1 140 ? -9.943 4.065 18.935 1.00 88.81 140 ALA A N 1
ATOM 1164 C CA . ALA A 1 140 ? -9.346 2.906 18.282 1.00 88.81 140 ALA A CA 1
ATOM 1165 C C . ALA A 1 140 ? -9.024 3.209 16.810 1.00 88.81 140 ALA A C 1
ATOM 1167 O O . ALA A 1 140 ? -7.938 2.883 16.335 1.00 88.81 140 ALA A O 1
ATOM 1168 N N . THR A 1 141 ? -9.911 3.910 16.100 1.00 89.69 141 THR A N 1
ATOM 1169 C CA . THR A 1 141 ? -9.695 4.328 14.706 1.00 89.69 141 THR A CA 1
ATOM 1170 C C . THR A 1 141 ? -8.504 5.279 14.574 1.00 89.69 141 THR A C 1
ATOM 1172 O O . THR A 1 141 ? -7.654 5.098 13.702 1.00 89.69 141 THR A O 1
ATOM 1175 N N . LEU A 1 142 ? -8.379 6.263 15.472 1.00 85.56 142 LEU A N 1
ATOM 1176 C CA . LEU A 1 142 ? -7.247 7.199 15.499 1.00 85.56 142 LEU A CA 1
ATOM 1177 C C . LEU A 1 142 ? -5.912 6.508 15.814 1.00 85.56 142 LEU A C 1
ATOM 1179 O O . LEU A 1 142 ? -4.865 6.950 15.335 1.00 85.56 142 LEU A O 1
ATOM 1183 N N . ASN A 1 143 ? -5.945 5.420 16.586 1.00 84.88 143 ASN A N 1
ATOM 1184 C CA . ASN A 1 143 ? -4.783 4.572 16.860 1.00 84.88 143 ASN A CA 1
ATOM 1185 C C . ASN A 1 143 ? -4.520 3.531 15.756 1.00 84.88 143 ASN A C 1
ATOM 1187 O O . ASN A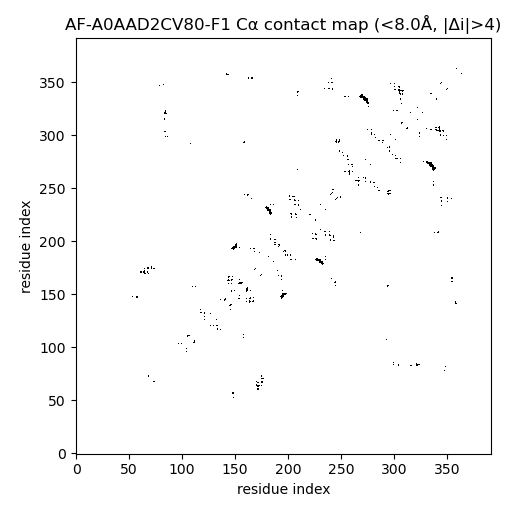 1 143 ? -3.463 2.887 15.762 1.00 84.88 143 ASN A O 1
ATOM 1191 N N . GLY A 1 144 ? -5.459 3.378 14.816 1.00 89.69 144 GLY A N 1
ATOM 1192 C CA . GLY A 1 144 ? -5.474 2.359 13.770 1.00 89.69 144 GLY A CA 1
ATOM 1193 C C . GLY A 1 144 ? -5.727 0.942 14.287 1.00 89.69 144 GLY A C 1
ATOM 1194 O O . GLY A 1 144 ? -5.294 -0.007 13.650 1.00 89.69 144 GLY A O 1
ATOM 1195 N N . GLU A 1 145 ? -6.324 0.792 15.467 1.00 91.06 145 GLU A N 1
ATOM 1196 C CA . GLU A 1 145 ? -6.608 -0.484 16.142 1.00 91.06 145 GLU A CA 1
ATOM 1197 C C . GLU A 1 145 ? -7.942 -1.099 15.691 1.00 91.06 145 GLU A C 1
ATOM 1199 O O . GLU A 1 145 ? -8.144 -2.302 15.835 1.00 91.06 145 GLU A O 1
ATOM 1204 N N . HIS A 1 146 ? -8.828 -0.309 15.073 1.00 91.88 146 HIS A N 1
ATOM 1205 C CA . HIS A 1 146 ? -10.114 -0.775 14.525 1.00 91.88 146 HIS A CA 1
ATOM 1206 C C . HIS A 1 146 ? -9.963 -1.832 13.417 1.00 91.88 146 HIS A C 1
ATOM 1208 O O . HIS A 1 146 ? -10.920 -2.530 13.084 1.00 91.88 146 HIS A O 1
ATOM 1214 N N . ILE A 1 147 ? -8.753 -1.947 12.866 1.00 94.12 147 ILE A N 1
ATOM 1215 C CA . ILE A 1 147 ? -8.368 -2.877 11.806 1.00 94.12 147 ILE A CA 1
ATOM 1216 C C . ILE A 1 147 ? -7.991 -4.272 12.314 1.00 94.12 147 ILE A C 1
ATOM 1218 O O . ILE A 1 147 ? -7.901 -5.205 11.521 1.00 94.12 147 ILE A O 1
ATOM 1222 N N . LEU A 1 148 ? -7.710 -4.413 13.613 1.00 92.62 148 LEU A N 1
ATOM 1223 C CA . LEU A 1 148 ? -7.182 -5.654 14.171 1.00 92.62 148 LEU A CA 1
ATOM 1224 C C . LEU A 1 148 ? -8.235 -6.761 14.111 1.00 92.62 148 LEU A C 1
ATOM 1226 O O . LEU A 1 148 ? -9.366 -6.570 14.572 1.00 92.62 148 LEU A O 1
ATOM 1230 N N . LEU A 1 149 ? -7.819 -7.924 13.601 1.00 89.62 149 LEU A N 1
ATOM 1231 C CA . LEU A 1 149 ? -8.631 -9.134 13.479 1.00 89.62 149 LEU A CA 1
ATOM 1232 C C . LEU A 1 149 ? -9.893 -8.907 12.627 1.00 89.62 149 LEU A C 1
ATOM 1234 O O . LEU A 1 149 ? -10.972 -9.416 12.931 1.00 89.62 149 LEU A O 1
ATOM 1238 N N . ARG A 1 150 ? -9.772 -8.081 11.586 1.00 93.38 150 ARG A N 1
ATOM 1239 C CA . ARG A 1 150 ? -10.839 -7.815 10.616 1.00 93.38 150 ARG A CA 1
ATOM 1240 C C . ARG A 1 150 ? -10.578 -8.577 9.326 1.00 93.38 150 ARG A C 1
ATOM 1242 O O . ARG A 1 150 ? -9.428 -8.820 8.974 1.00 93.38 150 ARG A O 1
ATOM 1249 N N . GLU A 1 151 ? -11.660 -8.890 8.625 1.00 95.12 151 GLU A N 1
ATOM 1250 C CA . GLU A 1 151 ? -11.618 -9.501 7.297 1.00 95.12 151 GLU A CA 1
ATOM 1251 C C . GLU A 1 151 ? -10.979 -8.563 6.270 1.00 95.12 151 GLU A C 1
ATOM 1253 O O . GLU A 1 151 ? -11.172 -7.340 6.312 1.00 95.12 151 GLU A O 1
ATOM 1258 N N . HIS A 1 152 ? -10.286 -9.137 5.293 1.00 95.75 152 HIS A N 1
ATOM 1259 C CA . HIS A 1 152 ? -9.563 -8.432 4.251 1.00 95.75 152 HIS A CA 1
ATOM 1260 C C . HIS A 1 152 ? -10.468 -7.469 3.488 1.00 95.75 152 HIS A C 1
ATOM 1262 O O . HIS A 1 152 ? -10.048 -6.354 3.192 1.00 95.75 152 HIS A O 1
ATOM 1268 N N . ALA A 1 153 ? -11.727 -7.839 3.235 1.00 95.31 153 ALA A N 1
ATOM 1269 C CA . ALA A 1 153 ? -12.696 -6.957 2.588 1.00 95.31 153 ALA A CA 1
ATOM 1270 C C . ALA A 1 153 ? -12.850 -5.617 3.334 1.00 95.31 153 ALA A C 1
ATOM 1272 O O . ALA A 1 153 ? -12.829 -4.553 2.715 1.00 95.31 153 ALA A O 1
ATOM 1273 N N . PHE A 1 154 ? -12.926 -5.650 4.668 1.00 94.50 154 PHE A N 1
ATOM 1274 C CA . PHE A 1 154 ? -12.978 -4.441 5.490 1.00 94.50 154 PHE A CA 1
ATOM 1275 C C . PHE A 1 154 ? -11.637 -3.706 5.503 1.00 94.50 154 PHE A C 1
ATOM 1277 O O . PHE A 1 154 ? -11.595 -2.477 5.383 1.00 94.50 154 PHE A O 1
ATOM 1284 N N . VAL A 1 155 ? -10.531 -4.448 5.620 1.00 95.56 155 VAL A N 1
ATOM 1285 C CA . VAL A 1 155 ? -9.184 -3.866 5.612 1.00 95.56 155 VAL A CA 1
ATOM 1286 C C . VAL A 1 155 ? -8.908 -3.119 4.301 1.00 95.56 155 VAL A C 1
ATOM 1288 O O . VAL A 1 155 ? -8.323 -2.036 4.302 1.00 95.56 155 VAL A O 1
ATOM 1291 N N . ASN A 1 156 ? -9.396 -3.658 3.188 1.00 94.06 156 ASN A N 1
ATOM 1292 C CA . ASN A 1 156 ? -9.210 -3.133 1.846 1.00 94.06 156 ASN A CA 1
ATOM 1293 C C . ASN A 1 156 ? -10.219 -2.034 1.459 1.00 94.06 156 ASN A C 1
ATOM 1295 O O . ASN A 1 156 ? -10.021 -1.362 0.446 1.00 94.06 156 ASN A O 1
ATOM 1299 N N . ALA A 1 157 ? -11.281 -1.830 2.248 1.00 91.44 157 ALA A N 1
ATOM 1300 C CA . ALA A 1 157 ? -12.416 -0.974 1.889 1.00 91.44 157 ALA A CA 1
ATOM 1301 C C . ALA A 1 157 ? -12.071 0.517 1.762 1.00 91.44 157 ALA A C 1
ATOM 1303 O O . ALA A 1 157 ? -12.731 1.246 1.021 1.00 91.44 157 ALA A O 1
ATOM 1304 N N . THR A 1 158 ? -11.071 1.001 2.508 1.00 90.06 158 THR A N 1
ATOM 1305 C CA . THR A 1 158 ? -10.679 2.416 2.475 1.00 90.06 158 THR A CA 1
ATOM 1306 C C . THR A 1 158 ? -9.161 2.590 2.519 1.00 90.06 158 THR A C 1
ATOM 1308 O O . THR A 1 158 ? -8.464 1.774 3.130 1.00 90.06 158 THR A O 1
ATOM 1311 N N . PRO A 1 159 ? -8.624 3.697 1.966 1.00 89.06 159 PRO A N 1
ATOM 1312 C CA . PRO A 1 159 ? -7.199 4.005 2.076 1.00 89.06 159 PRO A CA 1
ATOM 1313 C C . PRO A 1 159 ? -6.740 4.118 3.538 1.00 89.06 159 PRO A C 1
ATOM 1315 O O . PRO A 1 159 ? -5.638 3.697 3.884 1.00 89.06 159 PRO A O 1
ATOM 1318 N N . LEU A 1 160 ? -7.597 4.650 4.422 1.00 89.56 160 LEU A N 1
ATOM 1319 C CA . LEU A 1 160 ? -7.307 4.731 5.854 1.00 89.56 160 LEU A CA 1
ATOM 1320 C C . LEU A 1 160 ? -7.158 3.336 6.468 1.00 89.56 160 LEU A C 1
ATOM 1322 O O . LEU A 1 160 ? -6.199 3.104 7.195 1.00 89.56 160 LEU A O 1
ATOM 1326 N N . ASN A 1 161 ? -8.059 2.407 6.152 1.00 93.50 161 ASN A N 1
ATOM 1327 C CA . ASN A 1 161 ? -8.013 1.041 6.671 1.00 93.50 161 ASN A CA 1
ATOM 1328 C C . ASN A 1 161 ? -6.730 0.320 6.235 1.00 93.50 161 ASN A C 1
ATOM 1330 O O . ASN A 1 161 ? -6.020 -0.220 7.086 1.00 93.50 161 ASN A O 1
ATOM 1334 N N . ARG A 1 162 ? -6.363 0.415 4.949 1.00 94.00 162 ARG A N 1
ATOM 1335 C CA . ARG A 1 162 ? -5.098 -0.140 4.434 1.00 94.00 162 ARG A CA 1
ATOM 1336 C C . ARG A 1 162 ? -3.884 0.457 5.138 1.00 94.00 162 ARG A C 1
ATOM 1338 O O . ARG A 1 162 ? -2.970 -0.266 5.535 1.00 94.00 162 ARG A O 1
ATOM 1345 N N . LYS A 1 163 ? -3.887 1.779 5.341 1.00 92.19 163 LYS A N 1
ATOM 1346 C CA . LYS A 1 163 ? -2.833 2.481 6.082 1.00 92.19 163 LYS A CA 1
ATOM 1347 C C . LYS A 1 163 ? -2.726 1.968 7.517 1.00 92.19 163 LYS A C 1
ATOM 1349 O O . LYS A 1 163 ? -1.629 1.649 7.970 1.00 92.19 163 LYS A O 1
ATOM 1354 N N . CYS A 1 164 ? -3.850 1.877 8.227 1.00 92.88 164 CYS A N 1
ATOM 1355 C CA . CYS A 1 164 ? -3.897 1.386 9.601 1.00 92.88 164 CYS A CA 1
ATOM 1356 C C . CYS A 1 164 ? -3.370 -0.043 9.698 1.00 92.88 164 CYS A C 1
ATOM 1358 O O . CYS A 1 164 ? -2.561 -0.317 10.578 1.00 92.88 164 CYS A O 1
ATOM 1360 N N . PHE A 1 165 ? -3.752 -0.922 8.770 1.00 95.06 165 PHE A N 1
ATOM 1361 C CA . PHE A 1 165 ? -3.244 -2.291 8.712 1.00 95.06 165 PHE A CA 1
ATOM 1362 C C . PHE A 1 165 ? -1.722 -2.332 8.641 1.00 95.06 165 PHE A C 1
ATOM 1364 O O . PHE A 1 165 ? -1.087 -2.908 9.520 1.00 95.06 165 PHE A O 1
ATOM 1371 N N . LEU A 1 166 ? -1.125 -1.646 7.662 1.00 93.06 166 LEU A N 1
ATOM 1372 C CA . LEU A 1 166 ? 0.331 -1.611 7.501 1.00 93.06 166 LEU A CA 1
ATOM 1373 C C . LEU A 1 166 ? 1.027 -1.021 8.734 1.00 93.06 166 LEU A C 1
ATOM 1375 O O . LEU A 1 166 ? 2.080 -1.504 9.147 1.00 93.06 166 LEU A O 1
ATOM 1379 N N . GLN A 1 167 ? 0.424 -0.016 9.374 1.00 90.62 167 GLN A N 1
ATOM 1380 C CA . GLN A 1 167 ? 0.932 0.533 10.632 1.00 90.62 167 GLN A CA 1
ATOM 1381 C C . GLN A 1 167 ? 0.875 -0.474 11.785 1.00 90.62 167 GLN A C 1
ATOM 1383 O O . GLN A 1 167 ? 1.820 -0.522 12.570 1.00 90.62 167 GLN A O 1
ATOM 1388 N N . GLN A 1 168 ? -0.186 -1.276 11.902 1.00 90.06 168 GLN A N 1
ATOM 1389 C CA . GLN A 1 168 ? -0.268 -2.326 12.921 1.00 90.06 168 GLN A CA 1
ATOM 1390 C C . GLN A 1 168 ? 0.716 -3.460 12.641 1.00 90.06 168 GLN A C 1
ATOM 1392 O O . GLN A 1 168 ? 1.457 -3.838 13.544 1.00 90.06 168 GLN A O 1
ATOM 1397 N N . VAL A 1 169 ? 0.818 -3.923 11.392 1.00 89.94 169 VAL A N 1
ATOM 1398 C CA . VAL A 1 169 ? 1.830 -4.905 10.969 1.00 89.94 169 VAL A CA 1
ATOM 1399 C C . VAL A 1 169 ? 3.229 -4.420 11.368 1.00 89.94 169 VAL A C 1
ATOM 1401 O O . VAL A 1 169 ? 3.988 -5.166 11.988 1.00 89.94 169 VAL A O 1
ATOM 1404 N N . ARG A 1 170 ? 3.541 -3.139 11.119 1.00 86.12 170 ARG A N 1
ATOM 1405 C CA . ARG A 1 170 ? 4.822 -2.542 11.517 1.00 86.12 170 ARG A CA 1
ATOM 1406 C C . ARG A 1 170 ? 5.038 -2.529 13.024 1.00 86.12 170 ARG A C 1
ATOM 1408 O O . ARG A 1 170 ? 6.107 -2.920 13.482 1.00 86.12 170 ARG A O 1
ATOM 1415 N N . LYS A 1 171 ? 4.032 -2.106 13.793 1.00 84.12 171 LYS A N 1
ATOM 1416 C CA . LYS A 1 171 ? 4.102 -2.071 15.262 1.00 84.12 171 LYS A CA 1
ATOM 1417 C C . LYS A 1 171 ? 4.311 -3.460 15.871 1.00 84.12 171 LYS A C 1
ATOM 1419 O O . LYS A 1 171 ? 5.034 -3.574 16.855 1.00 84.12 171 LYS A O 1
ATOM 1424 N N . VAL A 1 172 ? 3.660 -4.486 15.323 1.00 81.44 172 VAL A N 1
ATOM 1425 C CA . VAL A 1 172 ? 3.655 -5.840 15.898 1.00 81.44 172 VAL A CA 1
ATOM 1426 C C . VAL A 1 172 ? 4.882 -6.638 15.457 1.00 81.44 172 VAL A C 1
ATOM 1428 O O . VAL A 1 172 ? 5.541 -7.249 16.294 1.00 81.44 172 VAL A O 1
ATOM 1431 N N . PHE A 1 173 ? 5.216 -6.621 14.164 1.00 79.06 173 PHE A N 1
ATOM 1432 C CA . PHE A 1 173 ? 6.206 -7.543 13.596 1.00 79.06 173 PHE A CA 1
ATOM 1433 C C . PHE A 1 173 ? 7.518 -6.877 13.190 1.00 79.06 173 PHE A C 1
ATOM 1435 O O . PHE A 1 173 ? 8.567 -7.510 13.260 1.00 79.06 173 PHE A O 1
ATOM 1442 N N . HIS A 1 174 ? 7.499 -5.605 12.785 1.00 72.25 174 HIS A N 1
ATOM 1443 C CA . HIS A 1 174 ? 8.700 -4.944 12.244 1.00 72.25 174 HIS A CA 1
ATOM 1444 C C . HIS A 1 174 ? 9.539 -4.254 13.319 1.00 72.25 174 HIS A C 1
ATOM 1446 O O . HIS A 1 174 ? 10.681 -3.884 13.069 1.00 72.25 174 HIS A O 1
ATOM 1452 N N . CYS A 1 175 ? 8.999 -4.114 14.529 1.00 62.44 175 CYS A N 1
ATOM 1453 C CA . CYS A 1 175 ? 9.739 -3.656 15.704 1.00 62.44 175 CYS A CA 1
ATOM 1454 C C . CYS A 1 175 ? 10.524 -4.783 16.408 1.00 62.44 175 CYS A C 1
ATOM 1456 O O . CYS A 1 175 ? 11.138 -4.537 17.448 1.00 62.44 175 CYS A O 1
ATOM 1458 N N . THR A 1 176 ? 10.517 -6.006 15.866 1.00 62.03 176 THR A N 1
ATOM 1459 C CA . THR A 1 176 ? 11.145 -7.184 16.477 1.00 62.03 176 THR A CA 1
ATOM 1460 C C . THR A 1 176 ? 12.458 -7.517 15.754 1.00 62.03 176 THR A C 1
ATOM 1462 O O . THR A 1 176 ? 12.422 -7.946 14.604 1.00 62.03 176 THR A O 1
ATOM 1465 N N . PRO A 1 177 ? 13.638 -7.381 16.391 1.00 57.97 177 PRO A N 1
ATOM 1466 C CA . PRO A 1 177 ? 14.944 -7.529 15.726 1.00 57.97 177 PRO A CA 1
ATOM 1467 C C . PRO A 1 177 ? 15.331 -8.981 15.404 1.00 57.97 177 PRO A C 1
ATOM 1469 O O . PRO A 1 177 ? 16.456 -9.247 14.990 1.00 57.97 177 PRO A O 1
ATOM 1472 N N . CYS A 1 178 ? 14.434 -9.935 15.651 1.00 63.84 178 CYS A N 1
ATOM 1473 C CA . CYS A 1 178 ? 14.737 -11.361 15.614 1.00 63.84 178 CYS A CA 1
ATOM 1474 C C . CYS A 1 178 ? 14.789 -11.933 14.191 1.00 63.84 178 CYS A C 1
ATOM 1476 O O . CYS A 1 178 ? 15.406 -12.975 13.995 1.00 63.84 178 CYS A O 1
ATOM 1478 N N . TYR A 1 179 ? 14.185 -11.261 13.208 1.00 71.06 179 TYR A N 1
ATOM 1479 C CA . TYR A 1 179 ? 14.052 -11.784 11.850 1.00 71.06 179 TYR A CA 1
ATOM 1480 C C . TYR A 1 179 ? 14.588 -10.781 10.829 1.00 71.06 179 TYR A C 1
ATOM 1482 O O . TYR A 1 179 ? 13.984 -9.738 10.600 1.00 71.06 179 TYR A O 1
ATOM 1490 N N . LYS A 1 180 ? 15.739 -11.097 10.225 1.00 82.69 180 LYS A N 1
ATOM 1491 C CA . LYS A 1 180 ? 16.257 -10.366 9.056 1.00 82.69 180 LYS A CA 1
ATOM 1492 C C . LYS A 1 180 ? 15.800 -11.003 7.751 1.00 82.69 180 LYS A C 1
ATOM 1494 O O . LYS A 1 180 ? 15.386 -10.298 6.849 1.00 82.69 180 LYS A O 1
ATOM 1499 N N . ILE A 1 181 ? 15.796 -12.333 7.704 1.00 86.62 181 ILE A N 1
ATOM 1500 C CA . ILE A 1 181 ? 15.423 -13.120 6.531 1.00 86.62 181 ILE A CA 1
ATOM 1501 C C . ILE A 1 181 ? 14.236 -14.006 6.902 1.00 86.62 181 ILE A C 1
ATOM 1503 O O . ILE A 1 181 ? 14.291 -14.699 7.920 1.00 86.62 181 ILE A O 1
ATOM 1507 N N . VAL A 1 182 ? 13.183 -13.994 6.087 1.00 90.25 182 VAL A N 1
ATOM 1508 C CA . VAL A 1 182 ? 11.975 -14.820 6.259 1.00 90.25 182 VAL A CA 1
ATOM 1509 C C . VAL A 1 182 ? 11.488 -15.329 4.908 1.00 90.25 182 VAL A C 1
ATOM 1511 O O . VAL A 1 182 ? 11.843 -14.760 3.874 1.00 90.25 182 VAL A O 1
ATOM 1514 N N . THR A 1 183 ? 10.683 -16.392 4.893 1.00 91.31 183 THR A N 1
ATOM 1515 C CA . THR A 1 183 ? 10.020 -16.791 3.647 1.00 91.31 183 THR A CA 1
ATOM 1516 C C . THR A 1 183 ? 8.784 -15.940 3.369 1.00 91.31 183 THR A C 1
ATOM 1518 O O . THR A 1 183 ? 8.198 -15.349 4.283 1.00 91.31 183 THR A O 1
ATOM 1521 N N . GLY A 1 184 ? 8.362 -15.871 2.103 1.00 91.56 184 GLY A N 1
ATOM 1522 C CA . GLY A 1 184 ? 7.109 -15.204 1.736 1.00 91.56 184 GLY A CA 1
ATOM 1523 C C . GLY A 1 184 ? 5.891 -15.823 2.435 1.00 91.56 184 GLY A C 1
ATOM 1524 O O . GLY A 1 184 ? 4.972 -15.107 2.832 1.00 91.56 184 GLY A O 1
ATOM 1525 N N . LEU A 1 185 ? 5.909 -17.142 2.649 1.00 93.38 185 LEU A N 1
ATOM 1526 C CA . LEU A 1 185 ? 4.874 -17.877 3.369 1.00 93.38 185 LEU A CA 1
ATOM 1527 C C . LEU A 1 185 ? 4.865 -17.542 4.864 1.00 93.38 185 LEU A C 1
ATOM 1529 O O . LEU A 1 185 ? 3.792 -17.285 5.407 1.00 93.38 185 LEU A O 1
ATOM 1533 N N . ASP A 1 186 ? 6.032 -17.489 5.514 1.00 92.50 186 ASP A N 1
ATOM 1534 C CA . ASP A 1 186 ? 6.128 -17.086 6.925 1.00 92.50 186 ASP A CA 1
ATOM 1535 C C . ASP A 1 186 ? 5.577 -15.670 7.108 1.00 92.50 186 ASP A C 1
ATOM 1537 O O . ASP A 1 186 ? 4.806 -15.396 8.027 1.00 92.50 186 ASP A O 1
ATOM 1541 N N . TYR A 1 187 ? 5.926 -14.756 6.197 1.00 93.06 187 TYR A N 1
ATOM 1542 C CA . TYR A 1 187 ? 5.433 -13.387 6.263 1.00 93.06 187 TYR A CA 1
ATOM 1543 C C . TYR A 1 187 ? 3.921 -13.304 6.032 1.00 93.06 187 TYR A C 1
ATOM 1545 O O . TYR A 1 187 ? 3.238 -12.596 6.770 1.00 93.06 187 TYR A O 1
ATOM 1553 N N . LEU A 1 188 ? 3.372 -14.075 5.087 1.00 94.75 188 LEU A N 1
ATOM 1554 C CA . LEU A 1 188 ? 1.924 -14.209 4.915 1.00 94.75 188 LEU A CA 1
ATOM 1555 C C . LEU A 1 188 ? 1.252 -14.701 6.203 1.00 94.75 188 LEU A C 1
ATOM 1557 O O . LEU A 1 188 ? 0.261 -14.112 6.625 1.00 94.75 188 LEU A O 1
ATOM 1561 N N . GLN A 1 189 ? 1.809 -15.715 6.869 1.00 93.25 189 GLN A N 1
ATOM 1562 C CA . GLN A 1 189 ? 1.283 -16.198 8.148 1.00 93.25 189 GLN A CA 1
ATOM 1563 C C . GLN A 1 189 ? 1.283 -15.095 9.217 1.00 93.25 189 GLN A C 1
ATOM 1565 O O . GLN A 1 189 ? 0.287 -14.927 9.920 1.00 93.25 189 GLN A O 1
ATOM 1570 N N . LEU A 1 190 ? 2.335 -14.274 9.293 1.00 91.25 190 LEU A N 1
ATOM 1571 C CA . LEU A 1 190 ? 2.362 -13.115 10.193 1.00 91.25 190 LEU A CA 1
ATOM 1572 C C . LEU A 1 190 ? 1.260 -12.099 9.860 1.00 91.25 190 LEU A C 1
ATOM 1574 O O . LEU A 1 190 ? 0.579 -11.618 10.765 1.00 91.25 190 LEU A O 1
ATOM 1578 N N . LEU A 1 191 ? 1.033 -11.800 8.576 1.00 93.56 191 LEU A N 1
ATOM 1579 C CA . LEU A 1 191 ? -0.070 -10.927 8.154 1.00 93.56 191 LEU A CA 1
ATOM 1580 C C . LEU A 1 191 ? -1.433 -11.510 8.560 1.00 93.56 191 LEU A C 1
ATOM 1582 O O . LEU A 1 191 ? -2.300 -10.761 9.022 1.00 93.56 191 LEU A O 1
ATOM 1586 N N . THR A 1 192 ? -1.596 -12.837 8.478 1.00 94.12 192 THR A N 1
ATOM 1587 C CA . THR A 1 192 ? -2.851 -13.509 8.856 1.00 94.12 192 THR A CA 1
ATOM 1588 C C . THR A 1 192 ? -3.184 -13.445 10.344 1.00 94.12 192 THR A C 1
ATOM 1590 O O . THR A 1 192 ? -4.351 -13.539 10.712 1.00 94.12 192 THR A O 1
ATOM 1593 N N . LEU A 1 193 ? -2.202 -13.172 11.209 1.00 91.00 193 LEU A N 1
ATOM 1594 C CA . LEU A 1 193 ? -2.457 -12.912 12.631 1.00 91.00 193 LEU A CA 1
ATOM 1595 C C . LEU A 1 193 ? -3.205 -11.590 12.871 1.00 91.00 193 LEU A C 1
ATOM 1597 O O . LEU A 1 193 ? -3.804 -11.412 13.927 1.00 91.00 193 LEU A O 1
ATOM 1601 N N . ILE A 1 194 ? -3.156 -10.652 11.918 1.00 91.75 194 ILE A N 1
ATOM 1602 C CA . ILE A 1 194 ? -3.882 -9.374 11.985 1.00 91.75 194 ILE A CA 1
ATOM 1603 C C . ILE A 1 194 ? -5.133 -9.405 11.097 1.00 91.75 194 ILE A C 1
ATOM 1605 O O . ILE A 1 194 ? -6.144 -8.811 11.469 1.00 91.75 194 ILE A O 1
ATOM 1609 N N . CYS A 1 195 ? -5.073 -10.082 9.949 1.00 95.06 195 CYS A N 1
ATOM 1610 C CA . CYS A 1 195 ? -6.151 -10.189 8.964 1.00 95.06 195 CYS A CA 1
ATOM 1611 C C . CYS A 1 195 ? -6.248 -11.640 8.465 1.00 95.06 195 CYS A C 1
ATOM 1613 O O . CYS A 1 195 ? -5.483 -12.044 7.593 1.00 95.06 195 CYS A O 1
ATOM 1615 N N . SER A 1 196 ? -7.149 -12.439 9.040 1.00 92.62 196 SER A N 1
ATOM 1616 C CA . SER A 1 196 ? -7.162 -13.910 8.908 1.00 92.62 196 SER A CA 1
ATOM 1617 C C . SER A 1 196 ? -7.285 -14.441 7.478 1.00 92.62 196 SER A C 1
ATOM 1619 O O . SER A 1 196 ? -6.825 -15.539 7.189 1.00 92.62 196 SER A O 1
ATOM 1621 N N . ASP A 1 197 ? -7.904 -13.671 6.592 1.00 95.94 197 ASP A N 1
ATOM 1622 C CA . ASP A 1 197 ? -8.165 -13.983 5.186 1.00 95.94 197 ASP A CA 1
ATOM 1623 C C . ASP A 1 197 ? -7.304 -13.127 4.238 1.00 95.94 197 ASP A C 1
ATOM 1625 O O . ASP A 1 197 ? -7.691 -12.870 3.096 1.00 95.94 197 ASP A O 1
ATOM 1629 N N . PHE A 1 198 ? -6.129 -12.666 4.694 1.00 96.38 198 PHE A N 1
ATOM 1630 C CA . PHE A 1 198 ? -5.225 -11.879 3.855 1.00 96.38 198 PHE A CA 1
ATOM 1631 C C . PHE A 1 198 ? -4.882 -12.628 2.547 1.00 96.38 198 PHE A C 1
ATOM 1633 O O . PHE A 1 198 ? -4.489 -13.799 2.583 1.00 96.38 198 PHE A O 1
ATOM 1640 N N . PRO A 1 199 ? -5.009 -11.980 1.374 1.00 95.56 199 PRO A N 1
ATOM 1641 C CA . PRO A 1 199 ? -4.978 -12.669 0.093 1.00 95.56 199 PRO A CA 1
ATOM 1642 C C . PRO A 1 199 ? -3.582 -13.191 -0.250 1.00 95.56 199 PRO A C 1
ATOM 1644 O O . PRO A 1 199 ? -2.640 -12.429 -0.480 1.00 95.56 199 PRO A O 1
ATOM 1647 N N . LYS A 1 200 ? -3.473 -14.517 -0.397 1.00 94.62 200 LYS A N 1
ATOM 1648 C CA . LYS A 1 200 ? -2.257 -15.186 -0.888 1.00 94.62 200 LYS A CA 1
ATOM 1649 C C . LYS A 1 200 ? -1.827 -14.662 -2.265 1.00 94.62 200 LYS A C 1
ATOM 1651 O O . LYS A 1 200 ? -0.633 -14.534 -2.513 1.00 94.62 200 LYS A O 1
ATOM 1656 N N . SER A 1 201 ? -2.778 -14.334 -3.144 1.00 92.56 201 SER A N 1
ATOM 1657 C CA . SER A 1 201 ? -2.500 -13.784 -4.479 1.00 92.56 201 SER A CA 1
ATOM 1658 C C . SER A 1 201 ? -1.694 -12.487 -4.416 1.00 92.56 201 SER A C 1
ATOM 1660 O O . SER A 1 201 ? -0.714 -12.350 -5.141 1.00 92.56 201 SER A O 1
ATOM 1662 N N . LEU A 1 202 ? -2.037 -11.590 -3.490 1.00 93.38 202 LEU A N 1
ATOM 1663 C CA . LEU A 1 202 ? -1.319 -10.334 -3.288 1.00 93.38 202 LEU A CA 1
ATOM 1664 C C . LEU A 1 202 ? 0.105 -10.582 -2.789 1.00 93.38 202 LEU A C 1
ATOM 1666 O O . LEU A 1 202 ? 1.043 -9.945 -3.258 1.00 93.38 202 LEU A O 1
ATOM 1670 N N . MET A 1 203 ? 0.287 -11.543 -1.877 1.00 93.56 203 MET A N 1
ATOM 1671 C CA . MET A 1 203 ? 1.623 -11.932 -1.419 1.00 93.56 203 MET A CA 1
ATOM 1672 C C . MET A 1 203 ? 2.485 -12.442 -2.577 1.00 93.56 203 MET A C 1
ATOM 1674 O O . MET A 1 203 ? 3.642 -12.053 -2.698 1.00 93.56 203 MET A O 1
ATOM 1678 N N . ILE A 1 204 ? 1.915 -13.283 -3.445 1.00 91.19 204 ILE A N 1
ATOM 1679 C CA . ILE A 1 204 ? 2.599 -13.798 -4.634 1.00 91.19 204 ILE A CA 1
ATOM 1680 C C . ILE A 1 204 ? 3.007 -12.643 -5.560 1.00 91.19 204 ILE A C 1
ATOM 1682 O O . ILE A 1 204 ? 4.139 -12.608 -6.033 1.00 91.19 204 ILE A O 1
ATOM 1686 N N . GLU A 1 205 ? 2.119 -11.680 -5.806 1.00 88.81 205 GLU A N 1
ATOM 1687 C CA . GLU A 1 205 ? 2.440 -10.489 -6.605 1.00 88.81 205 GLU A CA 1
ATOM 1688 C C . GLU A 1 205 ? 3.555 -9.648 -5.988 1.00 88.81 205 GLU A C 1
ATOM 1690 O O . GLU A 1 205 ? 4.486 -9.257 -6.691 1.00 88.81 205 GLU A O 1
ATOM 1695 N N . ALA A 1 206 ? 3.513 -9.455 -4.671 1.00 90.31 206 ALA A N 1
ATOM 1696 C CA . ALA A 1 206 ? 4.532 -8.713 -3.951 1.00 90.31 206 ALA A CA 1
ATOM 1697 C C . ALA A 1 206 ? 5.914 -9.383 -4.042 1.00 90.31 206 ALA A C 1
ATOM 1699 O O . ALA A 1 206 ? 6.910 -8.690 -4.249 1.00 90.31 206 ALA A O 1
ATOM 1700 N N . VAL A 1 207 ? 6.014 -10.713 -3.924 1.00 90.56 207 VAL A N 1
ATOM 1701 C CA . VAL A 1 207 ? 7.323 -11.395 -3.990 1.00 90.56 207 VAL A CA 1
ATOM 1702 C C . VAL A 1 207 ? 7.874 -11.522 -5.408 1.00 90.56 207 VAL A C 1
ATOM 1704 O O . VAL A 1 207 ? 9.088 -11.513 -5.585 1.00 90.56 207 VAL A O 1
ATOM 1707 N N . LYS A 1 208 ? 7.010 -11.588 -6.429 1.00 86.38 208 LYS A N 1
ATOM 1708 C CA . LYS A 1 208 ? 7.413 -11.752 -7.841 1.00 86.38 208 LYS A CA 1
ATOM 1709 C C . LYS A 1 208 ? 8.385 -10.687 -8.341 1.00 86.38 208 LYS A C 1
ATOM 1711 O O . LYS A 1 208 ? 9.204 -10.964 -9.219 1.00 86.38 208 LYS A O 1
ATOM 1716 N N . VAL A 1 209 ? 8.244 -9.467 -7.835 1.00 82.62 209 VAL A N 1
ATOM 1717 C CA . VAL A 1 209 ? 9.030 -8.311 -8.281 1.00 82.62 209 VAL A CA 1
ATOM 1718 C C . VAL A 1 209 ? 10.232 -8.021 -7.388 1.00 82.62 209 VAL A C 1
ATOM 1720 O O . VAL A 1 209 ? 11.051 -7.175 -7.739 1.00 82.62 209 VAL A O 1
ATOM 1723 N N . ILE A 1 210 ? 10.359 -8.707 -6.247 1.00 85.88 210 ILE A N 1
ATOM 1724 C CA . ILE A 1 210 ? 11.536 -8.572 -5.392 1.00 85.88 210 ILE A CA 1
ATOM 1725 C C . ILE A 1 210 ? 12.698 -9.271 -6.093 1.00 85.88 210 ILE A C 1
ATOM 1727 O O . ILE A 1 210 ? 12.636 -10.458 -6.412 1.00 85.88 210 ILE A O 1
ATOM 1731 N N . ASN A 1 211 ? 13.774 -8.523 -6.326 1.00 65.94 211 ASN A N 1
ATOM 1732 C CA . ASN A 1 211 ? 15.020 -9.083 -6.825 1.00 65.94 211 ASN A CA 1
ATOM 1733 C C . ASN A 1 211 ? 15.652 -9.925 -5.713 1.00 65.94 211 ASN A C 1
ATOM 1735 O O . ASN A 1 211 ? 16.247 -9.383 -4.784 1.00 65.94 211 ASN A O 1
ATOM 1739 N N . VAL A 1 212 ? 15.516 -11.250 -5.793 1.00 59.47 212 VAL A N 1
ATOM 1740 C CA . VAL A 1 212 ? 16.224 -12.165 -4.892 1.00 59.47 212 VAL A CA 1
ATOM 1741 C C . VAL A 1 212 ? 17.714 -12.002 -5.173 1.00 59.47 212 VAL A C 1
ATOM 1743 O O . VAL A 1 212 ? 18.189 -12.372 -6.247 1.00 59.47 212 VAL A O 1
ATOM 1746 N N . ALA A 1 213 ? 18.431 -11.400 -4.221 1.00 43.31 213 ALA A N 1
ATOM 1747 C CA . ALA A 1 213 ? 19.804 -10.909 -4.366 1.00 43.31 213 ALA A CA 1
ATOM 1748 C C . ALA A 1 213 ? 20.834 -11.954 -4.851 1.00 43.31 213 ALA A C 1
ATOM 1750 O O . ALA A 1 213 ? 21.930 -11.570 -5.249 1.00 43.31 213 ALA A O 1
ATOM 1751 N N . ASP A 1 214 ? 20.482 -13.243 -4.890 1.00 44.47 214 ASP A N 1
ATOM 1752 C CA . ASP A 1 214 ? 21.405 -14.340 -5.193 1.00 44.47 214 ASP A CA 1
ATOM 1753 C C . ASP A 1 214 ? 21.061 -15.198 -6.420 1.00 44.47 214 ASP A C 1
ATOM 1755 O O . ASP A 1 214 ? 21.828 -16.099 -6.764 1.00 44.47 214 ASP A O 1
ATOM 1759 N N . THR A 1 215 ? 19.973 -14.940 -7.150 1.00 41.31 215 THR A N 1
ATOM 1760 C CA . THR A 1 215 ? 19.654 -15.752 -8.335 1.00 41.31 215 THR A CA 1
ATOM 1761 C C . THR A 1 215 ? 19.700 -14.935 -9.616 1.00 41.31 215 THR A C 1
ATOM 1763 O O . THR A 1 215 ? 18.698 -14.397 -10.070 1.00 41.31 215 THR A O 1
ATOM 1766 N N . LYS A 1 216 ? 20.851 -14.990 -10.300 1.00 39.16 216 LYS A N 1
ATOM 1767 C CA . LYS A 1 216 ? 20.976 -14.790 -11.762 1.00 39.16 216 LYS A CA 1
ATOM 1768 C C . LYS A 1 216 ? 20.237 -15.870 -12.576 1.00 39.16 216 LYS A C 1
ATOM 1770 O O . LYS A 1 216 ? 20.598 -16.137 -13.719 1.00 39.16 216 LYS A O 1
ATOM 1775 N N . LEU A 1 217 ? 19.259 -16.546 -11.979 1.00 41.22 217 LEU A N 1
ATOM 1776 C CA . LEU A 1 217 ? 18.415 -17.503 -12.666 1.00 41.22 217 LEU A CA 1
ATOM 1777 C C . LEU A 1 217 ? 17.067 -16.826 -12.905 1.00 41.22 217 LEU A C 1
ATOM 1779 O O . LEU A 1 217 ? 16.438 -16.418 -11.927 1.00 41.22 217 LEU A O 1
ATOM 1783 N N . PRO A 1 218 ? 16.602 -16.720 -14.162 1.00 43.62 218 PRO A N 1
ATOM 1784 C CA . PRO A 1 218 ? 15.202 -16.419 -14.403 1.00 43.62 218 PRO A CA 1
ATOM 1785 C C . PRO A 1 218 ? 14.394 -17.480 -13.656 1.00 43.62 218 PRO A C 1
ATOM 1787 O O . PRO A 1 218 ? 14.610 -18.678 -13.846 1.00 43.62 218 PRO A O 1
ATOM 1790 N N . SER A 1 219 ? 13.540 -17.050 -12.728 1.00 49.12 219 SER A N 1
ATOM 1791 C CA . SER A 1 219 ? 12.699 -17.963 -11.965 1.00 49.12 219 SER A CA 1
ATOM 1792 C C . SER A 1 219 ? 11.691 -18.600 -12.920 1.00 49.12 219 SER A C 1
ATOM 1794 O O . SER A 1 219 ? 10.612 -18.076 -13.161 1.00 49.12 219 SER A O 1
ATOM 1796 N N . THR A 1 220 ? 12.062 -19.743 -13.493 1.00 51.91 220 THR A N 1
ATOM 1797 C CA . THR A 1 220 ? 11.167 -20.659 -14.211 1.00 51.91 220 THR A CA 1
ATOM 1798 C C . THR A 1 220 ? 10.336 -21.503 -13.239 1.00 51.91 220 THR A C 1
ATOM 1800 O O . THR A 1 220 ? 9.762 -22.515 -13.637 1.00 51.91 220 THR A O 1
ATOM 1803 N N . LYS A 1 221 ? 10.323 -21.153 -11.945 1.00 62.72 221 LYS A N 1
ATOM 1804 C CA . LYS A 1 221 ? 9.573 -21.876 -10.919 1.00 62.72 221 LYS A CA 1
ATOM 1805 C C . LYS A 1 221 ? 8.096 -21.507 -10.984 1.00 62.72 221 LYS A C 1
ATOM 1807 O O . LYS A 1 221 ? 7.734 -20.420 -11.438 1.00 62.72 221 LYS A O 1
ATOM 1812 N N . ALA A 1 222 ? 7.239 -22.408 -10.512 1.00 70.50 222 ALA A N 1
ATOM 1813 C CA . ALA A 1 222 ? 5.822 -22.109 -10.412 1.00 70.50 222 ALA A CA 1
ATOM 1814 C C . ALA A 1 222 ? 5.614 -20.915 -9.465 1.00 70.50 222 ALA A C 1
ATOM 1816 O O . ALA A 1 222 ? 6.351 -20.733 -8.498 1.00 70.50 222 ALA A O 1
ATOM 1817 N N . MET A 1 223 ? 4.594 -20.092 -9.723 1.00 71.88 223 MET A N 1
ATOM 1818 C CA . MET A 1 223 ? 4.338 -18.866 -8.949 1.00 71.88 223 MET A CA 1
ATOM 1819 C C . MET A 1 223 ? 4.203 -19.103 -7.438 1.00 71.88 223 MET A C 1
ATOM 1821 O O . MET A 1 223 ? 4.474 -18.210 -6.641 1.00 71.88 223 MET A O 1
ATOM 1825 N N . GLU A 1 224 ? 3.756 -20.291 -7.049 1.00 77.81 224 GLU A N 1
ATOM 1826 C CA . GLU A 1 224 ? 3.542 -20.677 -5.656 1.00 77.81 224 GLU A CA 1
ATOM 1827 C C . GLU A 1 224 ? 4.846 -21.037 -4.942 1.00 77.81 224 GLU A C 1
ATOM 1829 O O . GLU A 1 224 ? 4.943 -20.840 -3.730 1.00 77.81 224 GLU A O 1
ATOM 1834 N N . ASP A 1 225 ? 5.864 -21.470 -5.689 1.00 84.75 225 ASP A N 1
ATOM 1835 C CA . ASP A 1 225 ? 7.178 -21.821 -5.151 1.00 84.75 225 ASP A CA 1
ATOM 1836 C C . ASP A 1 225 ? 7.915 -20.588 -4.618 1.00 84.75 225 ASP A C 1
ATOM 1838 O O . ASP A 1 225 ? 8.710 -20.696 -3.684 1.00 84.75 225 ASP A O 1
ATOM 1842 N N . LEU A 1 226 ? 7.600 -19.403 -5.160 1.00 86.00 226 LEU A N 1
ATOM 1843 C CA . LEU A 1 226 ? 8.166 -18.126 -4.719 1.00 86.00 226 LEU A CA 1
ATOM 1844 C C . LEU A 1 226 ? 7.893 -17.863 -3.234 1.00 86.00 226 LEU A C 1
ATOM 1846 O O . LEU A 1 226 ? 8.714 -17.278 -2.541 1.00 86.00 226 LEU A O 1
ATOM 1850 N N . LEU A 1 227 ? 6.771 -18.341 -2.689 1.00 90.00 227 LEU A N 1
ATOM 1851 C CA . LEU A 1 227 ? 6.462 -18.130 -1.273 1.00 90.00 227 LEU A CA 1
ATOM 1852 C C . LEU A 1 227 ? 7.416 -18.877 -0.332 1.00 90.00 227 LEU A C 1
ATOM 1854 O O . LEU A 1 227 ? 7.550 -18.479 0.822 1.00 90.00 227 LEU A O 1
ATOM 1858 N N . PHE A 1 228 ? 8.086 -19.929 -0.801 1.00 90.00 228 PHE A N 1
ATOM 1859 C CA . PHE A 1 228 ? 9.043 -20.697 -0.002 1.00 90.00 228 PHE A CA 1
ATOM 1860 C C . PHE A 1 228 ? 10.470 -20.145 -0.091 1.00 90.00 228 PHE A C 1
ATOM 1862 O O . PHE A 1 228 ? 11.359 -20.608 0.629 1.00 90.00 228 PHE A O 1
ATOM 1869 N N . GLU A 1 229 ? 10.710 -19.163 -0.960 1.00 88.69 229 GLU A N 1
ATOM 1870 C CA . GLU A 1 229 ? 12.007 -18.507 -1.068 1.00 88.69 229 GLU A CA 1
ATOM 1871 C C . GLU A 1 229 ? 12.240 -17.555 0.101 1.00 88.69 229 GLU A C 1
ATOM 1873 O O . GLU A 1 229 ? 11.308 -17.074 0.746 1.00 88.69 229 GLU A O 1
ATOM 1878 N N . LYS A 1 230 ? 13.518 -17.322 0.398 1.00 88.88 230 LYS A N 1
ATOM 1879 C CA . LYS A 1 230 ? 13.957 -16.452 1.483 1.00 88.88 230 LYS A CA 1
ATOM 1880 C C . LYS A 1 230 ? 14.141 -15.038 0.961 1.00 88.88 230 LYS A C 1
ATOM 1882 O O . LYS A 1 230 ? 14.843 -14.832 -0.025 1.00 88.88 230 LYS A O 1
ATOM 1887 N N . TYR A 1 231 ? 13.583 -14.083 1.686 1.00 88.44 231 TYR A N 1
ATOM 1888 C CA . TYR A 1 231 ? 13.671 -12.666 1.376 1.00 88.44 231 TYR A CA 1
ATOM 1889 C C . TYR A 1 231 ? 14.142 -11.902 2.604 1.00 88.44 231 TYR A C 1
ATOM 1891 O O . TYR A 1 231 ? 13.844 -12.282 3.742 1.00 88.44 231 TYR A O 1
ATOM 1899 N N . GLU A 1 232 ? 14.836 -10.793 2.374 1.00 87.12 232 GLU A N 1
ATOM 1900 C CA . GLU A 1 232 ? 15.031 -9.804 3.423 1.00 87.12 232 GLU A CA 1
ATOM 1901 C C . GLU A 1 232 ? 13.661 -9.278 3.856 1.00 87.12 232 GLU A C 1
ATOM 1903 O O . GLU A 1 232 ? 12.808 -8.907 3.042 1.00 87.12 232 GLU A O 1
ATOM 1908 N N . LEU A 1 233 ? 13.440 -9.244 5.167 1.00 85.88 233 LEU A N 1
ATOM 1909 C CA . LEU A 1 233 ? 12.175 -8.824 5.745 1.00 85.88 233 LEU A CA 1
ATOM 1910 C C . LEU A 1 233 ? 11.839 -7.402 5.282 1.00 85.88 233 LEU A C 1
ATOM 1912 O O . LEU A 1 233 ? 10.688 -7.126 4.969 1.00 85.88 233 LEU A O 1
ATOM 1916 N N . PHE A 1 234 ? 12.835 -6.519 5.184 1.00 84.56 234 PHE A N 1
ATOM 1917 C CA . PHE A 1 234 ? 12.646 -5.149 4.706 1.00 84.56 234 PHE A CA 1
ATOM 1918 C C . PHE A 1 234 ? 12.070 -5.087 3.281 1.00 84.56 234 PHE A C 1
ATOM 1920 O O . PHE A 1 234 ? 11.161 -4.297 3.028 1.00 84.56 234 PHE A O 1
ATOM 1927 N N . ASP A 1 235 ? 12.525 -5.950 2.373 1.00 86.75 235 ASP A N 1
ATOM 1928 C CA . ASP A 1 235 ? 12.044 -5.958 0.989 1.00 86.75 235 ASP A CA 1
ATOM 1929 C C . ASP A 1 235 ? 10.594 -6.444 0.909 1.00 86.75 235 ASP A C 1
ATOM 1931 O O . ASP A 1 235 ? 9.774 -5.847 0.209 1.00 86.75 235 ASP A O 1
ATOM 1935 N N . LEU A 1 236 ? 10.232 -7.459 1.703 1.00 89.12 236 LEU A N 1
ATOM 1936 C CA . LEU A 1 236 ? 8.842 -7.911 1.825 1.00 89.12 236 LEU A CA 1
ATOM 1937 C C . LEU A 1 236 ? 7.933 -6.822 2.398 1.00 89.12 236 LEU A C 1
ATOM 1939 O O . LEU A 1 236 ? 6.802 -6.653 1.940 1.00 89.12 236 LEU A O 1
ATOM 1943 N N . GLN A 1 237 ? 8.419 -6.069 3.388 1.00 88.12 237 GLN A N 1
ATOM 1944 C CA . GLN A 1 237 ? 7.680 -4.950 3.970 1.00 88.12 237 GLN A CA 1
ATOM 1945 C C . GLN A 1 237 ? 7.391 -3.877 2.928 1.00 88.12 237 GLN A C 1
ATOM 1947 O O . GLN A 1 237 ? 6.236 -3.484 2.760 1.00 88.12 237 GLN A O 1
ATOM 1952 N N . CYS A 1 238 ? 8.431 -3.424 2.229 1.00 87.31 238 CYS A N 1
ATOM 1953 C CA . CYS A 1 238 ? 8.315 -2.400 1.202 1.00 87.31 238 CYS A CA 1
ATOM 1954 C C . CYS A 1 238 ? 7.412 -2.873 0.065 1.00 87.31 238 CYS A C 1
ATOM 1956 O O . CYS A 1 238 ? 6.494 -2.150 -0.317 1.00 87.31 238 CYS A O 1
ATOM 1958 N N . SER A 1 239 ? 7.595 -4.106 -0.410 1.00 90.44 239 SER A N 1
ATOM 1959 C CA . SER A 1 239 ? 6.771 -4.655 -1.482 1.00 90.44 239 SER A CA 1
ATOM 1960 C C . SER A 1 239 ? 5.296 -4.740 -1.083 1.00 90.44 239 SER A C 1
ATOM 1962 O O . SER A 1 239 ? 4.438 -4.195 -1.776 1.00 90.44 239 SER A O 1
ATOM 1964 N N . ILE A 1 240 ? 4.975 -5.294 0.092 1.00 91.75 240 ILE A N 1
ATOM 1965 C CA . ILE A 1 240 ? 3.586 -5.330 0.569 1.00 91.75 240 ILE A CA 1
ATOM 1966 C C . ILE A 1 240 ? 3.025 -3.922 0.759 1.00 91.75 240 ILE A C 1
ATOM 1968 O O . ILE A 1 240 ? 1.875 -3.686 0.404 1.00 91.75 240 ILE A O 1
ATOM 1972 N N . CYS A 1 241 ? 3.809 -2.957 1.244 1.00 90.69 241 CYS A N 1
ATOM 1973 C CA . CYS A 1 241 ? 3.357 -1.570 1.289 1.00 90.69 241 CYS A CA 1
ATOM 1974 C C . CYS A 1 241 ? 2.934 -1.055 -0.085 1.00 90.69 241 CYS A C 1
ATOM 1976 O O . CYS A 1 241 ? 1.888 -0.422 -0.174 1.00 90.69 241 CYS A O 1
ATOM 1978 N N . ILE A 1 242 ? 3.688 -1.339 -1.145 1.00 90.88 242 ILE A N 1
ATOM 1979 C CA . ILE A 1 242 ? 3.350 -0.877 -2.491 1.00 90.88 242 ILE A CA 1
ATOM 1980 C C . ILE A 1 242 ? 2.141 -1.629 -3.057 1.00 90.88 242 ILE A C 1
ATOM 1982 O O . ILE A 1 242 ? 1.138 -0.996 -3.387 1.00 90.88 242 ILE A O 1
ATOM 1986 N N . PHE A 1 243 ? 2.191 -2.961 -3.110 1.00 92.81 243 PHE A N 1
ATOM 1987 C CA . PHE A 1 243 ? 1.160 -3.779 -3.762 1.00 92.81 243 PHE A CA 1
ATOM 1988 C C . PHE A 1 243 ? -0.168 -3.813 -3.008 1.00 92.81 243 PHE A C 1
ATOM 1990 O O . PHE A 1 243 ? -1.216 -3.967 -3.629 1.00 92.81 243 PHE A O 1
ATOM 1997 N N . PHE A 1 244 ? -0.148 -3.641 -1.683 1.00 94.62 244 PHE A N 1
ATOM 1998 C CA . PHE A 1 244 ? -1.374 -3.557 -0.896 1.00 94.62 244 PHE A CA 1
ATOM 1999 C C . PHE A 1 244 ? -1.918 -2.136 -0.809 1.00 94.62 244 PHE A C 1
ATOM 2001 O O . PHE A 1 244 ? -3.105 -1.915 -1.042 1.00 94.62 244 PHE A O 1
ATOM 2008 N N . TYR A 1 245 ? -1.083 -1.151 -0.462 1.00 93.62 245 TYR A N 1
ATOM 2009 C CA . TYR A 1 245 ? -1.589 0.206 -0.271 1.00 93.62 245 TYR A CA 1
ATOM 2010 C C . TYR A 1 245 ? -2.022 0.807 -1.604 1.00 93.62 245 TYR A C 1
ATOM 2012 O O . TYR A 1 245 ? -3.164 1.242 -1.715 1.00 93.62 245 TYR A O 1
ATOM 2020 N N . PHE A 1 246 ? -1.149 0.760 -2.614 1.00 92.25 246 PHE A N 1
ATOM 2021 C CA . PHE A 1 246 ? -1.363 1.317 -3.950 1.00 92.25 246 PHE A CA 1
ATOM 2022 C C . PHE A 1 246 ? -1.906 0.274 -4.935 1.00 92.25 246 PHE A C 1
ATOM 2024 O O . PHE A 1 246 ? -1.571 0.316 -6.115 1.00 92.25 246 PHE A O 1
ATOM 2031 N N . HIS A 1 247 ? -2.729 -0.666 -4.467 1.00 92.38 247 HIS A N 1
ATOM 2032 C CA . HIS A 1 247 ? -3.204 -1.793 -5.270 1.00 92.38 247 HIS A CA 1
ATOM 2033 C C . HIS A 1 247 ? -3.803 -1.369 -6.625 1.00 92.38 247 HIS A C 1
ATOM 2035 O O . HIS A 1 247 ? -3.352 -1.835 -7.668 1.00 92.38 247 HIS A O 1
ATOM 2041 N N . GLU A 1 248 ? -4.749 -0.423 -6.634 1.00 91.69 248 GLU A N 1
ATOM 2042 C CA . GLU A 1 248 ? -5.392 0.045 -7.872 1.00 91.69 248 GLU A CA 1
ATOM 2043 C C . GLU A 1 248 ? -4.402 0.728 -8.816 1.00 91.69 248 GLU A C 1
ATOM 2045 O O . GLU A 1 248 ? -4.517 0.618 -10.036 1.00 91.69 248 GLU A O 1
ATOM 2050 N N . PHE A 1 249 ? -3.418 1.432 -8.253 1.00 92.62 249 PHE A N 1
ATOM 2051 C CA . PHE A 1 249 ? -2.336 2.014 -9.032 1.00 92.62 249 PHE A CA 1
ATOM 2052 C C . PHE A 1 249 ? -1.470 0.937 -9.676 1.00 92.62 249 PHE A C 1
ATOM 2054 O O . PHE A 1 249 ? -1.242 0.988 -10.880 1.00 92.62 249 PHE A O 1
ATOM 2061 N N . MET A 1 250 ? -1.021 -0.046 -8.898 1.00 93.06 250 MET A N 1
ATOM 2062 C CA . MET A 1 250 ? -0.130 -1.094 -9.386 1.00 93.06 250 MET A CA 1
ATOM 2063 C C . MET A 1 250 ? -0.795 -1.973 -10.446 1.00 93.06 250 MET A C 1
ATOM 2065 O O . MET A 1 250 ? -0.143 -2.278 -11.443 1.00 93.06 250 MET A O 1
ATOM 2069 N N . GLU A 1 251 ? -2.081 -2.304 -10.299 1.00 92.25 251 GLU A N 1
ATOM 2070 C CA . GLU A 1 251 ? -2.845 -3.020 -11.333 1.00 92.25 251 GLU A CA 1
ATOM 2071 C C . GLU A 1 251 ? -3.042 -2.171 -12.599 1.00 92.25 251 GLU A C 1
ATOM 2073 O O . GLU A 1 251 ? -2.901 -2.667 -13.719 1.00 92.25 251 GLU A O 1
ATOM 2078 N N . GLY A 1 252 ? -3.285 -0.865 -12.446 1.00 92.56 252 GLY A N 1
ATOM 2079 C CA . GLY A 1 252 ? -3.346 0.062 -13.577 1.00 92.56 252 GLY A CA 1
ATOM 2080 C C . GLY A 1 252 ? -2.022 0.144 -14.340 1.00 92.56 252 GLY A C 1
ATOM 2081 O O . GLY A 1 252 ? -2.006 0.048 -15.565 1.00 92.56 252 GLY A O 1
ATOM 2082 N N . ILE A 1 253 ? -0.897 0.258 -13.628 1.00 93.75 253 ILE A N 1
ATOM 2083 C CA . ILE A 1 253 ? 0.436 0.271 -14.245 1.00 93.75 253 ILE A CA 1
ATOM 2084 C C . ILE A 1 253 ? 0.757 -1.068 -14.902 1.00 93.75 253 ILE A C 1
ATOM 2086 O O . ILE A 1 253 ? 1.250 -1.089 -16.023 1.00 93.75 253 ILE A O 1
ATOM 2090 N N . LYS A 1 254 ? 0.451 -2.187 -14.247 1.00 92.62 254 LYS A N 1
ATOM 2091 C CA . LYS A 1 254 ? 0.614 -3.531 -14.812 1.00 92.62 254 LYS A CA 1
ATOM 2092 C C . LYS A 1 254 ? -0.113 -3.659 -16.153 1.00 92.62 254 LYS A C 1
ATOM 2094 O O . LYS A 1 254 ? 0.492 -4.125 -17.110 1.00 92.62 254 LYS A O 1
ATOM 2099 N N . THR A 1 255 ? -1.347 -3.156 -16.237 1.00 92.69 255 THR A N 1
ATOM 2100 C CA . THR A 1 255 ? -2.127 -3.107 -17.487 1.00 92.69 255 THR A CA 1
ATOM 2101 C C . THR A 1 255 ? -1.453 -2.218 -18.536 1.00 92.69 255 THR A C 1
ATOM 2103 O O . THR A 1 255 ? -1.316 -2.618 -19.681 1.00 92.69 255 THR A O 1
ATOM 2106 N N . ILE A 1 256 ? -0.941 -1.044 -18.147 1.00 93.62 256 ILE A N 1
ATOM 2107 C CA . ILE A 1 256 ? -0.201 -0.151 -19.057 1.00 93.62 256 ILE A CA 1
ATOM 2108 C C . ILE A 1 256 ? 1.044 -0.838 -19.639 1.00 93.62 256 ILE A C 1
ATOM 2110 O O . ILE A 1 256 ? 1.334 -0.671 -20.821 1.00 93.62 256 ILE A O 1
ATOM 2114 N N . PHE A 1 257 ? 1.788 -1.597 -18.829 1.00 93.19 257 PHE A N 1
ATOM 2115 C CA . PHE A 1 257 ? 2.930 -2.371 -19.318 1.00 93.19 257 PHE A CA 1
ATOM 2116 C C . PHE A 1 257 ? 2.488 -3.518 -20.231 1.00 93.19 257 PHE A C 1
ATOM 2118 O O . PHE A 1 257 ? 3.099 -3.703 -21.275 1.00 93.19 257 PHE A O 1
ATOM 2125 N N . GLN A 1 258 ? 1.414 -4.236 -19.889 1.00 91.81 258 GLN A N 1
ATOM 2126 C CA . GLN A 1 258 ? 0.838 -5.276 -20.751 1.00 91.81 258 GLN A CA 1
ATOM 2127 C C . GLN A 1 258 ? 0.418 -4.716 -22.114 1.00 91.81 258 GLN A C 1
ATOM 2129 O O . GLN A 1 258 ? 0.764 -5.290 -23.136 1.00 91.81 258 GLN A O 1
ATOM 2134 N N . ASP A 1 259 ? -0.263 -3.570 -22.137 1.00 90.81 259 ASP A N 1
ATOM 2135 C CA . ASP A 1 259 ? -0.720 -2.927 -23.373 1.00 90.81 259 ASP A CA 1
ATOM 2136 C C . ASP A 1 259 ? 0.448 -2.403 -24.226 1.00 90.81 259 ASP A C 1
ATOM 2138 O O . ASP A 1 259 ? 0.356 -2.338 -25.454 1.00 90.81 259 ASP A O 1
ATOM 2142 N N . ALA A 1 260 ? 1.549 -2.000 -23.585 1.00 89.06 260 ALA A N 1
ATOM 2143 C CA . ALA A 1 260 ? 2.758 -1.549 -24.270 1.00 89.06 260 ALA A CA 1
ATOM 2144 C C . ALA A 1 260 ? 3.574 -2.712 -24.865 1.00 89.06 260 ALA A C 1
ATOM 2146 O O . ALA A 1 260 ? 4.310 -2.502 -25.834 1.00 89.06 260 ALA A O 1
ATOM 2147 N N . GLN A 1 261 ? 3.433 -3.919 -24.311 1.00 88.75 261 GLN A N 1
ATOM 2148 C CA . GLN A 1 261 ? 4.007 -5.154 -24.840 1.00 88.75 261 GLN A CA 1
ATOM 2149 C C . GLN A 1 261 ? 3.117 -5.663 -25.983 1.00 88.75 261 GLN A C 1
ATOM 2151 O O . GLN A 1 261 ? 1.974 -6.077 -25.802 1.00 88.75 261 GLN A O 1
ATOM 2156 N N . LEU A 1 262 ? 3.614 -5.596 -27.217 1.00 71.00 262 LEU A N 1
ATOM 2157 C CA . LEU A 1 262 ? 2.843 -5.985 -28.399 1.00 71.00 262 LEU A CA 1
ATOM 2158 C C . LEU A 1 262 ? 2.585 -7.512 -28.396 1.00 71.00 262 LEU A C 1
ATOM 2160 O O . LEU A 1 262 ? 3.451 -8.278 -28.808 1.00 71.00 262 LEU A O 1
ATOM 2164 N N . ASN A 1 263 ? 1.362 -7.936 -28.042 1.00 57.50 263 ASN A N 1
ATOM 2165 C CA . ASN A 1 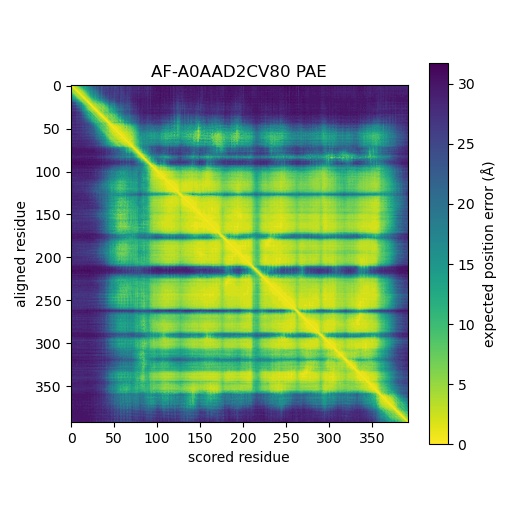263 ? 0.787 -9.294 -28.199 1.00 57.50 263 ASN A CA 1
ATOM 2166 C C . ASN A 1 263 ? 1.058 -10.363 -27.120 1.00 57.50 263 ASN A C 1
ATOM 2168 O O . ASN A 1 263 ? 1.055 -11.556 -27.440 1.00 57.50 263 ASN A O 1
ATOM 2172 N N . SER A 1 264 ? 1.198 -10.014 -25.845 1.00 60.78 264 SER A N 1
ATOM 2173 C CA . SER A 1 264 ? 1.250 -11.020 -24.777 1.00 60.78 264 SER A CA 1
ATOM 2174 C C . SER A 1 264 ? -0.057 -11.048 -23.968 1.00 60.78 264 SER A C 1
ATOM 2176 O O . SER A 1 264 ? -0.509 -10.054 -23.414 1.00 60.78 264 SER A O 1
ATOM 2178 N N . ALA A 1 265 ? -0.697 -12.223 -23.874 1.00 71.75 265 ALA A N 1
ATOM 2179 C CA . ALA A 1 265 ? -1.858 -12.431 -22.992 1.00 71.75 265 ALA A CA 1
ATOM 2180 C C . ALA A 1 265 ? -1.487 -12.346 -21.492 1.00 71.75 265 ALA A C 1
ATOM 2182 O O . ALA A 1 265 ? -2.356 -12.372 -20.622 1.00 71.75 265 ALA A O 1
ATOM 2183 N N . SER A 1 266 ? -0.189 -12.275 -21.191 1.00 82.94 266 SER A N 1
ATOM 2184 C CA . SER A 1 266 ? 0.395 -12.218 -19.856 1.00 82.94 266 SER A CA 1
ATOM 2185 C C . SER A 1 266 ? 1.579 -11.255 -19.846 1.00 82.94 266 SER A C 1
ATOM 2187 O O . SER A 1 266 ? 2.377 -11.276 -20.775 1.00 82.94 266 SER A O 1
ATOM 2189 N N . LEU A 1 267 ? 1.734 -10.490 -18.765 1.00 85.19 267 LEU A N 1
ATOM 2190 C CA . LEU A 1 267 ? 2.852 -9.559 -18.595 1.00 85.19 267 LEU A CA 1
ATOM 2191 C C . LEU A 1 267 ? 4.189 -10.308 -18.506 1.00 85.19 267 LEU A C 1
ATOM 2193 O O . LEU A 1 267 ? 4.362 -11.118 -17.590 1.00 85.19 267 LEU A O 1
ATOM 2197 N N . ASP A 1 268 ? 5.140 -9.972 -19.376 1.00 87.38 268 ASP A N 1
ATOM 2198 C CA . ASP A 1 268 ? 6.550 -10.289 -19.148 1.00 87.38 268 ASP A CA 1
ATOM 2199 C C . ASP A 1 268 ? 7.152 -9.211 -18.230 1.00 87.38 268 ASP A C 1
ATOM 2201 O O . ASP A 1 268 ? 7.083 -8.013 -18.506 1.00 87.38 268 ASP A O 1
ATOM 2205 N N . LEU A 1 269 ? 7.708 -9.624 -17.090 1.00 87.56 269 LEU A N 1
ATOM 2206 C CA . LEU A 1 269 ? 8.256 -8.706 -16.087 1.00 87.56 269 LEU A CA 1
ATOM 2207 C C . LEU A 1 269 ? 9.550 -8.030 -16.554 1.00 87.56 269 LEU A C 1
ATOM 2209 O O . LEU A 1 269 ? 9.900 -6.971 -16.024 1.00 87.56 269 LEU A O 1
ATOM 2213 N N . ASP A 1 270 ? 10.251 -8.649 -17.502 1.00 88.88 270 ASP A N 1
ATOM 2214 C CA . ASP A 1 270 ? 11.595 -8.278 -17.933 1.00 88.88 270 ASP A CA 1
ATOM 2215 C C . ASP A 1 270 ? 11.613 -7.633 -19.331 1.00 88.88 270 ASP A C 1
ATOM 2217 O O . ASP A 1 270 ? 12.591 -6.972 -19.683 1.00 88.88 270 ASP A O 1
ATOM 2221 N N . GLU A 1 271 ? 10.513 -7.715 -20.088 1.00 89.75 271 GLU A N 1
ATOM 2222 C CA . GLU A 1 271 ? 10.358 -6.997 -21.356 1.00 89.75 271 GLU A CA 1
ATOM 2223 C C . GLU A 1 271 ? 10.310 -5.476 -21.137 1.00 89.75 271 GLU A C 1
ATOM 2225 O O . GLU A 1 271 ? 9.541 -4.944 -20.327 1.00 89.75 271 GLU A O 1
ATOM 2230 N N . GLU A 1 272 ? 11.160 -4.757 -21.872 1.00 91.62 272 GLU A N 1
ATOM 2231 C CA . GLU A 1 272 ? 11.360 -3.326 -21.679 1.00 91.62 272 GLU A CA 1
ATOM 2232 C C . GLU A 1 272 ? 10.474 -2.474 -22.600 1.00 91.62 272 GLU A C 1
ATOM 2234 O O . GLU A 1 272 ? 10.493 -2.600 -23.826 1.00 91.62 272 GLU A O 1
ATOM 2239 N N . CYS A 1 273 ? 9.767 -1.519 -21.998 1.00 91.62 273 CYS A N 1
ATOM 2240 C CA . CYS A 1 273 ? 8.890 -0.556 -22.657 1.00 91.62 273 CYS A CA 1
ATOM 2241 C C . CYS A 1 273 ? 9.504 0.849 -22.661 1.00 91.62 273 CYS A C 1
ATOM 2243 O O . CYS A 1 273 ? 10.365 1.173 -21.848 1.00 91.62 273 CYS A O 1
ATOM 2245 N N . SER A 1 274 ? 9.042 1.717 -23.562 1.00 92.94 274 SER A N 1
ATOM 2246 C CA . SER A 1 274 ? 9.494 3.114 -23.633 1.00 92.94 274 SER A CA 1
ATOM 2247 C C . SER A 1 274 ? 9.179 3.881 -22.341 1.00 92.94 274 SER A C 1
ATOM 2249 O O . SER A 1 274 ? 8.013 4.009 -21.964 1.00 92.94 274 SER A O 1
ATOM 2251 N N . VAL A 1 275 ? 10.208 4.457 -21.707 1.00 92.50 275 VAL A N 1
ATOM 2252 C CA . VAL A 1 275 ? 10.083 5.198 -20.438 1.00 92.50 275 VAL A CA 1
ATOM 2253 C C . VAL A 1 275 ? 9.059 6.334 -20.529 1.00 92.50 275 VAL A C 1
ATOM 2255 O O . VAL A 1 275 ? 8.154 6.421 -19.698 1.00 92.50 275 VAL A O 1
ATOM 2258 N N . ILE A 1 276 ? 9.156 7.179 -21.561 1.00 91.06 276 ILE A N 1
ATOM 2259 C CA . ILE A 1 276 ? 8.249 8.322 -21.741 1.00 91.06 276 ILE A CA 1
ATOM 2260 C C . ILE A 1 276 ? 6.792 7.878 -21.922 1.00 91.06 276 ILE A C 1
ATOM 2262 O O . ILE A 1 276 ? 5.871 8.543 -21.441 1.00 91.06 276 ILE A O 1
ATOM 2266 N N . THR A 1 277 ? 6.577 6.725 -22.562 1.00 91.81 277 THR A N 1
ATOM 2267 C CA . THR A 1 277 ? 5.242 6.149 -22.766 1.00 91.81 277 THR A CA 1
ATOM 2268 C C . THR A 1 277 ? 4.648 5.713 -21.432 1.00 91.81 277 THR A C 1
ATOM 2270 O O . THR A 1 277 ? 3.538 6.127 -21.093 1.00 91.81 277 THR A O 1
ATOM 2273 N N . ILE A 1 278 ? 5.414 4.955 -20.640 1.00 94.12 278 ILE A N 1
ATOM 2274 C CA . ILE A 1 278 ? 4.999 4.496 -19.310 1.00 94.12 278 ILE A CA 1
ATOM 2275 C C . ILE A 1 278 ? 4.730 5.684 -18.383 1.00 94.12 278 ILE A C 1
ATOM 2277 O O . ILE A 1 278 ? 3.665 5.745 -17.771 1.00 94.12 278 ILE A O 1
ATOM 2281 N N . TYR A 1 279 ? 5.636 6.664 -18.319 1.00 93.50 279 TYR A N 1
ATOM 2282 C CA . TYR A 1 279 ? 5.458 7.855 -17.484 1.00 93.50 279 TYR A CA 1
ATOM 2283 C C . TYR A 1 279 ? 4.202 8.647 -17.867 1.00 93.50 279 TYR A C 1
ATOM 2285 O O . TYR A 1 279 ? 3.397 9.010 -17.006 1.00 93.50 279 TYR A O 1
ATOM 2293 N N . THR A 1 280 ? 3.995 8.889 -19.163 1.00 92.56 280 THR A N 1
ATOM 2294 C CA . THR A 1 280 ? 2.835 9.648 -19.651 1.00 92.56 280 THR A CA 1
ATOM 2295 C C . THR A 1 280 ? 1.529 8.916 -19.345 1.00 92.56 280 THR A C 1
ATOM 2297 O O . THR A 1 280 ? 0.570 9.527 -18.862 1.00 92.56 280 THR A O 1
ATOM 2300 N N . ALA A 1 281 ? 1.490 7.601 -19.575 1.00 93.31 281 ALA A N 1
ATOM 2301 C CA . ALA A 1 281 ? 0.335 6.765 -19.274 1.00 93.31 281 ALA A CA 1
ATOM 2302 C C . ALA A 1 281 ? 0.043 6.716 -17.765 1.00 93.31 281 ALA A C 1
ATOM 2304 O O . ALA A 1 281 ? -1.101 6.938 -17.365 1.00 93.31 281 ALA A O 1
ATOM 2305 N N . ALA A 1 282 ? 1.067 6.537 -16.926 1.00 92.75 282 ALA A N 1
ATOM 2306 C CA . ALA A 1 282 ? 0.956 6.564 -15.469 1.00 92.75 282 ALA A CA 1
ATOM 2307 C C . ALA A 1 282 ? 0.410 7.907 -14.963 1.00 92.75 282 ALA A C 1
ATOM 2309 O O . ALA A 1 282 ? -0.528 7.948 -14.166 1.00 92.75 282 ALA A O 1
ATOM 2310 N N . CYS A 1 283 ? 0.935 9.022 -15.477 1.00 90.94 283 CYS A N 1
ATOM 2311 C CA . CYS A 1 283 ? 0.461 10.355 -15.123 1.00 90.94 283 CYS A CA 1
ATOM 2312 C C . CYS A 1 283 ? -1.011 10.560 -15.506 1.00 90.94 283 CYS A C 1
ATOM 2314 O O . CYS A 1 283 ? -1.800 11.095 -14.725 1.00 90.94 283 CYS A O 1
ATOM 2316 N N . ASN A 1 284 ? -1.407 10.114 -16.698 1.00 91.06 284 ASN A N 1
ATOM 2317 C CA . ASN A 1 284 ? -2.800 10.172 -17.135 1.00 91.06 284 ASN A CA 1
ATOM 2318 C C . ASN A 1 284 ? -3.704 9.284 -16.276 1.00 91.06 284 ASN A C 1
ATOM 2320 O O . ASN A 1 284 ? -4.817 9.693 -15.940 1.00 91.06 284 ASN A O 1
ATOM 2324 N N . PHE A 1 285 ? -3.216 8.109 -15.876 1.00 90.25 285 PHE A N 1
ATOM 2325 C CA . PHE A 1 285 ? -3.924 7.213 -14.976 1.00 90.25 285 PHE A CA 1
ATOM 2326 C C . PHE A 1 285 ? -4.151 7.854 -13.606 1.00 90.25 285 PHE A C 1
ATOM 2328 O O . PHE A 1 285 ? -5.286 7.884 -13.147 1.00 90.25 285 PHE A O 1
ATOM 2335 N N . ILE A 1 286 ? -3.133 8.474 -13.005 1.00 88.31 286 ILE A N 1
ATOM 2336 C CA . ILE A 1 286 ? -3.261 9.192 -11.724 1.00 88.31 286 ILE A CA 1
ATOM 2337 C C . ILE A 1 286 ? -4.265 10.346 -11.837 1.00 88.31 286 ILE A C 1
ATOM 2339 O O . ILE A 1 286 ? -5.143 10.498 -10.986 1.00 88.31 286 ILE A O 1
ATOM 2343 N N . ARG A 1 287 ? -4.191 11.145 -12.912 1.00 87.12 287 ARG A N 1
ATOM 2344 C CA . ARG A 1 287 ? -5.126 12.263 -13.138 1.00 87.12 287 ARG A CA 1
ATOM 2345 C C . ARG A 1 287 ? -6.576 11.790 -13.217 1.00 87.12 287 ARG A C 1
ATOM 2347 O O . ARG A 1 287 ? -7.444 12.420 -12.619 1.00 87.12 287 ARG A O 1
ATOM 2354 N N . ARG A 1 288 ? -6.835 10.679 -13.915 1.00 83.69 288 ARG A N 1
ATOM 2355 C CA . ARG A 1 288 ? -8.172 10.063 -14.009 1.00 83.69 288 ARG A CA 1
ATOM 2356 C C . ARG A 1 288 ? -8.586 9.400 -12.692 1.00 83.69 288 ARG A C 1
ATOM 2358 O O . ARG A 1 288 ? -9.718 9.554 -12.247 1.00 83.69 288 ARG A O 1
ATOM 2365 N N . GLY A 1 289 ? -7.657 8.698 -12.054 1.00 71.56 289 GLY A N 1
ATOM 2366 C CA . GLY A 1 289 ? -7.849 7.927 -10.829 1.00 71.56 289 GLY A CA 1
ATOM 2367 C C . GLY A 1 289 ? -8.141 8.781 -9.599 1.00 71.56 289 GLY A C 1
ATOM 2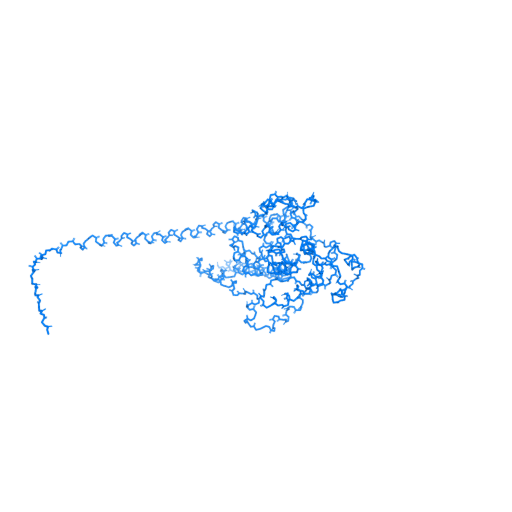368 O O . GLY A 1 289 ? -8.841 8.316 -8.699 1.00 71.56 289 GLY A O 1
ATOM 2369 N N . ASN A 1 290 ? -7.716 10.048 -9.579 1.00 64.69 290 ASN A N 1
ATOM 2370 C CA . ASN A 1 290 ? -8.074 11.004 -8.524 1.00 64.69 290 ASN A CA 1
ATOM 2371 C C . ASN A 1 290 ? -9.596 11.190 -8.354 1.00 64.69 290 ASN A C 1
ATOM 2373 O O . ASN A 1 290 ? -10.044 11.592 -7.280 1.00 64.69 290 ASN A O 1
ATOM 2377 N N . LEU A 1 291 ? -10.405 10.820 -9.353 1.00 59.09 291 LEU A N 1
ATOM 2378 C CA . LEU A 1 291 ? -11.867 10.769 -9.240 1.00 59.09 291 LEU A CA 1
ATOM 2379 C C . LEU A 1 291 ? -12.354 9.601 -8.360 1.00 59.09 291 LEU A C 1
ATOM 2381 O O . LEU A 1 291 ? -13.339 9.736 -7.636 1.00 59.09 291 LEU A O 1
ATOM 2385 N N . ASN A 1 292 ? -11.619 8.484 -8.354 1.00 59.41 292 ASN A N 1
ATOM 2386 C CA . ASN A 1 292 ? -11.967 7.247 -7.647 1.00 59.41 292 ASN A CA 1
ATOM 2387 C C . ASN A 1 292 ? -11.436 7.194 -6.206 1.00 59.41 292 ASN A C 1
ATOM 2389 O O . ASN A 1 292 ? -11.681 6.218 -5.499 1.00 59.41 292 ASN A O 1
ATOM 2393 N N . LYS A 1 293 ? -10.748 8.250 -5.741 1.00 68.50 293 LYS A N 1
ATOM 2394 C CA . LYS A 1 293 ? -10.373 8.456 -4.324 1.00 68.50 293 LYS A CA 1
ATOM 2395 C C . LYS A 1 293 ? -9.572 7.288 -3.718 1.00 68.50 293 LYS A C 1
ATOM 2397 O O . LYS A 1 293 ? -9.640 7.031 -2.516 1.00 68.50 293 LYS A O 1
ATOM 2402 N N . CYS A 1 294 ? -8.821 6.585 -4.562 1.00 75.31 294 CYS A N 1
ATOM 2403 C CA . CYS A 1 294 ? -7.864 5.553 -4.170 1.00 75.31 294 CYS A CA 1
ATOM 2404 C C . CYS A 1 294 ? -6.526 6.211 -3.796 1.00 75.31 294 CYS A C 1
ATOM 2406 O O . CYS A 1 294 ? -6.263 7.346 -4.210 1.00 75.31 294 CYS A O 1
ATOM 2408 N N . PRO A 1 295 ? -5.675 5.557 -2.993 1.00 81.75 295 PRO A N 1
ATOM 2409 C CA . PRO A 1 295 ? -4.337 6.072 -2.760 1.00 81.75 295 PRO A CA 1
ATOM 2410 C C . PRO A 1 295 ? -3.527 5.951 -4.057 1.00 81.75 295 PRO A C 1
ATOM 2412 O O . PRO A 1 295 ? -3.416 4.870 -4.626 1.00 81.75 295 PRO A O 1
ATOM 2415 N N . TYR A 1 296 ? -2.943 7.061 -4.505 1.00 87.69 296 TYR A N 1
ATOM 2416 C CA . TYR A 1 296 ? -2.006 7.102 -5.628 1.00 87.69 296 TYR A CA 1
ATOM 2417 C C . TYR A 1 296 ? -0.677 7.709 -5.166 1.00 87.69 296 TYR A C 1
ATOM 2419 O O . TYR A 1 296 ? -0.696 8.624 -4.330 1.00 87.69 296 TYR A O 1
ATOM 2427 N N . PRO A 1 297 ? 0.469 7.216 -5.667 1.00 88.44 297 PRO A N 1
ATOM 2428 C CA . PRO A 1 297 ? 1.742 7.902 -5.486 1.00 88.44 297 PRO A CA 1
ATOM 2429 C C . PRO A 1 297 ? 1.694 9.281 -6.160 1.00 88.44 297 PRO A C 1
ATOM 2431 O O . PRO A 1 297 ? 0.905 9.506 -7.082 1.00 88.44 297 PRO A O 1
ATOM 2434 N N . SER A 1 298 ? 2.523 10.221 -5.700 1.00 87.44 298 SER A N 1
ATOM 2435 C CA . SER A 1 298 ? 2.648 11.506 -6.392 1.00 87.44 298 SER A CA 1
ATOM 2436 C C . SER A 1 298 ? 3.387 11.336 -7.724 1.00 87.44 298 SER A C 1
ATOM 2438 O O . SER A 1 298 ? 4.074 10.333 -7.935 1.00 87.44 298 SER A O 1
ATOM 2440 N N . PHE A 1 299 ? 3.274 12.316 -8.624 1.00 88.50 299 PHE A N 1
ATOM 2441 C CA . PHE A 1 299 ? 3.991 12.278 -9.903 1.00 88.50 299 PHE A CA 1
ATOM 2442 C C . PHE A 1 299 ? 5.506 12.196 -9.697 1.00 88.50 299 PHE A C 1
ATOM 2444 O O . PHE A 1 299 ? 6.180 11.455 -10.403 1.00 88.50 299 PHE A O 1
ATOM 2451 N N . GLU A 1 300 ? 6.023 12.878 -8.675 1.00 87.88 300 GLU A N 1
ATOM 2452 C CA . GLU A 1 300 ? 7.434 12.847 -8.296 1.00 87.88 300 GLU A CA 1
ATOM 2453 C C . GLU A 1 300 ? 7.862 11.451 -7.839 1.00 87.88 300 GLU A C 1
ATOM 2455 O O . GLU A 1 300 ? 8.942 11.004 -8.201 1.00 87.88 300 GLU A O 1
ATOM 2460 N N . ASN A 1 301 ? 7.011 10.727 -7.097 1.00 88.94 301 ASN A N 1
ATOM 2461 C CA . ASN A 1 301 ? 7.328 9.358 -6.689 1.00 88.94 301 ASN A CA 1
ATOM 2462 C C . ASN A 1 301 ? 7.367 8.394 -7.880 1.00 88.94 301 ASN A C 1
ATOM 2464 O O . ASN A 1 301 ? 8.214 7.505 -7.906 1.00 88.94 301 ASN A O 1
ATOM 2468 N N . VAL A 1 302 ? 6.472 8.568 -8.858 1.00 90.88 302 VAL A N 1
ATOM 2469 C CA . VAL A 1 302 ? 6.482 7.770 -10.095 1.00 90.88 302 VAL A CA 1
ATOM 2470 C C . VAL A 1 302 ? 7.706 8.098 -10.942 1.00 90.88 302 VAL A C 1
ATOM 2472 O O . VAL A 1 302 ? 8.344 7.188 -11.461 1.00 90.88 302 VAL A O 1
ATOM 2475 N N . LEU A 1 303 ? 8.051 9.380 -11.064 1.00 90.00 303 LEU A N 1
ATOM 2476 C CA . LEU A 1 303 ? 9.236 9.818 -11.791 1.00 90.00 303 LEU A CA 1
ATOM 2477 C C . LEU A 1 303 ? 10.510 9.261 -11.148 1.00 90.00 303 LEU A C 1
ATOM 2479 O O . LEU A 1 303 ? 11.327 8.676 -11.847 1.00 90.00 303 LEU A O 1
ATOM 2483 N N . GLU A 1 304 ? 10.635 9.365 -9.823 1.00 88.38 304 GLU A N 1
ATOM 2484 C CA . GLU A 1 304 ? 11.746 8.795 -9.049 1.00 88.38 304 GLU A CA 1
ATOM 2485 C C . GLU A 1 304 ? 11.854 7.276 -9.241 1.00 88.38 304 GLU A C 1
ATOM 2487 O O . GLU A 1 304 ? 12.952 6.752 -9.382 1.00 88.38 304 GLU A O 1
ATOM 2492 N N . ALA A 1 305 ? 10.724 6.566 -9.325 1.00 89.44 305 ALA A N 1
ATOM 2493 C CA . ALA A 1 305 ? 10.729 5.133 -9.605 1.00 89.44 305 ALA A CA 1
ATOM 2494 C C . ALA A 1 305 ? 11.159 4.783 -11.039 1.00 89.44 305 ALA A C 1
ATOM 2496 O O . ALA A 1 305 ? 11.682 3.700 -11.279 1.00 89.44 305 ALA A O 1
ATOM 2497 N N . ILE A 1 306 ? 10.922 5.676 -11.998 1.00 89.88 306 ILE A N 1
ATOM 2498 C CA . ILE A 1 306 ? 11.253 5.467 -13.410 1.00 89.88 306 ILE A CA 1
ATOM 2499 C C . ILE A 1 306 ? 12.724 5.748 -13.704 1.00 89.88 306 ILE A C 1
ATOM 2501 O O . ILE A 1 306 ? 13.331 5.039 -14.501 1.00 89.88 306 ILE A O 1
ATOM 2505 N N . ILE A 1 307 ? 13.290 6.783 -13.085 1.00 87.88 307 ILE A N 1
ATOM 2506 C CA . ILE A 1 307 ? 14.705 7.140 -13.263 1.00 87.88 307 ILE A CA 1
ATOM 2507 C C . ILE A 1 307 ? 15.640 6.231 -12.461 1.00 87.88 307 ILE A C 1
ATOM 2509 O O . ILE A 1 307 ? 16.855 6.348 -12.585 1.00 87.88 307 ILE A O 1
ATOM 2513 N N . HIS A 1 308 ? 15.087 5.338 -11.646 1.00 83.50 308 HIS A N 1
ATOM 2514 C CA . HIS A 1 308 ? 15.845 4.444 -10.790 1.00 83.50 308 HIS A CA 1
ATOM 2515 C C . HIS A 1 308 ? 16.768 3.496 -11.588 1.00 83.50 308 HIS A C 1
ATOM 2517 O O . HIS A 1 308 ? 16.348 2.895 -12.577 1.00 83.50 308 HIS A O 1
ATOM 2523 N N . ASP A 1 309 ? 18.025 3.370 -11.146 1.00 74.62 309 ASP A N 1
ATOM 2524 C CA . ASP A 1 309 ? 19.125 2.643 -11.800 1.00 74.62 309 ASP A CA 1
ATOM 2525 C C . ASP A 1 309 ? 19.367 3.111 -13.260 1.00 74.62 309 ASP A C 1
ATOM 2527 O O . ASP A 1 309 ? 19.727 2.316 -14.134 1.00 74.62 309 ASP A O 1
ATOM 2531 N N . THR A 1 310 ? 19.173 4.409 -13.540 1.00 81.44 310 THR A N 1
ATOM 2532 C CA . THR A 1 310 ? 19.504 5.039 -14.834 1.00 81.44 310 THR A CA 1
ATOM 2533 C C . THR A 1 310 ? 20.597 6.101 -14.688 1.00 81.44 310 THR A C 1
ATOM 2535 O O . THR A 1 310 ? 20.743 6.707 -13.628 1.00 81.44 310 THR A O 1
ATOM 2538 N N . ASP A 1 311 ? 21.306 6.416 -15.778 1.00 79.69 311 ASP A N 1
ATOM 2539 C CA . ASP A 1 311 ? 22.310 7.501 -15.819 1.00 79.69 311 ASP A CA 1
ATOM 2540 C C . ASP A 1 311 ? 21.734 8.859 -15.364 1.00 79.69 311 ASP A C 1
ATOM 2542 O O . ASP A 1 311 ? 22.437 9.741 -14.863 1.00 79.69 311 ASP A O 1
ATOM 2546 N N . LEU A 1 312 ? 20.419 9.030 -15.530 1.00 81.56 312 LEU A N 1
ATOM 2547 C CA . LEU A 1 312 ? 19.696 10.221 -15.118 1.00 81.56 312 LEU A CA 1
ATOM 2548 C C . LEU A 1 312 ? 19.626 10.347 -13.587 1.00 81.56 312 LEU A C 1
ATOM 2550 O O . LEU A 1 312 ? 19.737 11.461 -13.083 1.00 81.56 312 LEU A O 1
ATOM 2554 N N . GLU A 1 313 ? 19.513 9.244 -12.840 1.00 83.19 313 GLU A N 1
ATOM 2555 C CA . GLU A 1 313 ? 19.563 9.258 -11.370 1.00 83.19 313 GLU A CA 1
ATOM 2556 C C . GLU A 1 313 ? 20.927 9.729 -10.856 1.00 83.19 313 GLU A C 1
ATOM 2558 O O . GLU A 1 313 ? 20.980 10.570 -9.954 1.00 83.19 313 GLU A O 1
ATOM 2563 N N . GLU A 1 314 ? 22.028 9.252 -11.444 1.00 81.62 314 GLU A N 1
ATOM 2564 C CA . GLU A 1 314 ? 23.380 9.671 -11.053 1.00 81.62 314 GLU A CA 1
ATOM 2565 C C . GLU A 1 314 ? 23.593 11.169 -11.294 1.00 81.62 314 GLU A C 1
ATOM 2567 O O . GLU A 1 314 ? 24.093 11.884 -10.421 1.00 81.62 314 GLU A O 1
ATOM 2572 N N . ARG A 1 315 ? 23.146 11.662 -12.457 1.00 81.81 315 ARG A N 1
ATOM 2573 C CA . ARG A 1 315 ? 23.215 13.084 -12.810 1.00 81.81 315 ARG A CA 1
ATOM 2574 C C . ARG A 1 315 ? 22.416 13.940 -11.826 1.00 81.81 315 ARG A C 1
ATOM 2576 O O . ARG A 1 315 ? 22.955 14.890 -11.258 1.00 81.81 315 ARG A O 1
ATOM 2583 N N . LEU A 1 316 ? 21.159 13.574 -11.577 1.00 83.12 316 LEU A N 1
ATOM 2584 C CA . LEU A 1 316 ? 20.243 14.328 -10.715 1.00 83.12 316 LEU A CA 1
ATOM 2585 C C . LEU A 1 316 ? 20.634 14.277 -9.235 1.00 83.12 316 LEU A C 1
ATOM 2587 O O . LEU A 1 316 ? 20.409 15.242 -8.511 1.00 83.12 316 LEU A O 1
ATOM 2591 N N . SER A 1 317 ? 21.272 13.195 -8.783 1.00 78.88 317 SER A N 1
ATOM 2592 C CA . SER A 1 317 ? 21.754 13.063 -7.400 1.00 78.88 317 SER A CA 1
ATOM 2593 C C . SER A 1 317 ? 22.807 14.112 -7.023 1.00 78.88 317 SER A C 1
ATOM 2595 O O . SER A 1 317 ? 23.028 14.367 -5.838 1.00 78.88 317 SER A O 1
ATOM 2597 N N . SER A 1 318 ? 23.460 14.724 -8.017 1.00 77.38 318 SER A N 1
ATOM 2598 C CA . SER A 1 318 ? 24.437 15.797 -7.819 1.00 77.38 318 SER A CA 1
ATOM 2599 C C . SER A 1 318 ? 23.817 17.201 -7.751 1.00 77.38 318 SER A C 1
ATOM 2601 O O . SER A 1 318 ? 24.476 18.140 -7.297 1.00 77.38 318 SER A O 1
ATOM 2603 N N . GLU A 1 319 ? 22.550 17.356 -8.151 1.00 76.75 319 GLU A N 1
ATOM 2604 C CA . GLU A 1 319 ? 21.883 18.652 -8.253 1.00 76.75 319 GLU A CA 1
ATOM 2605 C C . GLU A 1 319 ? 21.058 18.988 -6.993 1.00 76.75 319 GLU A C 1
ATOM 2607 O O . GLU A 1 319 ? 20.388 18.130 -6.418 1.00 76.75 319 GLU A O 1
ATOM 2612 N N . PRO A 1 320 ? 21.079 20.249 -6.515 1.00 69.81 320 PRO A N 1
ATOM 2613 C CA . PRO A 1 320 ? 20.456 20.616 -5.241 1.00 69.81 320 PRO A CA 1
ATOM 2614 C C . PRO A 1 320 ? 18.930 20.778 -5.304 1.00 69.81 320 PRO A C 1
ATOM 2616 O O . PRO A 1 320 ? 18.276 20.743 -4.259 1.00 69.81 320 PRO A O 1
ATOM 2619 N N . LEU A 1 321 ? 18.362 21.015 -6.490 1.00 75.50 321 LEU A N 1
ATOM 2620 C CA . LEU A 1 321 ? 16.925 21.181 -6.693 1.00 75.50 321 LEU A CA 1
ATOM 2621 C C . LEU A 1 321 ? 16.589 20.976 -8.170 1.00 75.50 321 LEU A C 1
ATOM 2623 O O . LEU A 1 321 ? 17.009 21.781 -8.997 1.00 75.50 321 LEU A O 1
ATOM 2627 N N . VAL A 1 322 ? 15.783 19.961 -8.475 1.00 76.06 322 VAL A N 1
ATOM 2628 C CA . VAL A 1 322 ? 15.307 19.710 -9.839 1.00 76.06 322 VAL A CA 1
ATOM 2629 C C . VAL A 1 322 ? 13.787 19.642 -9.842 1.00 76.06 322 VAL A C 1
ATOM 2631 O O . VAL A 1 322 ? 13.184 18.994 -8.980 1.00 76.06 322 VAL A O 1
ATOM 2634 N N . LEU A 1 323 ? 13.153 20.356 -10.773 1.00 80.44 323 LEU A N 1
ATOM 2635 C CA . LEU A 1 323 ? 11.709 20.272 -10.967 1.00 80.44 323 LEU A CA 1
ATOM 2636 C C . LEU A 1 323 ? 11.393 19.077 -11.863 1.00 80.44 323 LEU A C 1
ATOM 2638 O O . LEU A 1 323 ? 12.099 18.806 -12.829 1.00 80.44 323 LEU A O 1
ATOM 2642 N N . ALA A 1 324 ? 10.303 18.373 -11.558 1.00 78.88 324 ALA A N 1
ATOM 2643 C CA . ALA A 1 324 ? 9.882 17.217 -12.344 1.00 78.88 324 ALA A CA 1
ATOM 2644 C C . ALA A 1 324 ? 9.675 17.577 -13.826 1.00 78.88 324 ALA A C 1
ATOM 2646 O O . ALA A 1 324 ? 10.102 16.824 -14.697 1.00 78.88 324 ALA A O 1
ATOM 2647 N N . ASP A 1 325 ? 9.087 18.745 -14.103 1.00 81.88 325 ASP A N 1
ATOM 2648 C CA . ASP A 1 325 ? 8.797 19.221 -15.462 1.00 81.88 325 ASP A CA 1
ATOM 2649 C C . ASP A 1 325 ? 10.060 19.447 -16.308 1.00 81.88 325 ASP A C 1
ATOM 2651 O O . ASP A 1 325 ? 10.014 19.255 -17.522 1.00 81.88 325 ASP A O 1
ATOM 2655 N N . ASP A 1 326 ? 11.190 19.775 -15.674 1.00 81.94 326 ASP A N 1
ATOM 2656 C CA . ASP A 1 326 ? 12.470 19.986 -16.362 1.00 81.94 326 ASP A CA 1
ATOM 2657 C C . ASP A 1 326 ? 13.108 18.656 -16.800 1.00 81.94 326 ASP A C 1
ATOM 2659 O O . ASP A 1 326 ? 13.901 18.621 -17.737 1.00 81.94 326 ASP A O 1
ATOM 2663 N N . ILE A 1 327 ? 12.739 17.548 -16.149 1.00 83.88 327 ILE A N 1
ATOM 2664 C CA . ILE A 1 327 ? 13.301 16.213 -16.400 1.00 83.88 327 ILE A CA 1
ATOM 2665 C C . ILE A 1 327 ? 12.517 15.463 -17.478 1.00 83.88 327 ILE A C 1
ATOM 2667 O O . ILE A 1 327 ? 13.090 14.650 -18.198 1.00 83.88 327 ILE A O 1
ATOM 2671 N N . VAL A 1 328 ? 11.207 15.710 -17.606 1.00 83.81 328 VAL A N 1
ATOM 2672 C CA . VAL A 1 328 ? 10.340 14.979 -18.551 1.00 83.81 328 VAL A CA 1
ATOM 2673 C C . VAL A 1 328 ? 10.888 14.955 -19.988 1.00 83.81 328 VAL A C 1
ATOM 2675 O O . VAL A 1 328 ? 10.832 13.886 -20.596 1.00 83.81 328 VAL A O 1
ATOM 2678 N N . PRO A 1 329 ? 11.434 16.054 -20.548 1.00 85.56 329 PRO A N 1
ATOM 2679 C CA . PRO A 1 329 ? 12.022 16.040 -21.890 1.00 85.56 329 PRO A CA 1
ATOM 2680 C C . PRO A 1 329 ? 13.246 15.122 -22.026 1.00 85.56 329 PRO A C 1
ATOM 2682 O O . PRO A 1 329 ? 13.492 14.594 -23.109 1.00 85.56 329 PRO A O 1
ATOM 2685 N N . ASP A 1 330 ? 13.979 14.908 -20.932 1.00 83.75 330 ASP A N 1
ATOM 2686 C CA . ASP A 1 330 ? 15.198 14.095 -20.879 1.00 83.75 330 ASP A CA 1
ATOM 2687 C C . ASP A 1 330 ? 14.909 12.606 -20.620 1.00 83.75 330 ASP A C 1
ATOM 2689 O O . ASP A 1 330 ? 15.821 11.774 -20.663 1.00 83.75 330 ASP A O 1
ATOM 2693 N N . LEU A 1 331 ? 13.643 12.244 -20.371 1.00 86.25 331 LEU A N 1
ATOM 2694 C CA . LEU A 1 331 ? 13.220 10.859 -20.183 1.00 86.25 331 LEU A CA 1
ATOM 2695 C C . LEU A 1 331 ? 13.369 10.067 -21.484 1.00 86.25 331 LEU A C 1
ATOM 2697 O O . LEU A 1 331 ? 12.490 10.038 -22.348 1.00 86.25 331 LEU A O 1
ATOM 2701 N N . THR A 1 332 ? 14.493 9.371 -21.594 1.00 86.94 332 THR A N 1
ATOM 2702 C CA . THR A 1 332 ? 14.830 8.497 -22.716 1.00 86.94 332 THR A CA 1
ATOM 2703 C C . THR A 1 332 ? 15.105 7.076 -22.224 1.00 86.94 332 THR A C 1
ATOM 2705 O O . THR A 1 332 ? 15.214 6.818 -21.028 1.00 86.94 332 THR A O 1
ATOM 2708 N N . GLY A 1 333 ? 15.170 6.122 -23.154 1.00 89.25 333 GLY A N 1
ATOM 2709 C CA . GLY A 1 333 ? 15.466 4.725 -22.842 1.00 89.25 333 GLY A CA 1
ATOM 2710 C C . GLY A 1 333 ? 14.234 3.848 -22.626 1.00 89.25 333 GLY A C 1
ATOM 2711 O O . GLY A 1 333 ? 13.114 4.167 -23.052 1.00 89.25 333 GLY A O 1
ATOM 2712 N N . LYS A 1 334 ? 14.475 2.686 -22.017 1.00 92.12 334 LYS A N 1
ATOM 2713 C CA . LYS A 1 334 ? 13.466 1.656 -21.784 1.00 92.12 334 LYS A CA 1
ATOM 2714 C C . LYS A 1 334 ? 13.501 1.164 -20.340 1.00 92.12 334 LYS A C 1
ATOM 2716 O O . LYS A 1 334 ? 14.542 1.198 -19.693 1.00 92.12 334 LYS A O 1
ATOM 2721 N N . ILE A 1 335 ? 12.356 0.703 -19.853 1.00 92.12 335 ILE A N 1
ATOM 2722 C CA . ILE A 1 335 ? 12.172 0.193 -18.495 1.00 92.12 335 ILE A CA 1
ATOM 2723 C C . ILE A 1 335 ? 11.275 -1.041 -18.533 1.00 92.12 335 ILE A C 1
ATOM 2725 O O . ILE A 1 335 ? 10.291 -1.066 -19.269 1.00 92.12 335 ILE A O 1
ATOM 2729 N N . SER A 1 336 ? 11.610 -2.068 -17.757 1.00 91.94 336 SER A N 1
ATOM 2730 C CA . SER A 1 336 ? 10.746 -3.234 -17.556 1.00 91.94 336 SER A CA 1
ATOM 2731 C C . SER A 1 336 ? 9.840 -3.038 -16.341 1.00 91.94 336 SER A C 1
ATOM 2733 O O . SER A 1 336 ? 10.135 -2.228 -15.455 1.00 91.94 336 SER A O 1
ATOM 2735 N N . TYR A 1 337 ? 8.744 -3.794 -16.253 1.00 91.94 337 TYR A N 1
ATOM 2736 C CA . TYR A 1 337 ? 7.846 -3.700 -15.098 1.00 91.94 337 TYR A CA 1
ATOM 2737 C C . TYR A 1 337 ? 8.564 -4.057 -13.787 1.00 91.94 337 TYR A C 1
ATOM 2739 O O . TYR A 1 337 ? 8.333 -3.414 -12.760 1.00 91.94 337 TYR A O 1
ATOM 2747 N N . ARG A 1 338 ? 9.495 -5.023 -13.824 1.00 90.38 338 ARG A N 1
ATOM 2748 C CA . ARG A 1 338 ? 10.343 -5.372 -12.675 1.00 90.38 338 ARG A CA 1
ATOM 2749 C C . ARG A 1 338 ? 11.186 -4.184 -12.213 1.00 90.38 338 ARG A C 1
ATOM 2751 O O . ARG A 1 338 ? 11.179 -3.877 -11.024 1.00 90.38 338 ARG A O 1
ATOM 2758 N N . LYS A 1 339 ? 11.868 -3.494 -13.137 1.00 89.50 339 LYS A N 1
ATOM 2759 C CA . LYS A 1 339 ? 12.681 -2.303 -12.824 1.00 89.50 339 LYS A CA 1
ATOM 2760 C C . LYS A 1 339 ? 11.824 -1.152 -12.290 1.00 89.50 339 LYS A C 1
ATOM 2762 O O . LYS A 1 339 ? 12.197 -0.520 -11.311 1.00 89.50 339 LYS A O 1
ATOM 2767 N N . PHE A 1 340 ? 10.638 -0.932 -12.857 1.00 92.56 340 PHE A N 1
ATOM 2768 C CA . PHE A 1 340 ? 9.703 0.073 -12.343 1.00 92.56 340 PHE A CA 1
ATOM 2769 C C . PHE A 1 340 ? 9.264 -0.226 -10.901 1.00 92.56 340 PHE A C 1
ATOM 2771 O O . PHE A 1 340 ? 9.331 0.639 -10.026 1.00 92.56 340 PHE A O 1
ATOM 2778 N N . CYS A 1 341 ? 8.856 -1.469 -10.625 1.00 91.56 341 CYS A N 1
ATOM 2779 C CA . CYS A 1 341 ? 8.533 -1.898 -9.263 1.00 91.56 341 CYS A CA 1
ATOM 2780 C C . CYS A 1 341 ? 9.741 -1.743 -8.332 1.00 91.56 341 CYS A C 1
ATOM 2782 O O . CYS A 1 341 ? 9.567 -1.425 -7.153 1.00 91.56 341 CYS A O 1
ATOM 2784 N N . ALA A 1 342 ? 10.950 -1.910 -8.879 1.00 87.56 342 ALA A N 1
ATOM 2785 C CA . ALA A 1 342 ? 12.184 -1.694 -8.156 1.00 87.56 342 ALA A CA 1
ATOM 2786 C C . ALA A 1 342 ? 12.420 -0.270 -7.686 1.00 87.56 342 ALA A C 1
ATOM 2788 O O . ALA A 1 342 ? 12.656 -0.047 -6.493 1.00 87.56 342 ALA A O 1
ATOM 2789 N N . GLY A 1 343 ? 12.227 0.695 -8.573 1.00 88.81 343 GLY A N 1
ATOM 2790 C CA . GLY A 1 343 ? 12.254 2.095 -8.185 1.00 88.81 343 GLY A CA 1
ATOM 2791 C C . GLY A 1 343 ? 11.177 2.441 -7.154 1.00 88.81 343 GLY A C 1
ATOM 2792 O O . GLY A 1 343 ? 11.447 3.155 -6.186 1.00 88.81 343 GLY A O 1
ATOM 2793 N N . MET A 1 344 ? 9.975 1.865 -7.283 1.00 89.44 344 MET A N 1
ATOM 2794 C CA . MET A 1 344 ? 8.883 2.092 -6.328 1.00 89.44 344 MET A CA 1
ATOM 2795 C C . MET A 1 344 ? 9.227 1.603 -4.913 1.00 89.44 344 MET A C 1
ATOM 2797 O O . MET A 1 344 ? 8.953 2.319 -3.948 1.00 89.44 344 MET A O 1
ATOM 2801 N N . TYR A 1 345 ? 9.840 0.418 -4.762 1.00 84.88 345 TYR A N 1
ATOM 2802 C CA . TYR A 1 345 ? 10.208 -0.096 -3.436 1.00 84.88 345 TYR A CA 1
ATOM 2803 C C . TYR A 1 345 ? 11.413 0.631 -2.824 1.00 84.88 345 TYR A C 1
ATOM 2805 O O . TYR A 1 345 ? 11.500 0.728 -1.598 1.00 84.88 345 TYR A O 1
ATOM 2813 N N . ARG A 1 346 ? 12.342 1.160 -3.640 1.00 81.56 346 ARG A N 1
ATOM 2814 C CA . ARG A 1 346 ? 13.500 1.927 -3.140 1.00 81.56 346 ARG A CA 1
ATOM 2815 C C . ARG A 1 346 ? 13.129 3.339 -2.699 1.00 81.56 346 ARG A C 1
ATOM 2817 O O . ARG A 1 346 ? 13.854 3.924 -1.889 1.00 81.56 346 ARG A O 1
ATOM 2824 N N . ASN A 1 347 ? 11.991 3.866 -3.153 1.00 84.56 347 ASN A N 1
ATOM 2825 C CA . ASN A 1 347 ? 11.502 5.177 -2.746 1.00 84.56 347 ASN A CA 1
ATOM 2826 C C . ASN A 1 347 ? 11.102 5.195 -1.256 1.00 84.56 347 ASN A C 1
ATOM 2828 O O . ASN A 1 347 ? 9.954 4.956 -0.867 1.00 84.56 347 ASN A O 1
ATOM 2832 N N . LYS A 1 348 ? 12.063 5.531 -0.388 1.00 78.38 348 LYS A N 1
ATOM 2833 C CA . LYS A 1 348 ? 11.857 5.587 1.068 1.00 78.38 348 LYS A CA 1
ATOM 2834 C C . LYS A 1 348 ? 10.770 6.584 1.463 1.00 78.38 348 LYS A C 1
ATOM 2836 O O . LYS A 1 348 ? 10.063 6.340 2.438 1.00 78.38 348 LYS A O 1
ATOM 2841 N N . HIS A 1 349 ? 10.602 7.687 0.732 1.00 79.31 349 HIS A N 1
ATOM 2842 C CA . HIS A 1 349 ? 9.585 8.700 1.050 1.00 79.31 349 HIS A CA 1
ATOM 2843 C C . HIS A 1 349 ? 8.182 8.164 0.855 1.00 79.31 349 HIS A C 1
ATOM 2845 O O . HIS A 1 349 ? 7.314 8.396 1.701 1.00 79.31 349 HIS A O 1
ATOM 2851 N N . LEU A 1 350 ? 7.984 7.390 -0.209 1.00 84.44 350 LEU A N 1
ATOM 2852 C CA . LEU A 1 350 ? 6.729 6.711 -0.475 1.00 84.44 350 LEU A CA 1
ATOM 2853 C C . LEU A 1 350 ? 6.352 5.794 0.698 1.00 84.44 350 LEU A C 1
ATOM 2855 O O . LEU A 1 350 ? 5.272 5.942 1.274 1.00 84.44 350 LEU A O 1
ATOM 2859 N N . ILE A 1 351 ? 7.282 4.945 1.142 1.00 84.81 351 ILE A N 1
ATOM 2860 C CA . ILE A 1 351 ? 7.086 4.023 2.271 1.00 84.81 351 ILE A CA 1
ATOM 2861 C C . ILE A 1 351 ? 6.885 4.770 3.602 1.00 84.81 351 ILE A C 1
ATOM 2863 O O . ILE A 1 351 ? 5.960 4.479 4.366 1.00 84.81 351 ILE A O 1
ATOM 2867 N N . LEU A 1 352 ? 7.701 5.788 3.889 1.00 83.31 352 LEU A N 1
ATOM 2868 C CA . LEU A 1 352 ? 7.590 6.591 5.112 1.00 83.31 352 LEU A CA 1
ATOM 2869 C C . LEU A 1 352 ? 6.262 7.357 5.185 1.00 83.31 352 LEU A C 1
ATOM 2871 O O . LEU A 1 352 ? 5.704 7.526 6.273 1.00 83.31 352 LEU A O 1
ATOM 2875 N N . SER A 1 353 ? 5.710 7.781 4.045 1.00 83.06 353 SER A N 1
ATOM 2876 C CA . SER A 1 353 ? 4.413 8.463 3.995 1.00 83.06 353 SER A CA 1
ATOM 2877 C C . SER A 1 353 ? 3.256 7.569 4.476 1.00 83.06 353 SER A C 1
ATOM 2879 O O . SER A 1 353 ? 2.341 8.050 5.161 1.00 83.06 353 SER A O 1
ATOM 2881 N N . ILE A 1 354 ? 3.337 6.260 4.203 1.00 85.12 354 ILE A N 1
ATOM 2882 C CA . ILE A 1 354 ? 2.382 5.241 4.661 1.00 85.12 354 ILE A CA 1
ATOM 2883 C C . ILE A 1 354 ? 2.514 5.046 6.176 1.00 85.12 354 ILE A C 1
ATOM 2885 O O . ILE A 1 354 ? 1.519 4.989 6.903 1.00 85.12 354 ILE A O 1
ATOM 2889 N N . TYR A 1 355 ? 3.737 5.027 6.700 1.00 82.94 355 TYR A N 1
ATOM 2890 C CA . TYR A 1 355 ? 3.962 4.841 8.135 1.00 82.94 355 TYR A CA 1
ATOM 2891 C C . TYR A 1 355 ? 3.792 6.108 8.979 1.00 82.94 355 TYR A C 1
ATOM 2893 O O . TYR A 1 355 ? 3.763 6.022 10.208 1.00 82.94 355 TYR A O 1
ATOM 2901 N N . LYS A 1 356 ? 3.603 7.278 8.357 1.00 80.25 356 LYS A N 1
ATOM 2902 C CA . LYS A 1 356 ? 3.336 8.527 9.080 1.00 80.25 356 LYS A CA 1
ATOM 2903 C C . LYS A 1 356 ? 2.082 8.392 9.964 1.00 80.25 356 LYS A C 1
ATOM 2905 O O . LYS A 1 356 ? 1.009 8.087 9.421 1.00 80.25 356 LYS A O 1
ATOM 2910 N N . PRO A 1 357 ? 2.175 8.675 11.282 1.00 72.19 357 PRO A N 1
ATOM 2911 C CA . PRO A 1 357 ? 1.049 8.572 12.210 1.00 72.19 357 PRO A CA 1
ATOM 2912 C C . PRO A 1 357 ? -0.187 9.336 11.729 1.00 72.19 357 PRO A C 1
ATOM 2914 O O . PRO A 1 357 ? -0.067 10.409 11.134 1.00 72.19 357 PRO A O 1
ATOM 2917 N N . ILE A 1 358 ? -1.371 8.785 12.007 1.00 68.94 358 ILE A N 1
ATOM 2918 C CA . ILE A 1 358 ? -2.664 9.381 11.630 1.00 68.94 358 ILE A CA 1
ATOM 2919 C C . ILE A 1 358 ? -2.865 10.721 12.345 1.00 68.94 358 ILE A C 1
ATOM 2921 O O . ILE A 1 358 ? -3.268 11.705 11.728 1.00 68.94 358 ILE A O 1
ATOM 2925 N N . VAL A 1 359 ? -2.527 10.775 13.634 1.00 63.75 359 VAL A N 1
ATOM 2926 C CA . VAL A 1 359 ? -2.602 11.989 14.451 1.00 63.75 359 VAL A CA 1
ATOM 2927 C C . VAL A 1 359 ? -1.201 12.553 14.661 1.00 63.75 359 VAL A C 1
ATOM 2929 O O . VAL A 1 359 ? -0.263 11.820 14.982 1.00 63.75 359 VAL A O 1
ATOM 2932 N N . SER A 1 360 ? -1.042 13.869 14.490 1.00 58.94 360 SER A N 1
ATOM 2933 C CA . SER A 1 360 ? 0.245 14.524 14.722 1.00 58.94 360 SER A CA 1
ATOM 2934 C C . SER A 1 360 ? 0.684 14.367 16.183 1.00 58.94 360 SER A C 1
ATOM 2936 O O . SER A 1 360 ? -0.130 14.476 17.105 1.00 58.94 360 SER A O 1
ATOM 2938 N N . LYS A 1 361 ? 1.994 14.174 16.407 1.00 57.47 361 LYS A N 1
ATOM 2939 C CA . LYS A 1 361 ? 2.589 14.119 17.758 1.00 57.47 361 LYS A CA 1
ATOM 2940 C C . LYS A 1 361 ? 2.153 15.324 18.609 1.00 57.47 361 LYS A C 1
ATOM 2942 O O . LYS A 1 361 ? 1.767 15.146 19.756 1.00 57.47 361 LYS A O 1
ATOM 2947 N N . SER A 1 362 ? 2.067 16.512 18.004 1.00 51.09 362 SER A N 1
ATOM 2948 C CA . SER A 1 362 ? 1.619 17.748 18.662 1.00 51.09 362 SER A CA 1
ATOM 2949 C C . SER A 1 362 ? 0.168 17.719 19.159 1.00 51.09 362 SER A C 1
ATOM 2951 O O . SER A 1 362 ? -0.132 18.290 20.206 1.00 51.09 362 SER A O 1
ATOM 2953 N N . LEU A 1 363 ? -0.751 17.061 18.444 1.00 58.50 363 LEU A N 1
ATOM 2954 C CA . LEU A 1 363 ? -2.138 16.904 18.896 1.00 58.50 363 LEU A CA 1
ATOM 2955 C C . LEU A 1 363 ? -2.231 15.869 20.021 1.00 58.50 363 LEU A C 1
ATOM 2957 O O . LEU A 1 363 ? -2.951 16.094 20.995 1.00 58.50 363 LEU A O 1
ATOM 2961 N N . LEU A 1 364 ? -1.452 14.785 19.938 1.00 58.72 364 LEU A N 1
ATOM 2962 C CA . LEU A 1 364 ? -1.328 13.816 21.031 1.00 58.72 364 LEU A CA 1
ATOM 2963 C C . LEU A 1 364 ? -0.745 14.457 22.300 1.00 58.72 364 LEU A C 1
ATOM 2965 O O . LEU A 1 364 ? -1.223 14.190 23.400 1.00 58.72 364 LEU A O 1
ATOM 2969 N N . GLU A 1 365 ? 0.270 15.307 22.166 1.00 64.06 365 GLU A N 1
ATOM 2970 C CA . GLU A 1 365 ? 0.897 16.019 23.285 1.00 64.06 365 GLU A CA 1
ATOM 2971 C C . GLU A 1 365 ? -0.061 17.019 23.931 1.00 64.06 365 GLU A C 1
ATOM 2973 O O . GLU A 1 365 ? -0.203 17.019 25.155 1.00 64.06 365 GLU A O 1
ATOM 2978 N N . LYS A 1 366 ? -0.800 17.799 23.129 1.00 65.88 366 LYS A N 1
ATOM 2979 C CA . LYS A 1 366 ? -1.864 18.686 23.632 1.00 65.88 366 LYS A CA 1
ATOM 2980 C C . LYS A 1 366 ? -2.941 17.910 24.391 1.00 65.88 366 LYS A C 1
ATOM 2982 O O . LYS A 1 366 ? -3.400 18.367 25.437 1.00 65.88 366 LYS A O 1
ATOM 2987 N N . ARG A 1 367 ? -3.306 16.717 23.910 1.00 61.31 367 ARG A N 1
ATOM 2988 C CA . ARG A 1 367 ? -4.265 15.831 24.584 1.00 61.31 367 ARG A CA 1
ATOM 2989 C C . ARG A 1 367 ? -3.732 15.314 25.923 1.00 61.31 367 ARG A C 1
ATOM 2991 O O . ARG A 1 367 ? -4.432 15.424 26.926 1.00 61.31 367 ARG A O 1
ATOM 2998 N N . LYS A 1 368 ? -2.484 14.833 25.966 1.00 70.31 368 LYS A N 1
ATOM 2999 C CA . LYS A 1 368 ? -1.822 14.390 27.210 1.00 70.31 368 LYS A CA 1
ATOM 3000 C C . LYS A 1 368 ? -1.731 15.519 28.238 1.00 70.31 368 LYS A C 1
ATOM 3002 O O . LYS A 1 368 ? -1.993 15.291 29.418 1.00 70.31 368 LYS A O 1
ATOM 3007 N N . LEU A 1 369 ? -1.420 16.739 27.794 1.00 65.88 369 LEU A N 1
ATOM 3008 C CA . LEU A 1 369 ? -1.437 17.927 28.649 1.00 65.88 369 LEU A CA 1
ATOM 3009 C C . LEU A 1 369 ? -2.837 18.179 29.221 1.00 65.88 369 LEU A C 1
ATOM 3011 O O . LEU A 1 369 ? -2.983 18.326 30.431 1.00 65.88 369 LEU A O 1
ATOM 3015 N N . HIS A 1 370 ? -3.871 18.149 28.383 1.00 65.62 370 HIS A N 1
ATOM 3016 C CA . HIS A 1 370 ? -5.249 18.383 28.813 1.00 65.62 370 HIS A CA 1
ATOM 3017 C C . HIS A 1 370 ? -5.772 17.313 29.795 1.00 65.62 370 HIS A C 1
ATOM 3019 O O . HIS A 1 370 ? -6.406 17.641 30.799 1.00 65.62 370 HIS A O 1
ATOM 3025 N N . GLU A 1 371 ? -5.461 16.034 29.571 1.00 69.56 371 GLU A N 1
ATOM 3026 C CA . GLU A 1 371 ? -5.797 14.941 30.497 1.00 69.56 371 GLU A CA 1
ATOM 3027 C C . GLU A 1 371 ? -5.043 15.058 31.832 1.00 69.56 371 GLU A C 1
ATOM 3029 O O . GLU A 1 371 ? -5.618 14.815 32.898 1.00 69.56 371 GLU A O 1
ATOM 3034 N N . SER A 1 372 ? -3.779 15.495 31.800 1.00 69.12 372 SER A N 1
ATOM 3035 C CA . SER A 1 372 ? -2.998 15.761 33.013 1.00 69.12 372 SER A CA 1
ATOM 3036 C C . SER A 1 372 ? -3.547 16.944 33.825 1.00 69.12 372 SER A C 1
ATOM 3038 O O . SER A 1 372 ? -3.566 16.879 35.056 1.00 69.12 372 SER A O 1
ATOM 3040 N N . SER A 1 373 ? -4.078 17.978 33.160 1.00 65.88 373 SER A N 1
ATOM 3041 C CA . SER A 1 373 ? -4.737 19.119 33.811 1.00 65.88 373 SER A CA 1
ATOM 3042 C C . SER A 1 373 ? -6.068 18.723 34.454 1.00 65.88 373 SER A C 1
ATOM 3044 O O . SER A 1 373 ? -6.299 19.044 35.618 1.00 65.88 373 SER A O 1
ATOM 3046 N N . LYS A 1 374 ? -6.899 17.922 33.769 1.00 66.50 374 LYS A N 1
ATOM 3047 C CA . LYS A 1 374 ? -8.154 17.401 34.343 1.00 66.50 374 LYS A CA 1
ATOM 3048 C C . LYS A 1 374 ? -7.927 16.535 35.585 1.00 66.50 374 LYS A C 1
ATOM 3050 O O . LYS A 1 374 ? -8.663 16.661 36.561 1.00 66.50 374 LYS A O 1
ATOM 3055 N N . ARG A 1 375 ? -6.888 15.687 35.595 1.00 59.9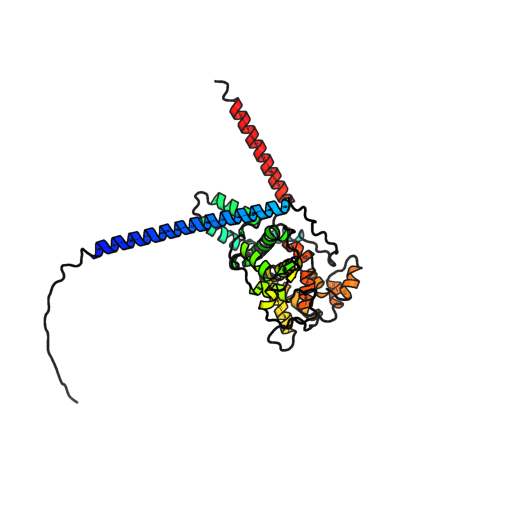1 375 ARG A N 1
ATOM 3056 C CA . ARG A 1 375 ? -6.547 14.880 36.784 1.00 59.91 375 ARG A CA 1
ATOM 3057 C C . ARG A 1 375 ? -6.158 15.753 37.982 1.00 59.91 375 ARG A C 1
ATOM 3059 O O . ARG A 1 375 ? -6.587 15.451 39.095 1.00 59.91 375 ARG A O 1
ATOM 3066 N N . LYS A 1 376 ? -5.432 16.856 37.766 1.00 59.66 376 LYS A N 1
ATOM 3067 C CA . LYS A 1 376 ? -5.071 17.813 38.830 1.00 59.66 376 LYS A CA 1
ATOM 3068 C C . LYS A 1 376 ? -6.293 18.537 39.410 1.00 59.66 376 LYS A C 1
ATOM 3070 O O . LYS A 1 376 ? -6.403 18.646 40.627 1.00 59.66 376 LYS A O 1
ATOM 3075 N N . GLU A 1 377 ? -7.250 18.940 38.577 1.00 54.66 377 GLU A N 1
ATOM 3076 C CA . GLU A 1 377 ? -8.489 19.590 39.041 1.00 54.66 377 GLU A CA 1
ATOM 3077 C C . GLU A 1 377 ? -9.410 18.640 39.826 1.00 54.66 377 GLU A C 1
ATOM 3079 O O . GLU A 1 377 ? -10.012 19.032 40.828 1.00 54.66 377 GLU A O 1
ATOM 3084 N N . THR A 1 378 ? -9.494 17.366 39.425 1.00 54.06 378 THR A N 1
ATOM 3085 C CA . THR A 1 378 ? -10.283 16.359 40.162 1.00 54.06 378 THR A CA 1
ATOM 3086 C C . THR A 1 378 ? -9.627 15.898 41.468 1.00 54.06 378 THR A C 1
ATOM 3088 O O . THR A 1 378 ? -10.338 15.516 42.397 1.00 54.06 378 THR A O 1
ATOM 3091 N N . GLY A 1 379 ? -8.292 15.962 41.564 1.00 49.41 379 GLY A N 1
ATOM 3092 C CA . GLY A 1 379 ? -7.550 15.703 42.801 1.00 49.41 379 GLY A CA 1
ATOM 3093 C C . GLY A 1 379 ? -7.784 16.793 43.849 1.00 49.41 379 GLY A C 1
ATOM 3094 O O . GLY A 1 379 ? -8.145 16.478 44.978 1.00 49.41 379 GLY A O 1
ATOM 3095 N N . SER A 1 380 ? -7.717 18.067 43.443 1.00 47.91 380 SER A N 1
ATOM 3096 C CA . SER A 1 380 ? -7.932 19.213 44.342 1.00 47.91 380 SER A CA 1
ATOM 3097 C C . SER A 1 380 ? -9.323 19.210 44.991 1.00 47.91 380 SER A C 1
ATOM 3099 O O . SER A 1 380 ? -9.454 19.477 46.180 1.00 47.91 380 SER A O 1
ATOM 3101 N N . LYS A 1 381 ? -10.374 18.830 44.250 1.00 48.91 381 LYS A N 1
ATOM 3102 C CA . LYS A 1 381 ? -11.745 18.794 44.794 1.00 48.91 381 LYS A CA 1
ATOM 3103 C C . LYS A 1 381 ? -11.985 17.670 45.811 1.00 48.91 381 LYS A C 1
ATOM 3105 O O . LYS A 1 381 ? -12.872 17.802 46.650 1.00 48.91 381 LYS A O 1
ATOM 3110 N N . LYS A 1 382 ? -11.228 16.565 45.768 1.00 50.72 382 LYS A N 1
ATOM 3111 C CA . LYS A 1 382 ? -11.358 15.481 46.765 1.00 50.72 382 LYS A CA 1
ATOM 3112 C C . LYS A 1 382 ? -10.722 15.841 48.109 1.00 50.72 382 LYS A C 1
ATOM 3114 O O . LYS A 1 382 ? -11.219 15.379 49.138 1.00 50.72 382 LYS A O 1
ATOM 3119 N N . ASP A 1 383 ? -9.696 16.685 48.108 1.00 49.41 383 ASP A N 1
ATOM 3120 C CA . ASP A 1 383 ? -9.033 17.131 49.337 1.00 49.41 383 ASP A CA 1
ATOM 3121 C C . ASP A 1 383 ? -9.844 18.212 50.073 1.00 49.41 383 ASP A C 1
ATOM 3123 O O . ASP A 1 383 ? -9.918 18.197 51.305 1.00 49.41 383 ASP A O 1
ATOM 3127 N N . ASP A 1 384 ? -10.583 19.054 49.344 1.00 51.31 384 ASP A N 1
ATOM 3128 C CA . ASP A 1 384 ? -11.483 20.049 49.945 1.00 51.31 384 ASP A CA 1
ATOM 3129 C C . ASP A 1 384 ? -12.762 19.429 50.549 1.00 51.31 384 ASP A C 1
ATOM 3131 O O . ASP A 1 384 ? -13.265 19.887 51.580 1.00 51.31 384 ASP A O 1
ATOM 3135 N N . ILE A 1 385 ? -13.259 18.319 49.987 1.00 50.12 385 ILE A N 1
ATOM 3136 C CA . ILE A 1 385 ? -14.428 17.596 50.529 1.00 50.12 385 ILE A CA 1
ATOM 3137 C C . ILE A 1 385 ? -14.066 16.775 51.782 1.00 50.12 385 ILE A C 1
ATOM 3139 O O . ILE A 1 385 ? -14.912 16.560 52.651 1.00 50.12 385 ILE A O 1
ATOM 3143 N N . LYS A 1 386 ? -12.804 16.351 51.946 1.00 49.62 386 LYS A N 1
ATOM 3144 C CA . LYS A 1 386 ? -12.354 15.692 53.186 1.00 49.62 386 LYS A CA 1
ATOM 3145 C C . LYS A 1 386 ? -12.119 16.666 54.342 1.00 49.62 386 LYS A C 1
ATOM 3147 O O . LYS A 1 386 ? -12.236 16.253 55.491 1.00 49.62 386 LYS A O 1
ATOM 3152 N N . ARG A 1 387 ? -11.847 17.950 54.077 1.00 51.53 387 ARG A N 1
ATOM 3153 C CA . ARG A 1 387 ? -11.672 18.971 55.130 1.00 51.53 387 ARG A CA 1
ATOM 3154 C C . ARG A 1 387 ? -12.975 19.512 55.718 1.00 51.53 387 ARG A C 1
ATOM 3156 O O . ARG A 1 387 ? -12.949 20.079 56.805 1.00 51.53 387 ARG A O 1
ATOM 3163 N N . THR A 1 388 ? -14.106 19.316 55.048 1.00 50.53 388 THR A N 1
ATOM 3164 C CA . THR A 1 388 ? -15.417 19.815 55.500 1.00 50.53 388 THR A CA 1
ATOM 3165 C C . THR A 1 388 ? -16.228 18.808 56.321 1.00 50.53 388 THR A C 1
ATOM 3167 O O . THR A 1 388 ? -17.242 19.188 56.892 1.00 50.53 388 THR A O 1
ATOM 3170 N N . LYS A 1 389 ? -15.772 17.553 56.471 1.00 50.19 389 LYS A N 1
ATOM 3171 C CA . LYS A 1 389 ? -16.437 16.529 57.309 1.00 50.19 389 LYS A CA 1
ATOM 3172 C C . LYS A 1 389 ? -15.818 16.309 58.699 1.00 50.19 389 LYS A C 1
ATOM 3174 O O . LYS A 1 389 ? -16.238 15.397 59.399 1.00 50.19 389 LYS A O 1
ATOM 3179 N N . THR A 1 390 ? -14.870 17.146 59.125 1.00 50.44 390 THR A N 1
ATOM 3180 C CA . THR A 1 390 ? -14.211 17.033 60.449 1.00 50.44 390 THR A CA 1
ATOM 3181 C C . THR A 1 390 ? -14.492 18.222 61.373 1.00 50.44 390 THR A C 1
ATOM 3183 O O . THR A 1 390 ? -13.713 18.517 62.277 1.00 50.44 390 THR A O 1
ATOM 3186 N N . LYS A 1 391 ? -15.599 18.931 61.140 1.00 48.56 391 LYS A N 1
ATOM 3187 C CA . LYS A 1 391 ? -16.166 19.915 62.069 1.00 48.56 391 LYS A CA 1
ATOM 3188 C C . LYS A 1 391 ? -17.680 19.726 62.100 1.00 48.56 391 LYS A C 1
ATOM 3190 O O . LYS A 1 391 ? -18.390 20.313 61.291 1.00 48.56 391 LYS A O 1
ATOM 3195 N N . GLY A 1 392 ? -18.127 18.855 62.993 1.00 42.22 392 GLY A N 1
ATOM 3196 C CA . GLY A 1 392 ? -19.520 18.569 63.313 1.00 42.22 392 GLY A CA 1
ATOM 3197 C C . GLY A 1 392 ? -19.541 17.817 64.622 1.00 42.22 392 GLY A C 1
ATOM 3198 O O . GLY A 1 392 ? -19.002 16.690 64.605 1.00 42.22 392 GLY A O 1
#